Protein AF-A0A1F5Y1A9-F1 (afdb_monomer_lite)

Structure (mmCIF, N/CA/C/O backbone):
data_AF-A0A1F5Y1A9-F1
#
_entry.id   AF-A0A1F5Y1A9-F1
#
loop_
_atom_site.group_PDB
_atom_site.id
_atom_site.type_symbol
_atom_site.label_atom_id
_atom_site.label_alt_id
_atom_site.label_comp_id
_atom_site.label_asym_id
_atom_site.label_entity_id
_atom_site.label_seq_id
_atom_site.pdbx_PDB_ins_code
_atom_site.Cartn_x
_atom_site.Cartn_y
_atom_site.Cartn_z
_atom_site.occupancy
_atom_site.B_iso_or_equiv
_atom_site.auth_seq_id
_atom_site.auth_comp_id
_atom_site.auth_asym_id
_atom_site.auth_atom_id
_atom_site.pdbx_PDB_model_num
ATOM 1 N N . MET A 1 1 ? -43.930 -3.338 48.324 1.00 38.50 1 MET A N 1
ATOM 2 C CA . MET A 1 1 ? -42.582 -3.176 47.745 1.00 38.50 1 MET A CA 1
ATOM 3 C C . MET A 1 1 ? -42.749 -3.224 46.247 1.00 38.50 1 MET A C 1
ATOM 5 O O . MET A 1 1 ? -43.351 -4.171 45.765 1.00 38.50 1 MET A O 1
ATOM 9 N N . ASN A 1 2 ? -42.353 -2.163 45.550 1.00 44.47 2 ASN A N 1
ATOM 10 C CA . ASN A 1 2 ? -42.455 -2.103 44.096 1.00 44.47 2 ASN A CA 1
ATOM 11 C C . ASN A 1 2 ? -41.401 -3.070 43.530 1.00 44.47 2 ASN A C 1
ATOM 13 O O . ASN A 1 2 ? -40.226 -2.868 43.848 1.00 44.47 2 ASN A O 1
ATOM 17 N N . PRO A 1 3 ? -41.763 -4.129 42.786 1.00 56.59 3 PRO A N 1
ATOM 18 C CA . PRO A 1 3 ? -40.760 -4.963 42.137 1.00 56.59 3 PRO A CA 1
ATOM 19 C C . PRO A 1 3 ? -39.913 -4.086 41.213 1.00 56.59 3 PRO A C 1
ATOM 21 O O . PRO A 1 3 ? -40.437 -3.227 40.503 1.00 56.59 3 PRO A O 1
ATOM 24 N N . ASN A 1 4 ? -38.593 -4.258 41.287 1.00 70.50 4 ASN A N 1
ATOM 25 C CA . ASN A 1 4 ? -37.634 -3.455 40.539 1.00 70.50 4 ASN A CA 1
ATOM 26 C C . ASN A 1 4 ? -37.989 -3.495 39.038 1.00 70.50 4 ASN A C 1
ATOM 28 O O . ASN A 1 4 ? -38.071 -4.567 38.441 1.00 70.50 4 ASN A O 1
ATOM 32 N N . THR A 1 5 ? -38.234 -2.334 38.431 1.00 74.75 5 THR A N 1
ATOM 33 C CA . THR A 1 5 ? -38.684 -2.194 37.036 1.00 74.75 5 THR A CA 1
ATOM 34 C C . THR A 1 5 ? -37.746 -2.890 36.042 1.00 74.75 5 THR A C 1
ATOM 36 O O . THR A 1 5 ? -38.190 -3.377 35.000 1.00 74.75 5 THR A O 1
ATOM 39 N N . GLU A 1 6 ? -36.457 -2.997 36.373 1.00 75.00 6 GLU A N 1
ATOM 40 C CA . GLU A 1 6 ? -35.465 -3.723 35.573 1.00 75.00 6 GLU A CA 1
ATOM 41 C C . GLU A 1 6 ? -35.691 -5.241 35.594 1.00 75.00 6 GLU A C 1
ATOM 43 O O . GLU A 1 6 ? -35.603 -5.889 34.549 1.00 75.00 6 GLU A O 1
ATOM 48 N N . LEU A 1 7 ? -36.078 -5.796 36.748 1.00 83.12 7 LEU A N 1
ATOM 49 C CA . LEU A 1 7 ? -36.404 -7.215 36.912 1.00 83.12 7 LEU A CA 1
ATOM 50 C C . LEU A 1 7 ? -37.619 -7.602 36.062 1.00 83.12 7 LEU A C 1
ATOM 52 O O . LEU A 1 7 ? -37.576 -8.590 35.330 1.00 83.12 7 LEU A O 1
ATOM 56 N N . LEU A 1 8 ? -38.688 -6.799 36.108 1.00 85.62 8 LEU A N 1
ATOM 57 C CA . LEU A 1 8 ? -39.903 -7.051 35.324 1.00 85.62 8 LEU A CA 1
ATOM 58 C C . LEU A 1 8 ? -39.631 -6.989 33.818 1.00 85.62 8 LEU A C 1
ATOM 60 O O . LEU A 1 8 ? -40.065 -7.867 33.071 1.00 85.62 8 LEU A O 1
ATOM 64 N N . LYS A 1 9 ? -38.859 -5.992 33.368 1.00 81.88 9 LYS A N 1
ATOM 65 C CA . LYS A 1 9 ? -38.493 -5.847 31.954 1.00 81.88 9 LYS A CA 1
ATOM 66 C C . LYS A 1 9 ? -37.654 -7.029 31.468 1.00 81.88 9 LYS A C 1
ATOM 68 O O . LYS A 1 9 ? -37.907 -7.541 30.378 1.00 81.88 9 LYS A O 1
ATOM 73 N N . PHE A 1 10 ? -36.708 -7.495 32.284 1.00 83.75 10 PHE A N 1
ATOM 74 C CA . PHE A 1 10 ? -35.873 -8.650 31.963 1.00 83.75 10 PHE A CA 1
ATOM 75 C C . PHE A 1 10 ? -36.683 -9.949 31.871 1.00 83.75 10 PHE A C 1
ATOM 77 O O . PHE A 1 10 ? -36.525 -10.698 30.901 1.00 83.75 10 PHE A O 1
ATOM 84 N N . ILE A 1 11 ? -37.578 -10.209 32.834 1.00 86.06 11 ILE A N 1
ATOM 85 C CA . ILE A 1 11 ? -38.433 -11.403 32.810 1.00 86.06 11 ILE A CA 1
ATOM 86 C C . ILE A 1 11 ? -39.361 -11.358 31.584 1.00 86.06 11 ILE A C 1
ATOM 88 O O . ILE A 1 11 ? -39.436 -12.333 30.837 1.00 86.06 11 ILE A O 1
ATOM 92 N N . GLN A 1 12 ? -40.005 -10.218 31.307 1.00 86.38 12 GLN A N 1
ATOM 93 C CA . GLN A 1 12 ? -40.935 -10.073 30.184 1.00 86.38 12 GLN A CA 1
ATOM 94 C C . GLN A 1 12 ? -40.238 -10.203 28.819 1.00 86.38 12 GLN A C 1
ATOM 96 O O . GLN A 1 12 ? -40.754 -10.886 27.933 1.00 86.38 12 GLN A O 1
ATOM 101 N N . GLN A 1 13 ? -39.050 -9.613 28.647 1.00 81.25 13 GLN A N 1
ATOM 102 C CA . GLN A 1 13 ? -38.251 -9.769 27.424 1.00 81.25 13 GLN A CA 1
ATOM 103 C C . GLN A 1 13 ? -37.759 -11.205 27.236 1.00 81.25 13 GLN A C 1
ATOM 105 O O . GLN A 1 13 ? -37.807 -11.722 26.122 1.00 81.25 13 GLN A O 1
ATOM 110 N N . SER A 1 14 ? -37.330 -11.870 28.311 1.00 78.88 14 SER A N 1
ATOM 111 C CA . SER A 1 14 ? -36.816 -13.240 28.230 1.00 78.88 14 SER A CA 1
ATOM 112 C C . SER A 1 14 ? -37.909 -14.254 27.883 1.00 78.88 14 SER A C 1
ATOM 114 O O . SER A 1 14 ? -37.679 -15.125 27.045 1.00 78.88 14 SER A O 1
ATOM 116 N N . LEU A 1 15 ? -39.110 -14.103 28.454 1.00 84.81 15 LEU A N 1
ATOM 117 C CA . LEU A 1 15 ? -40.274 -14.920 28.093 1.00 84.81 15 LEU A CA 1
ATOM 118 C C . LEU A 1 15 ? -40.748 -14.629 26.659 1.00 84.81 15 LEU A C 1
ATOM 120 O O . LEU A 1 15 ? -41.060 -15.555 25.915 1.00 84.81 15 LEU A O 1
ATOM 124 N N . SER A 1 16 ? -40.735 -13.359 26.231 1.00 75.94 16 SER A N 1
ATOM 125 C CA . SER A 1 16 ? -41.097 -12.965 24.854 1.00 75.94 16 SER A CA 1
ATOM 126 C C . SER A 1 16 ? -40.092 -13.463 23.806 1.00 75.94 16 SER A C 1
ATOM 128 O O . SER A 1 16 ? -40.451 -13.653 22.649 1.00 75.94 16 SER A O 1
ATOM 130 N N . ALA A 1 17 ? -38.842 -13.701 24.214 1.00 71.88 17 ALA A N 1
ATOM 131 C CA . ALA A 1 17 ? -37.800 -14.329 23.405 1.00 71.88 17 ALA A CA 1
ATOM 132 C C . ALA A 1 17 ? -37.852 -15.873 23.427 1.00 71.88 17 ALA A C 1
ATOM 134 O O . ALA A 1 17 ? -36.953 -16.518 22.891 1.00 71.88 17 ALA A O 1
ATOM 135 N N . GLY A 1 18 ? -38.878 -16.472 24.047 1.00 81.38 18 GLY A N 1
ATOM 136 C CA . GLY A 1 18 ? -39.129 -17.917 24.037 1.00 81.38 18 GLY A CA 1
ATOM 137 C C . GLY A 1 18 ? -38.363 -18.733 25.083 1.00 81.38 18 GLY A C 1
ATOM 138 O O . GLY A 1 18 ? -38.394 -19.960 25.011 1.00 81.38 18 GLY A O 1
ATOM 139 N N . LYS A 1 19 ? -37.688 -18.096 26.050 1.00 81.12 19 LYS A N 1
ATOM 140 C CA . LYS A 1 19 ? -37.006 -18.811 27.145 1.00 81.12 19 LYS A CA 1
ATOM 141 C C . LYS A 1 19 ? -38.013 -19.368 28.153 1.00 81.12 19 LYS A C 1
ATOM 143 O O . LYS A 1 19 ? -39.019 -18.725 28.454 1.00 81.12 19 LYS A O 1
ATOM 148 N N . SER A 1 20 ? -37.723 -20.539 28.715 1.00 89.19 20 SER A N 1
ATOM 149 C CA . SER A 1 20 ? -38.547 -21.154 29.761 1.00 89.19 20 SER A CA 1
ATOM 150 C C . SER A 1 20 ? -38.399 -20.435 31.111 1.00 89.19 20 SER A C 1
ATOM 152 O O . SER A 1 20 ? -37.384 -19.796 31.392 1.00 89.19 20 SER A O 1
ATOM 154 N N . LYS A 1 21 ? -39.413 -20.553 31.982 1.00 87.31 21 LYS A N 1
ATOM 155 C CA . LYS A 1 21 ? -39.419 -19.939 33.325 1.00 87.31 21 LYS A CA 1
ATOM 156 C C . LYS A 1 21 ? -38.185 -20.344 34.147 1.00 87.31 21 LYS A C 1
ATOM 158 O O . LYS A 1 21 ? -37.575 -19.484 34.777 1.00 87.31 21 LYS A O 1
ATOM 163 N N . ASP A 1 22 ? -37.773 -21.607 34.067 1.00 87.88 22 ASP A N 1
ATOM 164 C CA . ASP A 1 22 ? -36.617 -22.133 34.803 1.00 87.88 22 ASP A CA 1
ATOM 165 C C . ASP A 1 22 ? -35.282 -21.551 34.305 1.00 87.88 22 ASP A C 1
ATOM 167 O O . ASP A 1 22 ? -34.409 -21.225 35.113 1.00 87.88 22 ASP A O 1
ATOM 171 N N . GLU A 1 23 ? -35.130 -21.337 32.992 1.00 82.56 23 GLU A N 1
ATOM 172 C CA . GLU A 1 23 ? -33.941 -20.688 32.413 1.00 82.56 23 GLU A CA 1
ATOM 173 C C . GLU A 1 23 ? -33.814 -19.225 32.851 1.00 82.56 23 GLU A C 1
ATOM 175 O O . GLU A 1 23 ? -32.712 -18.743 33.120 1.00 82.56 23 GLU A O 1
ATOM 180 N N . VAL A 1 24 ? -34.942 -18.520 32.957 1.00 88.38 24 VAL A N 1
ATOM 181 C CA . VAL A 1 24 ? -34.976 -17.125 33.412 1.00 88.38 24 VAL A CA 1
ATOM 182 C C . VAL A 1 24 ? -34.675 -17.025 34.909 1.00 88.38 24 VAL A C 1
ATOM 184 O O . VAL A 1 24 ? -33.899 -16.159 35.310 1.00 88.38 24 VAL A O 1
ATOM 187 N N . ILE A 1 25 ? -35.215 -17.932 35.734 1.00 89.19 25 ILE A N 1
ATOM 188 C CA . ILE A 1 25 ? -34.898 -18.001 37.171 1.00 89.19 25 ILE A CA 1
ATOM 189 C C . ILE A 1 25 ? -33.402 -18.251 37.378 1.00 89.19 25 ILE A C 1
ATOM 191 O O . ILE A 1 25 ? -32.776 -17.574 38.193 1.00 89.19 25 ILE A O 1
ATOM 195 N N . LYS A 1 26 ? -32.814 -19.184 36.620 1.00 86.50 26 LYS A N 1
ATOM 196 C CA . LYS A 1 26 ? -31.381 -19.480 36.703 1.00 86.50 26 LYS A CA 1
ATOM 197 C C . LYS A 1 26 ? -30.524 -18.256 36.358 1.00 86.50 26 LYS A C 1
ATOM 199 O O . LYS A 1 26 ? -29.656 -17.893 37.144 1.00 86.50 26 LYS A O 1
ATOM 204 N N . ALA A 1 27 ? -30.825 -17.566 35.256 1.00 82.69 27 ALA A N 1
ATOM 205 C CA . ALA A 1 27 ? -30.091 -16.365 34.845 1.00 82.69 27 ALA A CA 1
ATOM 206 C C . ALA A 1 27 ? -30.169 -15.216 35.874 1.00 82.69 27 ALA A C 1
ATOM 208 O O . ALA A 1 27 ? -29.210 -14.465 36.051 1.00 82.69 27 ALA A O 1
ATOM 209 N N . LEU A 1 28 ? -31.298 -15.080 36.574 1.00 87.56 28 LEU A N 1
ATOM 210 C CA . LEU A 1 28 ? -31.470 -14.078 37.630 1.00 87.56 28 LEU A CA 1
ATOM 211 C C . LEU A 1 28 ? -30.681 -14.427 38.900 1.00 87.56 28 LEU A C 1
ATOM 213 O O . LEU A 1 28 ? -30.066 -13.549 39.502 1.00 87.56 28 LEU A O 1
ATOM 217 N N . LYS A 1 29 ? -30.619 -15.707 39.276 1.00 86.56 29 LYS A N 1
ATOM 218 C CA . LYS A 1 29 ? -29.772 -16.156 40.394 1.00 86.56 29 LYS A CA 1
ATOM 219 C C . LYS A 1 29 ? -28.287 -15.968 40.104 1.00 86.56 29 LYS A C 1
ATOM 221 O O . LYS A 1 29 ? -27.565 -15.468 40.962 1.00 86.56 29 LYS A O 1
ATOM 226 N N . ASP A 1 30 ? -27.854 -16.292 38.886 1.00 80.00 30 ASP A N 1
ATOM 227 C CA . ASP A 1 30 ? -26.460 -16.128 38.449 1.00 80.00 30 ASP A CA 1
ATOM 228 C C . ASP A 1 30 ? -26.028 -14.648 38.433 1.00 80.00 30 ASP A C 1
ATOM 230 O O . ASP A 1 30 ? -24.844 -14.338 38.543 1.00 80.00 30 ASP A O 1
ATOM 234 N N . THR A 1 31 ? -26.989 -13.722 38.349 1.00 74.25 31 THR A N 1
ATOM 235 C CA . THR A 1 31 ? -26.770 -12.267 38.416 1.00 74.25 31 THR A CA 1
ATOM 236 C C . THR A 1 31 ? -26.997 -11.676 39.814 1.00 74.25 31 THR A C 1
ATOM 238 O O . THR A 1 31 ? -26.934 -10.460 39.986 1.00 74.25 31 THR A O 1
ATOM 241 N N . GLY A 1 32 ? -27.200 -12.523 40.831 1.00 72.94 32 GLY A N 1
ATOM 242 C CA . GLY A 1 32 ? -27.240 -12.132 42.243 1.00 72.94 32 GLY A CA 1
ATOM 243 C C . GLY A 1 32 ? -28.614 -11.724 42.784 1.00 72.94 32 GLY A C 1
ATOM 244 O O . GLY A 1 32 ? -28.691 -11.211 43.902 1.00 72.94 32 GLY A O 1
ATOM 245 N N . TRP A 1 33 ? -29.700 -11.950 42.036 1.00 81.62 33 TRP A N 1
ATOM 246 C CA . TRP A 1 33 ? -31.056 -11.669 42.515 1.00 81.62 33 TRP A CA 1
ATOM 247 C C . TRP A 1 33 ? -31.512 -12.666 43.582 1.00 81.62 33 TRP A C 1
ATOM 249 O O . TRP A 1 33 ? -31.273 -13.870 43.479 1.00 81.62 33 TRP A O 1
ATOM 259 N N . GLN A 1 34 ? -32.211 -12.160 44.599 1.00 83.69 34 GLN A N 1
ATOM 260 C CA . GLN A 1 34 ? -32.727 -12.970 45.700 1.00 83.69 34 GLN A CA 1
ATOM 261 C C . GLN A 1 34 ? -34.004 -13.717 45.295 1.00 83.69 34 GLN A C 1
ATOM 263 O O . GLN A 1 34 ? -34.843 -13.197 44.559 1.00 83.69 34 GLN A O 1
ATOM 268 N N . ASP A 1 35 ? -34.194 -14.918 45.845 1.00 82.50 35 ASP A N 1
ATOM 269 C CA . ASP A 1 35 ? -35.347 -15.783 45.549 1.00 82.50 35 ASP A CA 1
ATOM 270 C C . ASP A 1 35 ? -36.702 -15.094 45.776 1.00 82.50 35 ASP A C 1
ATOM 272 O O . ASP A 1 35 ? -37.637 -15.276 44.992 1.00 82.50 35 ASP A O 1
ATOM 276 N N . ALA A 1 36 ? -36.798 -14.261 46.816 1.00 76.50 36 ALA A N 1
ATOM 277 C CA . ALA A 1 36 ? -38.007 -13.507 47.135 1.00 76.50 36 ALA A CA 1
ATOM 278 C C . ALA A 1 36 ? -38.353 -12.461 46.059 1.00 76.50 36 ALA A C 1
ATOM 280 O O . ALA A 1 36 ? -39.526 -12.305 45.714 1.00 76.50 36 ALA A O 1
ATOM 281 N N . ASP A 1 37 ? -37.346 -11.790 45.491 1.00 81.81 37 ASP A N 1
ATOM 282 C CA . ASP A 1 37 ? -37.537 -10.769 44.456 1.00 81.81 37 ASP A CA 1
ATOM 283 C C . ASP A 1 37 ? -37.897 -11.408 43.114 1.00 81.81 37 ASP A C 1
ATOM 285 O O . ASP A 1 37 ? -38.814 -10.949 42.433 1.00 81.81 37 ASP A O 1
ATOM 289 N N . ILE A 1 38 ? -37.242 -12.522 42.767 1.00 86.94 38 ILE A N 1
ATOM 290 C CA . ILE A 1 38 ? -37.550 -13.308 41.564 1.00 86.94 38 ILE A CA 1
ATOM 291 C C . ILE A 1 38 ? -39.001 -13.809 41.624 1.00 86.94 38 ILE A C 1
ATOM 293 O O . ILE A 1 38 ? -39.761 -13.625 40.670 1.00 86.94 38 ILE A O 1
ATOM 297 N N . ALA A 1 39 ? -39.416 -14.391 42.756 1.00 85.50 39 ALA A N 1
ATOM 298 C CA . ALA A 1 39 ? -40.784 -14.866 42.952 1.00 85.50 39 ALA A CA 1
ATOM 299 C C . ALA A 1 39 ? -41.816 -13.726 42.863 1.00 85.50 39 ALA A C 1
ATOM 301 O O . ALA A 1 39 ? -42.857 -13.887 42.221 1.00 85.50 39 ALA A O 1
ATOM 302 N N . ALA A 1 40 ? -41.514 -12.560 43.444 1.00 82.12 40 ALA A N 1
ATOM 303 C CA . ALA A 1 40 ? -42.363 -11.375 43.342 1.00 82.12 40 ALA A CA 1
ATOM 304 C C . ALA A 1 40 ? -42.468 -10.856 41.896 1.00 82.12 40 ALA A C 1
ATOM 306 O O . ALA A 1 40 ? -43.565 -10.519 41.454 1.00 82.12 40 ALA A O 1
ATOM 307 N N . GLY A 1 41 ? -41.366 -10.849 41.137 1.00 86.62 41 GLY A N 1
ATOM 308 C CA . GLY A 1 41 ? -41.337 -10.422 39.735 1.00 86.62 41 GLY A CA 1
ATOM 309 C C . GLY A 1 41 ? -42.189 -11.303 38.817 1.00 86.62 41 GLY A C 1
ATOM 310 O O . GLY A 1 41 ? -42.981 -10.790 38.025 1.00 86.62 41 GLY A O 1
ATOM 311 N N . PHE A 1 42 ? -42.099 -12.629 38.963 1.00 88.19 42 PHE A N 1
ATOM 312 C CA . PHE A 1 42 ? -42.968 -13.553 38.223 1.00 88.19 42 PHE A CA 1
ATOM 313 C C . PHE A 1 42 ? -44.433 -13.446 38.651 1.00 88.19 42 PHE A C 1
ATOM 315 O O . PHE A 1 42 ? -45.307 -13.477 37.789 1.00 88.19 42 PHE A O 1
ATOM 322 N N . SER A 1 43 ? -44.711 -13.267 39.948 1.00 83.81 43 SER A N 1
ATOM 323 C CA . SER A 1 43 ? -46.078 -13.048 40.437 1.00 83.81 43 SER A CA 1
ATOM 324 C C . SER A 1 43 ? -46.689 -11.765 39.869 1.00 83.81 43 SER A C 1
ATOM 326 O O . SER A 1 43 ? -47.874 -11.744 39.547 1.00 83.81 43 SER A O 1
ATOM 328 N N . GLU A 1 44 ? -45.900 -10.705 39.690 1.00 82.06 44 GLU A N 1
ATOM 329 C CA . GLU A 1 44 ? -46.385 -9.445 39.127 1.00 82.06 44 GLU A CA 1
ATOM 330 C C . GLU A 1 44 ? -46.662 -9.538 37.617 1.00 82.06 44 GLU A C 1
ATOM 332 O O . GLU A 1 44 ? -47.673 -9.011 37.149 1.00 82.06 44 GLU A O 1
ATOM 337 N N . ILE A 1 45 ? -45.830 -10.272 36.867 1.00 78.94 45 ILE A N 1
ATOM 338 C CA . ILE A 1 45 ? -46.076 -10.579 35.445 1.00 78.94 45 ILE A CA 1
ATOM 339 C C . ILE A 1 45 ? -47.285 -11.499 35.278 1.00 78.94 45 ILE A C 1
ATOM 341 O O . ILE A 1 45 ? -48.101 -11.288 34.382 1.00 78.94 45 ILE A O 1
ATOM 345 N N . GLU A 1 46 ? -47.454 -12.486 36.158 1.00 78.44 46 GLU A N 1
ATOM 346 C CA . GLU A 1 46 ? -48.648 -13.331 36.170 1.00 78.44 46 GLU A CA 1
ATOM 347 C C . GLU A 1 46 ? -49.896 -12.495 36.487 1.00 78.44 46 GLU A C 1
ATOM 349 O O . GLU A 1 46 ? -50.873 -12.615 35.760 1.00 78.44 46 GLU A O 1
ATOM 354 N N . LYS A 1 47 ? -49.853 -11.548 37.439 1.00 70.19 47 LYS A N 1
ATOM 355 C CA . LYS A 1 47 ? -50.965 -10.608 37.695 1.00 70.19 47 LYS A CA 1
ATOM 356 C C . LYS A 1 47 ? -51.290 -9.707 36.501 1.00 70.19 47 LYS A C 1
ATOM 358 O O . LYS A 1 47 ? -52.465 -9.422 36.275 1.00 70.19 47 LYS A O 1
ATOM 363 N N . THR A 1 48 ? -50.287 -9.265 35.734 1.00 58.53 48 THR A N 1
ATOM 364 C CA . THR A 1 48 ? -50.518 -8.491 34.497 1.00 58.53 48 THR A CA 1
ATOM 365 C C . THR A 1 48 ? -51.015 -9.371 33.348 1.00 58.53 48 THR A C 1
ATOM 367 O O . THR A 1 48 ? -51.756 -8.889 32.495 1.00 58.53 48 THR A O 1
ATOM 370 N N . SER A 1 49 ? -50.678 -10.665 33.351 1.00 53.09 49 SER A N 1
ATOM 371 C CA . SER A 1 49 ? -51.157 -11.653 32.380 1.00 53.09 49 SER A CA 1
ATOM 372 C C . SER A 1 49 ? -52.534 -12.236 32.722 1.00 53.09 49 SER A C 1
ATOM 374 O O . SER A 1 49 ? -53.221 -12.711 31.820 1.00 53.09 49 SER A O 1
ATOM 376 N N . THR A 1 50 ? -52.949 -12.225 33.992 1.00 38.41 50 THR A N 1
ATOM 377 C CA . THR A 1 50 ? -54.229 -12.779 34.459 1.00 38.41 50 THR A CA 1
ATOM 378 C C . THR A 1 50 ? -55.247 -11.715 34.832 1.00 38.41 50 THR A C 1
ATOM 380 O O . THR A 1 50 ? -56.204 -12.053 35.519 1.00 38.41 50 THR A O 1
ATOM 383 N N . ALA A 1 51 ? -55.093 -10.457 34.404 1.00 32.66 51 ALA A N 1
ATOM 384 C CA . ALA A 1 51 ? -56.173 -9.481 34.516 1.00 32.66 51 ALA A CA 1
ATOM 385 C C . ALA A 1 51 ? -57.388 -9.990 33.713 1.00 32.66 51 ALA A C 1
ATOM 387 O O . ALA A 1 51 ? -57.356 -9.982 32.478 1.00 32.66 51 ALA A O 1
ATOM 388 N N . PRO A 1 52 ? -58.471 -10.447 34.368 1.00 35.38 52 PRO A N 1
ATOM 389 C CA . PRO A 1 52 ? -59.707 -10.737 33.677 1.00 35.38 52 PRO A CA 1
ATOM 390 C C . PRO A 1 52 ? -60.346 -9.384 33.372 1.00 35.38 52 PRO A C 1
ATOM 392 O O . PRO A 1 52 ? -60.428 -8.512 34.239 1.00 35.38 52 PRO A O 1
ATOM 395 N N . VAL A 1 53 ? -60.874 -9.221 32.164 1.00 33.69 53 VAL A N 1
ATOM 396 C CA . VAL A 1 53 ? -61.976 -8.282 31.952 1.00 33.69 53 VAL A CA 1
ATOM 397 C C . VAL A 1 53 ? -63.075 -8.701 32.934 1.00 33.69 53 VAL A C 1
ATOM 399 O O . VAL A 1 53 ? -63.719 -9.725 32.725 1.00 33.69 53 VAL A O 1
ATOM 402 N N . GLN A 1 54 ? -63.241 -7.982 34.046 1.00 26.91 54 GLN A N 1
ATOM 403 C CA . GLN A 1 54 ? -64.352 -8.209 34.967 1.00 26.91 54 GLN A CA 1
ATOM 404 C C . GLN A 1 54 ? -65.633 -7.602 34.377 1.00 26.91 54 GLN A C 1
ATOM 406 O O . GLN A 1 54 ? -65.669 -6.401 34.107 1.00 26.91 54 GLN A O 1
ATOM 411 N N . PRO A 1 55 ? -66.713 -8.387 34.246 1.00 39.91 55 PRO A N 1
ATOM 412 C CA . PRO A 1 55 ? -68.076 -7.888 34.303 1.00 39.91 55 PRO A CA 1
ATOM 413 C C . PRO A 1 55 ? -68.517 -7.764 35.774 1.00 39.91 55 PRO A C 1
ATOM 415 O O . PRO A 1 55 ? -68.226 -8.631 36.599 1.00 39.91 55 PRO A O 1
ATOM 418 N N . GLN A 1 56 ? -69.278 -6.720 36.097 1.00 26.80 56 GLN A N 1
ATOM 419 C CA . GLN A 1 56 ? -69.985 -6.546 37.374 1.00 26.80 56 GLN A CA 1
ATOM 420 C C . GLN A 1 56 ? -71.400 -5.986 37.096 1.00 26.80 56 GLN A C 1
ATOM 422 O O . GLN A 1 56 ? -71.575 -5.274 36.110 1.00 26.80 56 GLN A O 1
ATOM 427 N N . PRO A 1 57 ? -72.426 -6.305 37.910 1.00 36.06 57 PRO A N 1
ATOM 428 C CA . PRO A 1 57 ? -73.135 -7.587 37.843 1.00 36.06 57 PRO A CA 1
ATOM 429 C C . PRO A 1 57 ? -74.668 -7.423 37.738 1.00 36.06 57 PRO A C 1
ATOM 431 O O . PRO A 1 57 ? -75.231 -6.405 38.129 1.00 36.06 57 PRO A O 1
ATOM 434 N N . ALA A 1 58 ? -75.366 -8.479 37.316 1.00 23.73 58 ALA A N 1
ATOM 435 C CA . ALA A 1 58 ? -76.794 -8.635 37.593 1.00 23.73 58 ALA A CA 1
ATOM 436 C C . ALA A 1 58 ? -77.078 -10.090 37.983 1.00 23.73 58 ALA A C 1
ATOM 438 O O . ALA A 1 58 ? -76.920 -10.998 37.167 1.00 23.73 58 ALA A O 1
ATOM 439 N N . GLN A 1 59 ? -77.481 -10.311 39.238 1.00 27.98 59 GLN A N 1
ATOM 440 C CA . GLN A 1 59 ? -78.120 -11.556 39.654 1.00 27.98 59 GLN A CA 1
ATOM 441 C C . GLN A 1 59 ? -79.639 -11.370 39.719 1.00 27.98 59 GLN A C 1
ATOM 443 O O . GLN A 1 59 ? -80.160 -10.365 40.192 1.00 27.98 59 GLN A O 1
ATOM 448 N N . PHE A 1 60 ? -80.284 -12.385 39.158 1.00 32.66 60 PHE A N 1
ATOM 449 C CA . PHE A 1 60 ? -81.678 -12.569 38.783 1.00 32.66 60 PHE A CA 1
ATOM 450 C C . PHE A 1 60 ? -82.732 -12.340 39.868 1.00 32.66 60 PHE A C 1
ATOM 452 O O . PHE A 1 60 ? -82.593 -12.863 40.968 1.00 32.66 60 PHE A O 1
ATOM 459 N N . GLN A 1 61 ? -83.886 -11.815 39.433 1.00 24.67 61 GLN A N 1
ATOM 460 C CA . GLN A 1 61 ? -85.202 -12.415 39.699 1.00 24.67 61 GLN A CA 1
ATOM 461 C C . GLN A 1 61 ? -86.084 -12.339 38.428 1.00 24.67 61 GLN A C 1
ATOM 463 O O . GLN A 1 61 ? -86.257 -11.276 37.840 1.00 24.67 61 GLN A O 1
ATOM 468 N N . GLN A 1 62 ? -86.598 -13.491 37.982 1.00 36.28 62 GLN A N 1
ATOM 469 C CA . GLN A 1 62 ? -87.736 -13.642 37.046 1.00 36.28 62 GLN A CA 1
ATOM 470 C C . GLN A 1 62 ? -89.070 -13.499 37.828 1.00 36.28 62 GLN A C 1
ATOM 472 O O . GLN A 1 62 ? -88.990 -13.598 39.054 1.00 36.28 62 GLN A O 1
ATOM 477 N N . PRO A 1 63 ? -90.283 -13.360 37.220 1.00 44.81 63 PRO A N 1
ATOM 478 C CA . PRO A 1 63 ? -90.686 -13.763 35.856 1.00 44.81 63 PRO A CA 1
ATOM 479 C C . PRO A 1 63 ? -91.652 -12.808 35.101 1.00 44.81 63 PRO A C 1
ATOM 481 O O . PRO A 1 63 ? -92.255 -11.905 35.669 1.00 44.81 63 PRO A O 1
ATOM 484 N N . GLY A 1 64 ? -91.877 -13.078 33.808 1.00 26.66 64 GLY A N 1
ATOM 485 C CA . GLY A 1 64 ? -93.004 -12.515 33.051 1.00 26.66 64 GLY A CA 1
ATOM 486 C C . GLY A 1 64 ? -92.861 -12.694 31.541 1.00 26.66 64 GLY A C 1
ATOM 487 O O . GLY A 1 64 ? -92.161 -11.930 30.891 1.00 26.66 64 GLY A O 1
ATOM 488 N N . GLN A 1 65 ? -93.491 -13.741 31.004 1.00 42.50 65 GLN A N 1
ATOM 489 C CA . GLN A 1 65 ? -93.523 -14.117 29.586 1.00 42.50 65 GLN A CA 1
ATOM 490 C C . GLN A 1 65 ? -93.892 -12.951 28.661 1.00 42.50 65 GLN A C 1
ATOM 492 O O . GLN A 1 65 ? -94.881 -12.304 28.948 1.00 42.50 65 GLN A O 1
ATOM 497 N N . PHE A 1 66 ? -93.228 -12.805 27.505 1.00 29.89 66 PHE A N 1
ATOM 498 C CA . PHE A 1 66 ? -93.895 -12.506 26.226 1.00 29.89 66 PHE A CA 1
ATOM 499 C C . PHE A 1 66 ? -93.045 -13.007 25.046 1.00 29.89 66 PHE A C 1
ATOM 501 O O . PHE A 1 66 ? -91.866 -12.688 24.903 1.00 29.89 66 PHE A O 1
ATOM 508 N N . GLN A 1 67 ? -93.661 -13.848 24.216 1.00 40.44 67 GLN A N 1
ATOM 509 C CA . GLN A 1 67 ? -93.148 -14.308 22.925 1.00 40.44 67 GLN A CA 1
ATOM 510 C C . GLN A 1 67 ? -93.135 -13.151 21.908 1.00 40.44 67 GLN A C 1
ATOM 512 O O . GLN A 1 67 ? -94.093 -12.386 21.879 1.00 40.44 67 GLN A O 1
ATOM 517 N N . GLN A 1 68 ? -92.130 -13.096 21.018 1.00 31.78 68 GLN A N 1
ATOM 518 C CA . GLN A 1 68 ? -92.274 -13.212 19.545 1.00 31.78 68 GLN A CA 1
ATOM 519 C C . GLN A 1 68 ? -91.044 -12.682 18.757 1.00 31.78 68 GLN A C 1
ATOM 521 O O . GLN A 1 68 ? -90.719 -11.505 18.804 1.00 31.78 68 GLN A O 1
ATOM 526 N N . GLN A 1 69 ? -90.418 -13.614 18.019 1.00 34.84 69 GLN A N 1
ATOM 527 C CA . GLN A 1 69 ? -89.759 -13.589 16.688 1.00 34.84 69 GLN A CA 1
ATOM 528 C C . GLN A 1 69 ? -88.780 -12.476 16.189 1.00 34.84 69 GLN A C 1
ATOM 530 O O . GLN A 1 69 ? -88.827 -11.328 16.609 1.00 34.84 69 GLN A O 1
ATOM 535 N N . PRO A 1 70 ? -87.850 -12.823 15.257 1.00 43.31 70 PRO A N 1
ATOM 536 C CA . PRO A 1 70 ? -86.561 -12.144 15.077 1.00 43.31 70 PRO A CA 1
ATOM 537 C C . PRO A 1 70 ? -86.500 -11.170 13.881 1.00 43.31 70 PRO A C 1
ATOM 539 O O . PRO A 1 70 ? -87.160 -11.368 12.862 1.00 43.31 70 PRO A O 1
ATOM 542 N N . ARG A 1 71 ? -85.585 -10.188 13.930 1.00 37.12 71 ARG A N 1
ATOM 543 C CA . ARG A 1 71 ? -85.046 -9.504 12.734 1.00 37.12 71 ARG A CA 1
ATOM 544 C C . ARG A 1 71 ? -83.511 -9.490 12.742 1.00 37.12 71 ARG A C 1
ATOM 546 O O . ARG A 1 71 ? -82.868 -9.392 13.779 1.00 37.12 71 ARG A O 1
ATOM 553 N N . SER A 1 72 ? -82.942 -9.688 11.554 1.00 44.78 72 SER A N 1
ATOM 554 C CA . SER A 1 72 ? -81.556 -10.085 11.265 1.00 44.78 72 SER A CA 1
ATOM 555 C C . SER A 1 72 ? -80.540 -8.926 11.320 1.00 44.78 72 SER A C 1
ATOM 557 O O . SER A 1 72 ? -80.481 -8.134 10.384 1.00 44.78 72 SER A O 1
ATOM 559 N N . TYR A 1 73 ? -79.653 -8.913 12.327 1.00 50.91 73 TYR A N 1
ATOM 560 C CA . TYR A 1 73 ? -78.505 -7.981 12.440 1.00 50.91 73 TYR A CA 1
ATOM 561 C C . TYR A 1 73 ? -77.129 -8.628 12.157 1.00 50.91 73 TYR A C 1
ATOM 563 O O . TYR A 1 73 ? -76.124 -7.931 12.031 1.00 50.91 73 TYR A O 1
ATOM 571 N N . LYS A 1 74 ? -77.059 -9.961 11.997 1.00 43.09 74 LYS A N 1
ATOM 572 C CA . LYS A 1 74 ? -75.786 -10.695 11.823 1.00 43.09 74 LYS A CA 1
ATOM 573 C C . LYS A 1 74 ? -75.039 -10.363 10.524 1.00 43.09 74 LYS A C 1
ATOM 575 O O . LYS A 1 74 ? -73.816 -10.440 10.506 1.00 43.09 74 LYS A O 1
ATOM 580 N N . LYS A 1 75 ? -75.739 -9.966 9.453 1.00 44.59 75 LYS A N 1
ATOM 581 C CA . LYS A 1 75 ? -75.085 -9.611 8.180 1.00 44.59 75 LYS A CA 1
ATOM 582 C C . LYS A 1 75 ? -74.346 -8.269 8.237 1.00 44.59 75 LYS A C 1
ATOM 584 O O . LYS A 1 75 ? -73.309 -8.161 7.602 1.00 44.59 75 LYS A O 1
ATOM 589 N N . LEU A 1 76 ? -74.821 -7.303 9.034 1.00 46.09 76 LEU A N 1
ATOM 590 C CA . LEU A 1 76 ? -74.228 -5.961 9.125 1.00 46.09 76 LEU A CA 1
ATOM 591 C C . LEU A 1 76 ? -72.893 -5.966 9.893 1.00 46.09 76 LEU A C 1
ATOM 593 O O . LEU A 1 76 ? -71.936 -5.313 9.486 1.00 46.09 76 LEU A O 1
ATOM 597 N N . ILE A 1 77 ? -72.809 -6.749 10.974 1.00 54.41 77 ILE A N 1
ATOM 598 C CA . ILE A 1 77 ? -71.601 -6.838 11.809 1.00 54.41 77 ILE A CA 1
ATOM 599 C C . ILE A 1 77 ? -70.465 -7.533 11.047 1.00 54.41 77 ILE A C 1
ATOM 601 O O . ILE A 1 77 ? -69.359 -7.008 11.010 1.00 54.41 77 ILE A O 1
ATOM 605 N N . ILE A 1 78 ? -70.743 -8.643 10.350 1.00 54.66 78 ILE A N 1
ATOM 606 C CA . ILE A 1 78 ? -69.729 -9.357 9.553 1.00 54.66 78 ILE A CA 1
ATOM 607 C C . ILE A 1 78 ? -69.205 -8.479 8.405 1.00 54.66 78 ILE A C 1
ATOM 609 O O . ILE A 1 78 ? -68.003 -8.471 8.152 1.00 54.66 78 ILE A O 1
ATOM 613 N N . SER A 1 79 ? -70.065 -7.687 7.750 1.00 46.00 79 SER A N 1
ATOM 614 C CA . SER A 1 79 ? -69.628 -6.759 6.696 1.00 46.00 79 SER A CA 1
ATOM 615 C C . SER A 1 79 ? -68.775 -5.599 7.218 1.00 46.00 79 SER A C 1
ATOM 617 O O . SER A 1 79 ? -67.841 -5.192 6.535 1.00 46.00 79 SER A O 1
ATOM 619 N N . ILE A 1 80 ? -69.042 -5.091 8.426 1.00 52.50 80 ILE A N 1
ATOM 620 C CA . ILE A 1 80 ? -68.241 -4.014 9.032 1.00 52.50 80 ILE A CA 1
ATOM 621 C C . ILE A 1 80 ? -66.886 -4.557 9.503 1.00 52.50 80 ILE A C 1
ATOM 623 O O . ILE A 1 80 ? -65.862 -3.938 9.233 1.00 52.50 80 ILE A O 1
ATOM 627 N N . SER A 1 81 ? -66.844 -5.739 10.126 1.00 49.22 81 SER A N 1
ATOM 628 C CA . SER A 1 81 ? -65.586 -6.389 10.523 1.00 49.22 81 SER A CA 1
ATOM 629 C C . SER A 1 81 ? -64.717 -6.747 9.313 1.00 49.22 81 SER A C 1
ATOM 631 O O . SER A 1 81 ? -63.519 -6.475 9.321 1.00 49.22 81 SER A O 1
ATOM 633 N N . ALA A 1 82 ? -65.315 -7.290 8.246 1.00 49.88 82 ALA A N 1
ATOM 634 C CA . ALA A 1 82 ? -64.611 -7.561 6.994 1.00 49.88 82 ALA A CA 1
ATOM 635 C C . ALA A 1 82 ? -64.138 -6.264 6.318 1.00 49.88 82 ALA A C 1
ATOM 637 O O . ALA A 1 82 ? -63.010 -6.205 5.839 1.00 49.88 82 ALA A O 1
ATOM 638 N N . GLY A 1 83 ? -64.953 -5.204 6.344 1.00 48.25 83 GLY A N 1
ATOM 639 C CA . GLY A 1 83 ? -64.580 -3.881 5.843 1.00 48.25 83 GLY A CA 1
ATOM 640 C C . GLY A 1 83 ? -63.401 -3.266 6.600 1.00 48.25 83 GLY A C 1
ATOM 641 O O . GLY A 1 83 ? -62.486 -2.754 5.969 1.00 48.25 83 GLY A O 1
ATOM 642 N N . ILE A 1 84 ? -63.362 -3.373 7.932 1.00 56.16 84 ILE A N 1
ATOM 643 C CA . ILE A 1 84 ? -62.253 -2.867 8.760 1.00 56.16 84 ILE A CA 1
ATOM 644 C C . ILE A 1 84 ? -60.970 -3.664 8.517 1.00 56.16 84 ILE A C 1
ATOM 646 O O . ILE A 1 84 ? -59.906 -3.066 8.406 1.00 56.16 84 ILE A O 1
ATOM 650 N N . VAL A 1 85 ? -61.049 -4.991 8.374 1.00 58.88 85 VAL A N 1
ATOM 651 C CA . VAL A 1 85 ? -59.881 -5.821 8.036 1.00 58.88 85 VAL A CA 1
ATOM 652 C C . VAL A 1 85 ? -59.375 -5.503 6.629 1.00 58.88 85 VAL A C 1
ATOM 654 O O . VAL A 1 85 ? -58.173 -5.368 6.437 1.00 58.88 85 VAL A O 1
ATOM 657 N N . VAL A 1 86 ? -60.265 -5.300 5.656 1.00 55.84 86 VAL A N 1
ATOM 658 C CA . VAL A 1 86 ? -59.882 -4.893 4.296 1.00 55.84 86 VAL A CA 1
ATOM 659 C C . VAL A 1 86 ? -59.292 -3.483 4.287 1.00 55.84 86 VAL A C 1
ATOM 661 O O . VAL A 1 86 ? -58.275 -3.277 3.645 1.00 55.84 86 VAL A O 1
ATOM 664 N N . VAL A 1 87 ? -59.833 -2.524 5.041 1.00 55.62 87 VAL A N 1
ATOM 665 C CA . VAL A 1 87 ? -59.260 -1.171 5.164 1.00 55.62 87 VAL A CA 1
ATOM 666 C C . VAL A 1 87 ? -57.936 -1.182 5.936 1.00 55.62 87 VAL A C 1
ATOM 668 O O . VAL A 1 87 ? -57.038 -0.429 5.584 1.00 55.62 87 VAL A O 1
ATOM 671 N N . ALA A 1 88 ? -57.755 -2.059 6.925 1.00 55.75 88 ALA A N 1
ATOM 672 C CA . ALA A 1 88 ? -56.482 -2.241 7.622 1.00 55.75 88 ALA A CA 1
ATOM 673 C C . ALA A 1 88 ? -55.432 -2.952 6.750 1.00 55.75 88 ALA A C 1
ATOM 675 O O . ALA A 1 88 ? -54.257 -2.614 6.824 1.00 55.75 88 ALA A O 1
ATOM 676 N N . LEU A 1 89 ? -55.838 -3.885 5.883 1.00 59.28 89 LEU A N 1
ATOM 677 C CA . LEU A 1 89 ? -54.958 -4.537 4.906 1.00 59.28 89 LEU A CA 1
ATOM 678 C C . LEU A 1 89 ? -54.643 -3.629 3.713 1.00 59.28 89 LEU A C 1
ATOM 680 O O . LEU A 1 89 ? -53.521 -3.648 3.224 1.00 59.28 89 LEU A O 1
ATOM 684 N N . LEU A 1 90 ? -55.589 -2.802 3.264 1.00 55.38 90 LEU A N 1
ATOM 685 C CA . LEU A 1 90 ? -55.373 -1.798 2.220 1.00 55.38 90 LEU A CA 1
ATOM 686 C C . LEU A 1 90 ? -54.580 -0.605 2.754 1.00 55.38 90 LEU A C 1
ATOM 688 O O . LEU A 1 90 ? -53.701 -0.114 2.063 1.00 55.38 90 LEU A O 1
ATOM 692 N N . GLY A 1 91 ? -54.841 -0.164 3.984 1.00 58.12 91 GLY A N 1
ATOM 693 C CA . GLY A 1 91 ? -54.100 0.899 4.663 1.00 58.12 91 GLY A CA 1
ATOM 694 C C . GLY A 1 91 ? -52.709 0.445 5.095 1.00 58.12 91 GLY A C 1
ATOM 695 O O . GLY A 1 91 ? -51.738 1.153 4.862 1.00 58.12 91 GLY A O 1
ATOM 696 N N . GLY A 1 92 ? -52.587 -0.767 5.639 1.00 59.47 92 GLY A N 1
ATOM 697 C CA . GLY A 1 92 ? -51.309 -1.407 5.950 1.00 59.47 92 GLY A CA 1
ATOM 698 C C . GLY A 1 92 ? -50.523 -1.781 4.694 1.00 59.47 92 GLY A C 1
ATOM 699 O O . GLY A 1 92 ? -49.312 -1.607 4.667 1.00 59.47 92 GLY A O 1
ATOM 700 N N . GLY A 1 93 ? -51.202 -2.209 3.627 1.00 61.91 93 GLY A N 1
ATOM 701 C CA . GLY A 1 93 ? -50.613 -2.454 2.311 1.00 61.91 93 GLY A CA 1
ATOM 702 C C . GLY A 1 93 ? -50.159 -1.169 1.624 1.00 61.91 93 GLY A C 1
ATOM 703 O O . GLY A 1 93 ? -49.053 -1.128 1.105 1.00 61.91 93 GLY A O 1
ATOM 704 N N . ALA A 1 94 ? -50.949 -0.093 1.684 1.00 61.94 94 ALA A N 1
ATOM 705 C CA . ALA A 1 94 ? -50.564 1.225 1.184 1.00 61.94 94 ALA A CA 1
ATOM 706 C C . ALA A 1 94 ? -49.412 1.822 2.000 1.00 61.94 94 ALA A C 1
ATOM 708 O O . ALA A 1 94 ? -48.481 2.366 1.419 1.00 61.94 94 ALA A O 1
ATOM 709 N N . TYR A 1 95 ? -49.427 1.670 3.326 1.00 63.41 95 TYR A N 1
ATOM 710 C CA . TYR A 1 95 ? -48.320 2.066 4.193 1.00 63.41 95 TYR A CA 1
ATOM 711 C C . TYR A 1 95 ? -47.055 1.256 3.889 1.00 63.41 95 TYR A C 1
ATOM 713 O O . TYR A 1 95 ? -45.995 1.841 3.701 1.00 63.41 95 TYR A O 1
ATOM 721 N N . ALA A 1 96 ? -47.155 -0.069 3.750 1.00 59.97 96 ALA A N 1
ATOM 722 C CA . ALA A 1 96 ? -46.034 -0.924 3.363 1.00 59.97 96 ALA A CA 1
ATOM 723 C C . ALA A 1 96 ? -45.524 -0.612 1.947 1.00 59.97 96 ALA A C 1
ATOM 725 O O . ALA A 1 96 ? -44.321 -0.642 1.719 1.00 59.97 96 ALA A O 1
ATOM 726 N N . TYR A 1 97 ? -46.402 -0.254 1.011 1.00 61.53 97 TYR A N 1
ATOM 727 C CA . TYR A 1 97 ? -46.037 0.186 -0.334 1.00 61.53 97 TYR A CA 1
ATOM 728 C C . TYR A 1 97 ? -45.314 1.545 -0.321 1.00 61.53 97 TYR A C 1
ATOM 730 O O . TYR A 1 97 ? -44.241 1.671 -0.904 1.00 61.53 97 TYR A O 1
ATOM 738 N N . PHE A 1 98 ? -45.840 2.544 0.400 1.00 57.56 98 PHE A N 1
ATOM 739 C CA . PHE A 1 98 ? -45.222 3.873 0.526 1.00 57.56 98 PHE A CA 1
ATOM 740 C C . PHE A 1 98 ? -43.900 3.844 1.299 1.00 57.56 98 PHE A C 1
ATOM 742 O O . PHE A 1 98 ? -42.955 4.533 0.926 1.00 57.56 98 PHE A O 1
ATOM 749 N N . MET A 1 99 ? -43.820 3.024 2.348 1.00 58.88 99 MET A N 1
ATOM 750 C CA . MET A 1 99 ? -42.618 2.845 3.166 1.00 58.88 99 MET A CA 1
ATOM 751 C C . MET A 1 99 ? -41.658 1.786 2.600 1.00 58.88 99 MET A C 1
ATOM 753 O O . MET A 1 99 ? -40.634 1.515 3.221 1.00 58.88 99 MET A O 1
ATOM 757 N N . LYS A 1 100 ? -41.975 1.181 1.441 1.00 63.03 100 LYS A N 1
ATOM 758 C CA . LYS A 1 100 ? -41.185 0.126 0.775 1.00 63.03 100 LYS A CA 1
ATOM 759 C C . LYS A 1 100 ? -40.815 -1.042 1.706 1.00 63.03 100 LYS A C 1
ATOM 761 O O . LYS A 1 100 ? -39.670 -1.483 1.751 1.00 63.03 100 LYS A O 1
ATOM 766 N N . LEU A 1 101 ? -41.786 -1.538 2.468 1.00 55.75 101 LEU A N 1
ATOM 767 C CA . LEU A 1 101 ? -41.636 -2.645 3.413 1.00 55.75 101 LEU A CA 1
ATOM 768 C C . LEU A 1 101 ? -42.085 -3.979 2.788 1.00 55.75 101 LEU A C 1
ATOM 770 O O . LEU A 1 101 ? -43.031 -4.035 2.000 1.00 55.75 101 LEU A O 1
ATOM 774 N N . GLY A 1 102 ? -41.441 -5.079 3.186 1.00 63.50 102 GLY A N 1
ATOM 775 C CA . GLY A 1 102 ? -41.838 -6.440 2.801 1.00 63.50 102 GLY A CA 1
ATOM 776 C C . GLY A 1 102 ? -41.747 -6.697 1.284 1.00 63.50 102 GLY A C 1
ATOM 777 O O . GLY A 1 102 ? -40.712 -6.402 0.697 1.00 63.50 102 GLY A O 1
ATOM 778 N N . PRO A 1 103 ? -42.790 -7.233 0.618 1.00 58.38 103 PRO A N 1
ATOM 779 C CA . PRO A 1 103 ? -42.752 -7.559 -0.816 1.00 58.38 103 PRO A CA 1
ATOM 780 C C . PRO A 1 103 ? -42.686 -6.328 -1.741 1.00 58.38 103 PRO A C 1
ATOM 782 O O . PRO A 1 103 ? -42.525 -6.485 -2.947 1.00 58.38 103 PRO A O 1
ATOM 785 N N . PHE A 1 104 ? -42.816 -5.114 -1.195 1.00 63.03 104 PHE A N 1
ATOM 786 C CA . PHE A 1 104 ? -42.680 -3.846 -1.924 1.00 63.03 104 PHE A CA 1
ATOM 787 C C . PHE A 1 104 ? -41.293 -3.206 -1.754 1.00 63.03 104 PHE A C 1
ATOM 789 O O . PHE A 1 104 ? -41.033 -2.128 -2.295 1.00 63.03 104 PHE A O 1
ATOM 796 N N . ALA A 1 105 ? -40.409 -3.848 -0.989 1.00 67.62 105 ALA A N 1
ATOM 797 C CA . ALA A 1 105 ? -39.025 -3.448 -0.815 1.00 67.62 105 ALA A CA 1
ATOM 798 C C . ALA A 1 105 ? -38.248 -3.752 -2.106 1.00 67.62 105 ALA A C 1
ATOM 800 O O . ALA A 1 105 ? -38.106 -4.908 -2.499 1.00 67.62 105 ALA A O 1
ATOM 801 N N . HIS A 1 106 ? -37.774 -2.708 -2.782 1.00 78.50 106 HIS A N 1
ATOM 802 C CA . HIS A 1 106 ? -36.967 -2.829 -3.993 1.00 78.50 106 HIS A CA 1
ATOM 803 C C . HIS A 1 106 ? -35.585 -2.253 -3.723 1.00 78.50 106 HIS A C 1
ATOM 805 O O . HIS A 1 106 ? -35.450 -1.262 -2.999 1.00 78.50 106 HIS A O 1
ATOM 811 N N . ALA A 1 107 ? -34.572 -2.867 -4.328 1.00 88.50 107 ALA A N 1
ATOM 812 C CA . ALA A 1 107 ? -33.223 -2.334 -4.301 1.00 88.50 107 ALA A CA 1
ATOM 813 C C . ALA A 1 107 ? -33.225 -0.883 -4.830 1.00 88.50 107 ALA A C 1
ATOM 815 O O . ALA A 1 107 ? -33.890 -0.611 -5.833 1.00 88.50 107 ALA A O 1
ATOM 816 N N . PRO A 1 108 ? -32.538 0.064 -4.160 1.00 91.00 108 PRO A N 1
ATOM 817 C CA . PRO A 1 108 ? -32.537 1.470 -4.567 1.00 91.00 108 PRO A CA 1
ATOM 818 C C . PRO A 1 108 ? -31.900 1.718 -5.940 1.00 91.00 108 PRO A C 1
ATOM 820 O O . PRO A 1 108 ? -32.181 2.755 -6.539 1.00 91.00 108 PRO A O 1
ATOM 823 N N . TYR A 1 109 ? -31.081 0.784 -6.434 1.00 94.81 109 TYR A N 1
ATOM 824 C CA . TYR A 1 109 ? -30.325 0.930 -7.672 1.00 94.81 109 TYR A CA 1
ATOM 825 C C . TYR A 1 109 ? -30.566 -0.216 -8.658 1.00 94.81 109 TYR A C 1
ATOM 827 O O . TYR A 1 109 ? -30.733 -1.376 -8.275 1.00 94.81 109 TYR A O 1
ATOM 835 N N . ALA A 1 110 ? -30.528 0.137 -9.937 1.00 92.44 110 ALA A N 1
ATOM 836 C CA . ALA A 1 110 ? -30.449 -0.738 -11.096 1.00 92.44 110 ALA A CA 1
ATOM 837 C C . ALA A 1 110 ? -29.099 -0.514 -11.812 1.00 92.44 110 ALA A C 1
ATOM 839 O O . ALA A 1 110 ? -28.346 0.389 -11.453 1.00 92.44 110 ALA A O 1
ATOM 840 N N . GLU A 1 111 ? -28.756 -1.349 -12.799 1.00 91.88 111 GLU A N 1
ATOM 841 C CA . GLU A 1 111 ? -27.459 -1.249 -13.501 1.00 91.88 111 GLU A CA 1
ATOM 842 C C . GLU A 1 111 ? -27.246 0.108 -14.198 1.00 91.88 111 GLU A C 1
ATOM 844 O O . GLU A 1 111 ? -26.113 0.550 -14.341 1.00 91.88 111 GLU A O 1
ATOM 849 N N . ASP A 1 112 ? -28.322 0.773 -14.622 1.00 92.25 112 ASP A N 1
ATOM 850 C CA . ASP A 1 112 ? -28.316 2.040 -15.362 1.00 92.25 112 ASP A CA 1
ATOM 851 C C . ASP A 1 112 ? -28.235 3.290 -14.473 1.00 92.25 112 ASP A C 1
ATOM 853 O O . ASP A 1 112 ? -28.135 4.402 -14.990 1.00 92.25 112 ASP A O 1
ATOM 857 N N . ASN A 1 113 ? -28.296 3.135 -13.148 1.00 94.06 113 ASN A N 1
ATOM 858 C CA . ASN A 1 113 ? -28.211 4.252 -12.206 1.00 94.06 113 ASN A CA 1
ATOM 859 C C . ASN A 1 113 ? -27.402 3.933 -10.938 1.00 94.06 113 ASN A C 1
ATOM 861 O O . ASN A 1 113 ? -27.528 4.639 -9.933 1.00 94.06 113 ASN A O 1
ATOM 865 N N . LEU A 1 114 ? -26.600 2.866 -10.966 1.00 94.81 114 LEU A N 1
ATOM 866 C CA . LEU A 1 114 ? -25.853 2.387 -9.811 1.00 94.81 114 LEU A CA 1
ATOM 867 C C . LEU A 1 114 ? -24.835 3.428 -9.346 1.00 94.81 114 LEU A C 1
ATOM 869 O O . LEU A 1 114 ? -24.930 3.932 -8.228 1.00 94.81 114 LEU A O 1
ATOM 873 N N . MET A 1 115 ? -23.850 3.751 -10.181 1.00 94.31 115 MET A N 1
ATOM 874 C CA . MET A 1 115 ? -22.712 4.570 -9.769 1.00 94.31 115 MET A CA 1
ATOM 875 C C . MET A 1 115 ? -23.125 6.019 -9.543 1.00 94.31 115 MET A C 1
ATOM 877 O O . MET A 1 115 ? -22.755 6.618 -8.529 1.00 94.31 115 MET A O 1
ATOM 881 N N . SER A 1 116 ? -23.907 6.585 -10.463 1.00 93.00 116 SER A N 1
ATOM 882 C CA . SER A 1 116 ? -24.423 7.949 -10.341 1.00 93.00 116 SER A CA 1
ATOM 883 C C . SER A 1 116 ? -25.361 8.093 -9.141 1.00 93.00 116 SER A C 1
ATOM 885 O O . SER A 1 116 ? -25.256 9.072 -8.398 1.00 93.00 116 SER A O 1
ATOM 887 N N . GLY A 1 117 ? -26.222 7.100 -8.899 1.00 93.25 117 GLY A N 1
ATOM 888 C CA . GLY A 1 117 ? -27.145 7.065 -7.772 1.00 93.25 117 GLY A CA 1
ATOM 889 C C . GLY A 1 117 ? -26.430 6.989 -6.425 1.00 93.25 117 GLY A C 1
ATOM 890 O O . GLY A 1 117 ? -26.692 7.818 -5.552 1.00 93.25 117 GLY A O 1
ATOM 891 N N . ILE A 1 118 ? -25.474 6.066 -6.275 1.00 93.06 118 ILE A N 1
ATOM 892 C CA . ILE A 1 118 ? -24.663 5.935 -5.054 1.00 93.06 118 ILE A CA 1
ATOM 893 C C . ILE A 1 118 ? -23.907 7.220 -4.766 1.00 93.06 118 ILE A C 1
ATOM 895 O O . ILE A 1 118 ? -23.892 7.675 -3.626 1.00 93.06 118 ILE A O 1
ATOM 899 N N . LEU A 1 119 ? -23.273 7.808 -5.780 1.00 91.25 119 LEU A N 1
ATOM 900 C CA . LEU A 1 119 ? -22.502 9.029 -5.597 1.00 91.25 119 LEU A CA 1
ATOM 901 C C . LEU A 1 119 ? -23.399 10.203 -5.182 1.00 91.25 119 LEU A C 1
ATOM 903 O O . LEU A 1 119 ? -23.024 10.979 -4.304 1.00 91.25 119 LEU A O 1
ATOM 907 N N . LEU A 1 120 ? -24.595 10.311 -5.767 1.00 89.38 120 LEU A N 1
ATOM 908 C CA . LEU A 1 120 ? -25.592 11.309 -5.383 1.00 89.38 120 LEU A CA 1
ATOM 909 C C . LEU A 1 120 ? -26.125 11.085 -3.960 1.00 89.38 120 LEU A C 1
ATOM 911 O O . LEU A 1 120 ? -26.418 12.048 -3.252 1.00 89.38 120 LEU A O 1
ATOM 915 N N . ALA A 1 121 ? -26.287 9.834 -3.528 1.00 90.62 121 ALA A N 1
ATOM 916 C CA . ALA A 1 121 ? -26.641 9.532 -2.145 1.00 90.62 121 ALA A CA 1
ATOM 917 C C . ALA A 1 121 ? -25.481 9.879 -1.201 1.00 90.62 121 ALA A C 1
ATOM 919 O O . ALA A 1 121 ? -25.687 10.570 -0.207 1.00 90.62 121 ALA A O 1
ATOM 920 N N . ALA A 1 122 ? -24.253 9.491 -1.547 1.00 87.88 122 ALA A N 1
ATOM 921 C CA . ALA A 1 122 ? -23.049 9.787 -0.776 1.00 87.88 122 ALA A CA 1
ATOM 922 C C . ALA A 1 122 ? -22.808 11.295 -0.613 1.00 87.88 122 ALA A C 1
ATOM 924 O O . ALA A 1 122 ? -22.365 11.730 0.444 1.00 87.88 122 ALA A O 1
ATOM 925 N N . SER A 1 123 ? -23.154 12.117 -1.612 1.00 83.62 123 SER A N 1
ATOM 926 C CA . SER A 1 123 ? -23.030 13.577 -1.508 1.00 83.62 123 SER A CA 1
ATOM 927 C C . SER A 1 123 ? -24.006 14.224 -0.519 1.00 83.62 123 SER A C 1
ATOM 929 O O . SER A 1 123 ? -23.887 15.416 -0.266 1.00 83.62 123 SER A O 1
ATOM 931 N N . LYS A 1 124 ? -24.991 13.474 -0.004 1.00 86.19 124 LYS A N 1
ATOM 932 C CA . LYS A 1 124 ? -25.965 13.911 1.015 1.00 86.19 124 LYS A CA 1
ATOM 933 C C . LYS A 1 124 ? -25.618 13.381 2.415 1.00 86.19 124 LYS A C 1
ATOM 935 O O . LYS A 1 124 ? -26.506 13.263 3.262 1.00 86.19 124 LYS A O 1
ATOM 940 N N . ILE A 1 125 ? -24.377 12.935 2.609 1.00 83.88 125 ILE A N 1
ATOM 941 C CA . ILE A 1 125 ? -23.855 12.503 3.904 1.00 83.88 125 ILE A CA 1
ATOM 942 C C . ILE A 1 125 ? -23.140 13.698 4.534 1.00 83.88 125 ILE A C 1
ATOM 944 O O . ILE A 1 125 ? -22.076 14.097 4.061 1.00 83.88 125 ILE A O 1
ATOM 948 N N . ASP A 1 126 ? -23.722 14.233 5.602 1.00 79.19 126 ASP A N 1
ATOM 949 C CA . ASP A 1 126 ? -23.175 15.355 6.368 1.00 79.19 126 ASP A CA 1
ATOM 950 C C . ASP A 1 126 ? -22.233 14.843 7.468 1.00 79.19 126 ASP A C 1
ATOM 952 O O . ASP A 1 126 ? -21.118 15.337 7.642 1.00 79.19 126 ASP A O 1
ATOM 956 N N . THR A 1 127 ? -22.631 13.767 8.154 1.00 81.75 127 THR A N 1
ATOM 957 C CA . THR A 1 127 ? -21.833 13.103 9.194 1.00 81.75 127 THR A CA 1
ATOM 958 C C . THR A 1 127 ? -21.791 11.593 8.979 1.00 81.75 127 THR A C 1
ATOM 960 O O . THR A 1 127 ? -22.733 10.999 8.454 1.00 81.75 127 THR A O 1
ATOM 963 N N . SER A 1 128 ? -20.685 10.942 9.342 1.00 84.50 128 SER A N 1
ATOM 964 C CA . SER A 1 128 ? -20.576 9.473 9.337 1.00 84.50 128 SER A CA 1
ATOM 965 C C . SER A 1 128 ? -19.306 8.988 10.034 1.00 84.50 128 SER A C 1
ATOM 967 O O . SER A 1 128 ? -18.354 9.740 10.257 1.00 84.50 128 SER A O 1
ATOM 969 N N . SER A 1 129 ? -19.308 7.699 10.372 1.00 88.44 129 SER A N 1
ATOM 970 C CA . SER A 1 129 ? -18.110 6.950 10.739 1.00 88.44 129 SER A CA 1
ATOM 971 C C . SER A 1 129 ? -17.638 6.134 9.538 1.00 88.44 129 SER A C 1
ATOM 973 O O . SER A 1 129 ? -18.415 5.388 8.937 1.00 88.44 129 SER A O 1
ATOM 975 N N . TYR A 1 130 ? -16.357 6.248 9.211 1.00 89.25 130 TYR A N 1
ATOM 976 C CA . TYR A 1 130 ? -15.705 5.510 8.137 1.00 89.25 130 TYR A CA 1
ATOM 977 C C . TYR A 1 130 ? -14.751 4.480 8.728 1.00 89.25 130 TYR A C 1
ATOM 979 O O . TYR A 1 130 ? -14.015 4.779 9.665 1.00 89.25 130 TYR A O 1
ATOM 987 N N . SER A 1 131 ? -14.712 3.283 8.155 1.00 92.69 131 SER A N 1
ATOM 988 C CA . SER A 1 131 ? -13.664 2.297 8.409 1.00 92.69 131 SER A CA 1
ATOM 989 C C . SER A 1 131 ? -13.178 1.724 7.087 1.00 92.69 131 SER A C 1
ATOM 991 O O . SER A 1 131 ? -13.976 1.297 6.258 1.00 92.69 131 SER A O 1
ATOM 993 N N . ILE A 1 132 ? -11.870 1.731 6.875 1.00 94.31 132 ILE A N 1
ATOM 994 C CA . ILE A 1 132 ? -11.195 1.144 5.723 1.00 94.31 132 ILE A CA 1
ATOM 995 C C . ILE A 1 132 ? -10.255 0.085 6.271 1.00 94.31 132 ILE A C 1
ATOM 997 O O . ILE A 1 132 ? -9.443 0.367 7.143 1.00 94.31 132 ILE A O 1
ATOM 1001 N N . SER A 1 133 ? -10.342 -1.131 5.755 1.00 96.25 133 SER A N 1
ATOM 1002 C CA . SER A 1 133 ? -9.457 -2.227 6.128 1.00 96.25 133 SER A CA 1
ATOM 1003 C C . SER A 1 133 ? -8.924 -2.939 4.896 1.00 96.25 133 SER A C 1
ATOM 1005 O O . SER A 1 133 ? -9.615 -3.050 3.881 1.00 96.25 133 SER A O 1
ATOM 1007 N N . ALA A 1 134 ? -7.693 -3.418 5.000 1.00 97.06 134 ALA A N 1
ATOM 1008 C CA . ALA A 1 134 ? -7.047 -4.282 4.033 1.00 97.06 134 ALA A CA 1
ATOM 1009 C C . ALA A 1 134 ? -6.460 -5.484 4.777 1.00 97.06 134 ALA A C 1
ATOM 1011 O O . ALA A 1 134 ? -5.905 -5.332 5.862 1.00 97.06 134 ALA A O 1
ATOM 1012 N N . SER A 1 135 ? -6.560 -6.677 4.208 1.00 97.31 135 SER A N 1
ATOM 1013 C CA . SER A 1 135 ? -5.907 -7.870 4.742 1.00 97.31 135 SER A CA 1
ATOM 1014 C C . SER A 1 135 ? -5.327 -8.720 3.626 1.00 97.31 135 SER A C 1
ATOM 1016 O O . SER A 1 135 ? -5.858 -8.748 2.516 1.00 97.31 135 SER A O 1
ATOM 1018 N N . VAL A 1 136 ? -4.223 -9.390 3.932 1.00 96.94 136 VAL A N 1
ATOM 1019 C CA . VAL A 1 136 ? -3.515 -10.323 3.064 1.00 96.94 136 VAL A CA 1
ATOM 1020 C C . VAL A 1 136 ? -3.243 -11.574 3.884 1.00 96.94 136 VAL A C 1
ATOM 1022 O O . VAL A 1 136 ? -2.608 -11.501 4.931 1.00 96.94 136 VAL A O 1
ATOM 1025 N N . SER A 1 137 ? -3.724 -12.723 3.426 1.00 96.94 137 SER A N 1
ATOM 1026 C CA . SER A 1 137 ? -3.584 -13.982 4.160 1.00 96.94 137 SER A CA 1
ATOM 1027 C C . SER A 1 137 ? -3.264 -15.144 3.235 1.00 96.94 137 SER A C 1
ATOM 1029 O O . SER A 1 137 ? -3.789 -15.225 2.125 1.00 96.94 137 SER A O 1
ATOM 1031 N N . VAL A 1 138 ? -2.421 -16.064 3.693 1.00 96.94 138 VAL A N 1
ATOM 1032 C CA . VAL A 1 138 ? -2.121 -17.312 2.994 1.00 96.94 138 VAL A CA 1
ATOM 1033 C C . VAL A 1 138 ? -3.050 -18.403 3.513 1.00 96.94 138 VAL A C 1
ATOM 1035 O O . VAL A 1 138 ? -2.981 -18.825 4.664 1.00 96.94 138 VAL A O 1
ATOM 1038 N N . GLY A 1 139 ? -3.955 -18.851 2.648 1.00 94.75 139 GLY A N 1
ATOM 1039 C CA . GLY A 1 139 ? -4.958 -19.868 2.940 1.00 94.75 139 GLY A CA 1
ATOM 1040 C C . GLY A 1 139 ? -4.758 -21.143 2.128 1.00 94.75 139 GLY A C 1
ATOM 1041 O O . GLY A 1 139 ? -3.840 -21.258 1.315 1.00 94.75 139 GLY A O 1
ATOM 1042 N N . LYS A 1 140 ? -5.653 -22.110 2.338 1.00 95.31 140 LYS A N 1
ATOM 1043 C CA . LYS A 1 140 ? -5.739 -23.320 1.513 1.00 95.31 140 LYS A CA 1
ATOM 1044 C C . LYS A 1 140 ? -6.113 -22.947 0.074 1.00 95.31 140 LYS A C 1
ATOM 1046 O O . LYS A 1 140 ? -6.968 -22.088 -0.118 1.00 95.31 140 LYS A O 1
ATOM 1051 N N . ARG A 1 141 ? -5.491 -23.601 -0.911 1.00 94.75 141 ARG A N 1
ATOM 1052 C CA . ARG A 1 141 ? -5.844 -23.458 -2.330 1.00 94.75 141 ARG A CA 1
ATOM 1053 C C . ARG A 1 141 ? -7.250 -24.014 -2.594 1.00 94.75 141 ARG A C 1
ATOM 1055 O O . ARG A 1 141 ? -7.539 -25.159 -2.234 1.00 94.75 141 ARG A O 1
ATOM 1062 N N . ASP A 1 142 ? -8.105 -23.212 -3.222 1.00 94.56 142 ASP A N 1
ATOM 1063 C CA . ASP A 1 142 ? -9.426 -23.632 -3.690 1.00 94.56 142 ASP A CA 1
ATOM 1064 C C . ASP A 1 142 ? -9.293 -24.615 -4.864 1.00 94.56 142 ASP A C 1
ATOM 1066 O O . ASP A 1 142 ? -8.317 -24.593 -5.611 1.00 94.56 142 ASP A O 1
ATOM 1070 N N . ALA A 1 143 ? -10.287 -25.483 -5.062 1.00 92.12 143 ALA A N 1
ATOM 1071 C CA . ALA A 1 143 ? -10.217 -26.528 -6.089 1.00 92.12 143 ALA A CA 1
ATOM 1072 C C . ALA A 1 143 ? -10.174 -25.985 -7.532 1.00 92.12 143 ALA A C 1
ATOM 1074 O O . ALA A 1 143 ? -9.663 -26.657 -8.422 1.00 92.12 143 ALA A O 1
ATOM 1075 N N . ASP A 1 144 ? -10.719 -24.789 -7.763 1.00 93.00 144 ASP A N 1
ATOM 1076 C CA . ASP A 1 144 ? -10.784 -24.117 -9.065 1.00 93.00 144 ASP A CA 1
ATOM 1077 C C . ASP A 1 144 ? -9.682 -23.056 -9.266 1.00 93.00 144 ASP A C 1
ATOM 1079 O O . ASP A 1 144 ? -9.652 -22.375 -10.299 1.00 93.00 144 ASP A O 1
ATOM 1083 N N . ALA A 1 145 ? -8.804 -22.893 -8.270 1.00 91.06 145 ALA A N 1
ATOM 1084 C CA . ALA A 1 145 ? -7.767 -21.874 -8.236 1.00 91.06 145 ALA A CA 1
ATOM 1085 C C . ALA A 1 145 ? -6.536 -22.300 -9.053 1.00 91.06 145 ALA A C 1
ATOM 1087 O O . ALA A 1 145 ? -5.899 -23.316 -8.778 1.00 91.06 145 ALA A O 1
ATOM 1088 N N . GLU A 1 146 ? -6.175 -21.479 -10.039 1.00 90.12 146 GLU A N 1
ATOM 1089 C CA . GLU A 1 146 ? -5.060 -21.718 -10.959 1.00 90.12 146 GLU A CA 1
ATOM 1090 C C . GLU A 1 146 ? -4.067 -20.545 -10.908 1.00 90.12 146 GLU A C 1
ATOM 1092 O O . GLU A 1 146 ? -4.510 -19.395 -10.816 1.00 90.12 146 GLU A O 1
ATOM 1097 N N . PRO A 1 147 ? -2.744 -20.796 -10.979 1.00 89.50 147 PRO A N 1
ATOM 1098 C CA . PRO A 1 147 ? -1.737 -19.740 -11.079 1.00 89.50 147 PRO A CA 1
ATOM 1099 C C . PRO A 1 147 ? -1.946 -18.858 -12.307 1.00 89.50 147 PRO A C 1
ATOM 1101 O O . PRO A 1 147 ? -2.355 -19.338 -13.368 1.00 89.50 147 PRO A O 1
ATOM 1104 N N . PHE A 1 148 ? -1.590 -17.576 -12.203 1.00 86.81 148 PHE A N 1
ATOM 1105 C CA . PHE A 1 148 ? -1.530 -16.740 -13.393 1.00 86.81 148 PHE A CA 1
ATOM 1106 C C . PHE A 1 148 ? -0.377 -17.208 -14.287 1.00 86.81 148 PHE A C 1
ATOM 1108 O O . PHE A 1 148 ? 0.779 -17.278 -13.865 1.00 86.81 148 PHE A O 1
ATOM 1115 N N . SER A 1 149 ? -0.691 -17.498 -15.546 1.00 75.00 149 SER A N 1
ATOM 1116 C CA . SER A 1 149 ? 0.286 -17.801 -16.586 1.00 75.00 149 SER A CA 1
ATOM 1117 C C . SER A 1 149 ? 0.021 -16.876 -17.764 1.00 75.00 149 SER A C 1
ATOM 1119 O O . SER A 1 149 ? -0.985 -17.023 -18.458 1.00 75.00 149 SER A O 1
ATOM 1121 N N . SER A 1 150 ? 0.904 -15.898 -17.974 1.00 71.38 150 SER A N 1
ATOM 1122 C CA . SER A 1 150 ? 0.825 -15.079 -19.182 1.00 71.38 150 SER A CA 1
ATOM 1123 C C . SER A 1 150 ? 1.322 -15.890 -20.372 1.00 71.38 150 SER A C 1
ATOM 1125 O O . SER A 1 150 ? 2.412 -16.469 -20.323 1.00 71.38 150 SER A O 1
ATOM 1127 N N . LYS A 1 151 ? 0.542 -15.916 -21.456 1.00 65.38 151 LYS A N 1
ATOM 1128 C CA . LYS A 1 151 ? 0.963 -16.545 -22.719 1.00 65.38 151 LYS A CA 1
ATOM 1129 C C . LYS A 1 151 ? 1.718 -15.549 -23.599 1.00 65.38 151 LYS A C 1
ATOM 1131 O O . LYS A 1 151 ? 2.391 -15.947 -24.551 1.00 65.38 151 LYS A O 1
ATOM 1136 N N . LEU A 1 152 ? 1.679 -14.266 -23.242 1.00 62.00 152 LEU A N 1
ATOM 1137 C CA . LEU A 1 152 ? 2.387 -13.173 -23.896 1.00 62.00 152 LEU A CA 1
ATOM 1138 C C . LEU A 1 152 ? 3.847 -13.128 -23.436 1.00 62.00 152 LEU A C 1
ATOM 1140 O O . LEU A 1 152 ? 4.300 -12.236 -22.721 1.00 62.00 152 LEU A O 1
ATOM 1144 N N . THR A 1 153 ? 4.623 -14.114 -23.881 1.00 57.50 153 THR A N 1
ATOM 1145 C CA . THR A 1 153 ? 6.082 -13.999 -23.862 1.00 57.50 153 THR A CA 1
ATOM 1146 C C . THR A 1 153 ? 6.512 -13.202 -25.087 1.00 57.50 153 THR A C 1
ATOM 1148 O O . THR A 1 153 ? 6.399 -13.655 -26.225 1.00 57.50 153 THR A O 1
ATOM 1151 N N . LEU A 1 154 ? 7.001 -11.979 -24.871 1.00 62.53 154 LEU A N 1
ATOM 1152 C CA . LEU A 1 154 ? 7.598 -11.202 -25.955 1.00 62.53 154 LEU A CA 1
ATOM 1153 C C . LEU A 1 154 ? 8.799 -11.974 -26.505 1.00 62.53 154 LEU A C 1
ATOM 1155 O O . LEU A 1 154 ? 9.788 -12.185 -25.794 1.00 62.53 154 LEU A O 1
ATOM 1159 N N . GLY A 1 155 ? 8.693 -12.401 -27.764 1.00 65.81 155 GLY A N 1
ATOM 1160 C CA . GLY A 1 155 ? 9.780 -13.059 -28.481 1.00 65.81 155 GLY A CA 1
ATOM 1161 C C . GLY A 1 155 ? 11.003 -12.148 -28.618 1.00 65.81 155 GLY A C 1
ATOM 1162 O O . GLY A 1 155 ? 10.912 -10.929 -28.455 1.00 65.81 155 GLY A O 1
ATOM 1163 N N . ASN A 1 156 ? 12.156 -12.730 -28.955 1.00 75.44 156 ASN A N 1
ATOM 1164 C CA . ASN A 1 156 ? 13.429 -11.999 -29.042 1.00 75.44 156 ASN A CA 1
ATOM 1165 C C . ASN A 1 156 ? 13.340 -10.749 -29.934 1.00 75.44 156 ASN A C 1
ATOM 1167 O O . ASN A 1 156 ? 13.817 -9.692 -29.539 1.00 75.44 156 ASN A O 1
ATOM 1171 N N . ALA A 1 157 ? 12.649 -10.832 -31.077 1.00 79.56 157 ALA A N 1
ATOM 1172 C CA . ALA A 1 157 ? 12.453 -9.695 -31.979 1.00 79.56 157 ALA A CA 1
ATOM 1173 C C . ALA A 1 157 ? 11.720 -8.516 -31.317 1.00 79.56 157 ALA A C 1
ATOM 1175 O O . ALA A 1 157 ? 12.112 -7.369 -31.503 1.00 79.56 157 ALA A O 1
ATOM 1176 N N . ALA A 1 158 ? 10.693 -8.788 -30.507 1.00 79.19 158 ALA A N 1
ATOM 1177 C CA . ALA A 1 158 ? 9.964 -7.737 -29.811 1.00 79.19 158 ALA A CA 1
ATOM 1178 C C . ALA A 1 158 ? 10.820 -7.107 -28.703 1.00 79.19 158 ALA A C 1
ATOM 1180 O O . ALA A 1 158 ? 10.815 -5.893 -28.555 1.00 79.19 158 ALA A O 1
ATOM 1181 N N . ARG A 1 159 ? 11.626 -7.895 -27.978 1.00 83.12 159 ARG A N 1
ATOM 1182 C CA . ARG A 1 159 ? 12.573 -7.368 -26.975 1.00 83.12 159 ARG A CA 1
ATOM 1183 C C . ARG A 1 159 ? 13.632 -6.453 -27.593 1.00 83.12 159 ARG A C 1
ATOM 1185 O O . ARG A 1 159 ? 13.977 -5.441 -26.993 1.00 83.12 159 ARG A O 1
ATOM 1192 N N . GLU A 1 160 ? 14.105 -6.766 -28.797 1.00 89.94 160 GLU A N 1
ATOM 1193 C CA . GLU A 1 160 ? 15.017 -5.878 -29.525 1.00 89.94 160 GLU A CA 1
ATOM 1194 C C . GLU A 1 160 ? 14.349 -4.546 -29.905 1.00 89.94 160 GLU A C 1
ATOM 1196 O O . GLU A 1 160 ? 14.994 -3.507 -29.805 1.00 89.94 160 GLU A O 1
ATOM 1201 N N . MET A 1 161 ? 13.046 -4.522 -30.224 1.00 90.38 161 MET A N 1
ATOM 1202 C CA . MET A 1 161 ? 12.318 -3.260 -30.453 1.00 90.38 161 MET A CA 1
ATOM 1203 C C . MET A 1 161 ? 12.363 -2.334 -29.222 1.00 90.38 161 MET A C 1
ATOM 1205 O O . MET A 1 161 ? 12.558 -1.131 -29.380 1.00 90.38 161 MET A O 1
ATOM 1209 N N . TYR A 1 162 ? 12.245 -2.877 -28.001 1.00 89.75 162 TYR A N 1
ATOM 1210 C CA . TYR A 1 162 ? 12.362 -2.090 -26.759 1.00 89.75 162 TYR A CA 1
ATOM 1211 C C . TYR A 1 162 ? 13.779 -1.553 -26.540 1.00 89.75 162 TYR A C 1
ATOM 1213 O O . TYR A 1 162 ? 13.947 -0.394 -26.162 1.00 89.75 162 TYR A O 1
ATOM 1221 N N . LYS A 1 163 ? 14.812 -2.357 -26.820 1.00 94.06 163 LYS A N 1
ATOM 1222 C CA . LYS A 1 163 ? 16.207 -1.891 -26.764 1.00 94.06 163 LYS A CA 1
ATOM 1223 C C . LYS A 1 163 ? 16.462 -0.769 -27.768 1.00 94.06 163 LYS A C 1
ATOM 1225 O O . LYS A 1 163 ? 17.060 0.243 -27.403 1.00 94.06 163 LYS A O 1
ATOM 1230 N N . ASN A 1 164 ? 15.958 -0.916 -28.994 1.00 95.56 164 ASN A N 1
ATOM 1231 C CA . ASN A 1 164 ? 16.074 0.103 -30.032 1.00 95.56 164 ASN A CA 1
ATOM 1232 C C . ASN A 1 164 ? 15.362 1.394 -29.622 1.00 95.56 164 ASN A C 1
ATOM 1234 O O . ASN A 1 164 ? 15.945 2.467 -29.727 1.00 95.56 164 ASN A O 1
ATOM 1238 N N . ASP A 1 165 ? 14.134 1.310 -29.106 1.00 96.19 165 ASP A N 1
ATOM 1239 C CA . ASP A 1 165 ? 13.381 2.480 -28.645 1.00 96.19 165 ASP A CA 1
ATOM 1240 C C . ASP A 1 165 ? 14.025 3.166 -27.436 1.00 96.19 165 ASP A C 1
ATOM 1242 O O . ASP A 1 165 ? 14.044 4.397 -27.366 1.00 96.19 165 ASP A O 1
ATOM 1246 N N . SER A 1 166 ? 14.612 2.397 -26.517 1.00 95.75 166 SER A N 1
ATOM 1247 C CA . SER A 1 166 ? 15.399 2.939 -25.407 1.00 95.75 166 SER A CA 1
ATOM 1248 C C . SER A 1 166 ? 16.618 3.714 -25.916 1.00 95.75 166 SER A C 1
ATOM 1250 O O . SER A 1 166 ? 16.832 4.860 -25.518 1.00 95.75 166 SER A O 1
ATOM 1252 N N . ALA A 1 167 ? 17.367 3.150 -26.869 1.00 95.38 167 ALA A N 1
ATOM 1253 C CA . ALA A 1 167 ? 18.494 3.830 -27.505 1.00 95.38 167 ALA A CA 1
ATOM 1254 C C . ALA A 1 167 ? 18.054 5.070 -28.309 1.00 95.38 167 ALA A C 1
ATOM 1256 O O . ALA A 1 167 ? 18.688 6.120 -28.216 1.00 95.38 167 ALA A O 1
ATOM 1257 N N . ARG A 1 168 ? 16.927 5.008 -29.034 1.00 96.88 168 ARG A N 1
ATOM 1258 C CA . ARG A 1 168 ? 16.330 6.169 -29.720 1.00 96.88 168 ARG A CA 1
ATOM 1259 C C . ARG A 1 168 ? 15.988 7.290 -28.750 1.00 96.88 168 ARG A C 1
ATOM 1261 O O . ARG A 1 168 ? 16.326 8.438 -29.021 1.00 96.88 168 ARG A O 1
ATOM 1268 N N . ALA A 1 169 ? 15.359 6.973 -27.617 1.00 94.81 169 ALA A N 1
ATOM 1269 C CA . ALA A 1 169 ? 15.026 7.957 -26.589 1.00 94.81 169 ALA A CA 1
ATOM 1270 C C . ALA A 1 169 ? 16.279 8.588 -25.969 1.00 94.81 169 ALA A C 1
ATOM 1272 O O . ALA A 1 169 ? 16.317 9.803 -25.784 1.00 94.81 169 ALA A O 1
ATOM 1273 N N . GLN A 1 170 ? 17.323 7.794 -25.713 1.00 93.38 170 GLN A N 1
ATOM 1274 C CA . GLN A 1 170 ? 18.611 8.299 -25.231 1.00 93.38 170 GLN A CA 1
ATOM 1275 C C . GLN A 1 170 ? 19.273 9.236 -26.250 1.00 93.38 170 GLN A C 1
ATOM 1277 O O . GLN A 1 170 ? 19.680 10.341 -25.884 1.00 93.38 170 GLN A O 1
ATOM 1282 N N . ASN A 1 171 ? 19.327 8.843 -27.529 1.00 93.25 171 ASN A N 1
ATOM 1283 C CA . ASN A 1 171 ? 19.888 9.672 -28.599 1.00 93.25 171 ASN A CA 1
ATOM 1284 C C . ASN A 1 171 ? 19.097 10.979 -28.746 1.00 93.25 171 ASN A C 1
ATOM 1286 O O . ASN A 1 171 ? 19.680 12.062 -28.784 1.00 93.25 171 ASN A O 1
ATOM 1290 N N . ALA A 1 172 ? 17.766 10.888 -28.766 1.00 94.00 172 ALA A N 1
ATOM 1291 C CA . ALA A 1 172 ? 16.867 12.032 -28.828 1.00 94.00 172 ALA A CA 1
ATOM 1292 C C . ALA A 1 172 ? 17.077 12.987 -27.646 1.00 94.00 172 ALA A C 1
ATOM 1294 O O . ALA A 1 172 ? 17.248 14.186 -27.853 1.00 94.00 172 ALA A O 1
ATOM 1295 N N . GLY A 1 173 ? 17.129 12.461 -26.419 1.00 92.19 173 GLY A N 1
ATOM 1296 C CA . GLY A 1 173 ? 17.353 13.248 -25.209 1.00 92.19 173 GLY A CA 1
ATOM 1297 C C . GLY A 1 173 ? 18.695 13.978 -25.244 1.00 92.19 173 GLY A C 1
ATOM 1298 O O . GLY A 1 173 ? 18.745 15.179 -24.985 1.00 92.19 173 GLY A O 1
ATOM 1299 N N . ALA A 1 174 ? 19.764 13.295 -25.666 1.00 90.06 174 ALA A N 1
ATOM 1300 C CA . ALA A 1 174 ? 21.088 13.895 -25.823 1.00 90.06 174 ALA A CA 1
ATOM 1301 C C . ALA A 1 174 ? 21.110 15.010 -26.888 1.00 90.06 174 ALA A C 1
ATOM 1303 O O . ALA A 1 174 ? 21.659 16.087 -26.640 1.00 90.06 174 ALA A O 1
ATOM 1304 N N . ILE A 1 175 ? 20.479 14.787 -28.050 1.00 91.00 175 ILE A N 1
ATOM 1305 C CA . ILE A 1 175 ? 20.358 15.800 -29.112 1.00 91.00 175 ILE A CA 1
ATOM 1306 C C . ILE A 1 175 ? 19.573 17.016 -28.605 1.00 91.00 175 ILE A C 1
ATOM 1308 O O . ILE A 1 175 ? 20.019 18.151 -28.778 1.00 91.00 175 ILE A O 1
ATOM 1312 N N . LEU A 1 176 ? 18.419 16.797 -27.968 1.00 91.25 176 LEU A N 1
ATOM 1313 C CA . LEU A 1 176 ? 17.563 17.869 -27.458 1.00 91.25 176 LEU A CA 1
ATOM 1314 C C . LEU A 1 176 ? 18.257 18.667 -26.360 1.00 91.25 176 LEU A C 1
ATOM 1316 O O . LEU A 1 176 ? 18.222 19.894 -26.395 1.00 91.25 176 LEU A O 1
ATOM 1320 N N . GLN A 1 177 ? 18.936 17.996 -25.431 1.00 88.50 177 GLN A N 1
ATOM 1321 C CA . GLN A 1 177 ? 19.696 18.659 -24.378 1.00 88.50 177 GLN A CA 1
ATOM 1322 C C . GLN A 1 177 ? 20.795 19.546 -24.978 1.00 88.50 177 GLN A C 1
ATOM 1324 O O . GLN A 1 177 ? 20.917 20.712 -24.603 1.00 88.50 177 GLN A O 1
ATOM 1329 N N . TYR A 1 178 ? 21.548 19.046 -25.964 1.00 86.94 178 TYR A N 1
ATOM 1330 C CA . TYR A 1 178 ? 22.551 19.845 -26.669 1.00 86.94 178 TYR A CA 1
ATOM 1331 C C . TYR A 1 178 ? 21.928 21.053 -27.388 1.00 86.94 178 TYR A C 1
ATOM 1333 O O . TYR A 1 178 ? 22.355 22.191 -27.185 1.00 86.94 178 TYR A O 1
ATOM 1341 N N . LEU A 1 179 ? 20.865 20.845 -28.166 1.00 87.12 179 LEU A N 1
ATOM 1342 C CA . LEU A 1 179 ? 20.159 21.920 -28.866 1.00 87.12 179 LEU A CA 1
ATOM 1343 C C . LEU A 1 179 ? 19.596 22.973 -27.897 1.00 87.12 179 LEU A C 1
ATOM 1345 O O . LEU A 1 179 ? 19.669 24.167 -28.177 1.00 87.12 179 LEU A O 1
ATOM 1349 N N . GLN A 1 180 ? 19.095 22.577 -26.730 1.00 84.44 180 GLN A N 1
ATOM 1350 C CA . GLN A 1 180 ? 18.616 23.510 -25.707 1.00 84.44 180 GLN A CA 1
ATOM 1351 C C . GLN A 1 180 ? 19.745 24.364 -25.116 1.00 84.44 180 GLN A C 1
ATOM 1353 O O . GLN A 1 180 ? 19.542 25.560 -24.898 1.00 84.44 180 GLN A O 1
ATOM 1358 N N . THR A 1 181 ? 20.953 23.812 -24.932 1.00 78.31 181 THR A N 1
ATOM 1359 C CA . THR A 1 181 ? 22.118 24.618 -24.511 1.00 78.31 181 THR A CA 1
ATOM 1360 C C . THR A 1 181 ? 22.494 25.671 -25.553 1.00 78.31 181 THR A C 1
ATOM 1362 O O . THR A 1 181 ? 22.780 26.815 -25.196 1.00 78.31 181 THR A O 1
ATOM 1365 N N . LEU A 1 182 ? 22.403 25.334 -26.846 1.00 76.25 182 LEU A N 1
ATOM 1366 C CA . LEU A 1 182 ? 22.570 26.313 -27.921 1.00 76.25 182 LEU A CA 1
ATOM 1367 C C . LEU A 1 182 ? 21.464 27.369 -27.863 1.00 76.25 182 LEU A C 1
ATOM 1369 O O . LEU A 1 182 ? 21.772 28.552 -27.964 1.00 76.25 182 LEU A O 1
ATOM 1373 N N . GLY A 1 183 ? 20.216 26.942 -27.626 1.00 63.97 183 GLY A N 1
ATOM 1374 C CA . GLY A 1 183 ? 19.029 27.767 -27.364 1.00 63.97 183 GLY A CA 1
ATOM 1375 C C . GLY A 1 183 ? 19.255 28.844 -26.299 1.00 63.97 183 GLY A C 1
ATOM 1376 O O . GLY A 1 183 ? 18.947 30.013 -26.517 1.00 63.97 183 GLY A O 1
ATOM 1377 N N . TYR A 1 184 ? 19.869 28.472 -25.174 1.00 56.75 184 TYR A N 1
ATOM 1378 C CA . TYR A 1 184 ? 20.232 29.397 -24.095 1.00 56.75 184 TYR A CA 1
ATOM 1379 C C . TYR A 1 184 ? 21.306 30.416 -24.524 1.00 56.75 184 TYR A C 1
ATOM 1381 O O . TYR A 1 184 ? 21.284 31.573 -24.105 1.00 56.75 184 TYR A O 1
ATOM 1389 N N . SER A 1 185 ? 22.211 30.020 -25.426 1.00 54.09 185 SER A N 1
ATOM 1390 C CA . SER A 1 185 ? 23.205 30.906 -26.047 1.00 54.09 185 SER A CA 1
ATOM 1391 C C . SER A 1 185 ? 22.628 31.792 -27.174 1.00 54.09 185 SER A C 1
ATOM 1393 O O . SER A 1 185 ? 23.342 32.665 -27.677 1.00 54.09 185 SER A O 1
ATOM 1395 N N . GLN A 1 186 ? 21.359 31.623 -27.583 1.00 54.16 186 GLN A N 1
ATOM 1396 C CA . GLN A 1 186 ? 20.737 32.313 -28.731 1.00 54.16 186 GLN A CA 1
ATOM 1397 C C . GLN A 1 186 ? 20.264 33.749 -28.468 1.00 54.16 186 GLN A C 1
ATOM 1399 O O . GLN A 1 186 ? 19.273 34.202 -29.042 1.00 54.16 186 GLN A O 1
ATOM 1404 N N . LYS A 1 187 ? 21.018 34.550 -27.714 1.00 52.84 187 LYS A N 1
ATOM 1405 C CA . LYS A 1 187 ? 20.941 35.992 -27.988 1.00 52.84 187 LYS A CA 1
ATOM 1406 C C . LYS A 1 187 ? 21.599 36.357 -29.334 1.00 52.84 187 LYS A C 1
ATOM 1408 O O . LYS A 1 187 ? 21.368 37.471 -29.790 1.00 52.84 187 LYS A O 1
ATOM 1413 N N . THR A 1 188 ? 22.337 35.450 -30.007 1.00 53.19 188 THR A N 1
ATOM 1414 C CA . THR A 1 188 ? 23.064 35.795 -31.255 1.00 53.19 188 THR A CA 1
ATOM 1415 C C . THR A 1 188 ? 23.205 34.753 -32.395 1.00 53.19 188 THR A C 1
ATOM 1417 O O . THR A 1 188 ? 23.507 35.207 -33.493 1.00 53.19 188 THR A O 1
ATOM 1420 N N . ASN A 1 189 ? 22.963 33.430 -32.257 1.00 68.06 189 ASN A N 1
ATOM 1421 C CA . ASN A 1 189 ? 23.229 32.448 -33.349 1.00 68.06 189 ASN A CA 1
ATOM 1422 C C . ASN A 1 189 ? 22.051 31.502 -33.703 1.00 68.06 189 ASN A C 1
ATOM 1424 O O . ASN A 1 189 ? 21.375 31.030 -32.791 1.00 68.06 189 ASN A O 1
ATOM 1428 N N . PRO A 1 190 ? 21.827 31.170 -34.997 1.00 81.56 190 PRO A N 1
ATOM 1429 C CA . PRO A 1 190 ? 20.782 30.235 -35.436 1.00 81.56 190 PRO A CA 1
ATOM 1430 C C . PRO A 1 190 ? 21.123 28.771 -35.115 1.00 81.56 190 PRO A C 1
ATOM 1432 O O . PRO A 1 190 ? 22.295 28.406 -35.016 1.00 81.56 190 PRO A O 1
ATOM 1435 N N . TYR A 1 191 ? 20.103 27.906 -35.038 1.00 88.25 191 TYR A N 1
ATOM 1436 C CA . TYR A 1 191 ? 20.309 26.457 -34.921 1.00 88.25 191 TYR A CA 1
ATOM 1437 C C . TYR A 1 191 ? 21.115 25.888 -36.112 1.00 88.25 191 TYR A C 1
ATOM 1439 O O . TYR A 1 191 ? 21.095 26.461 -37.215 1.00 88.25 191 TYR A O 1
ATOM 1447 N N . PRO A 1 192 ? 21.804 24.743 -35.937 1.00 88.12 192 PRO A N 1
ATOM 1448 C CA . PRO A 1 192 ? 22.522 24.076 -37.021 1.00 88.12 192 PRO A CA 1
ATOM 1449 C C . PRO A 1 192 ? 21.597 23.715 -38.185 1.00 88.12 192 PRO A C 1
ATOM 1451 O O . PRO A 1 192 ? 20.428 23.386 -37.980 1.00 88.12 192 PRO A O 1
ATOM 1454 N N . ALA A 1 193 ? 22.108 23.807 -39.415 1.00 86.88 193 ALA A N 1
ATOM 1455 C CA . ALA A 1 193 ? 21.318 23.581 -40.627 1.00 86.88 193 ALA A CA 1
ATOM 1456 C C . ALA A 1 193 ? 21.050 22.091 -40.911 1.00 86.88 193 ALA A C 1
ATOM 1458 O O . ALA A 1 193 ? 20.052 21.768 -41.549 1.00 86.88 193 ALA A O 1
ATOM 1459 N N . THR A 1 194 ? 21.921 21.197 -40.435 1.00 89.44 194 THR A N 1
ATOM 1460 C CA . THR A 1 194 ? 21.855 19.741 -40.645 1.00 89.44 194 THR A CA 1
ATOM 1461 C C . THR A 1 194 ? 22.210 18.998 -39.357 1.00 89.44 194 THR A C 1
ATOM 1463 O O . THR A 1 194 ? 22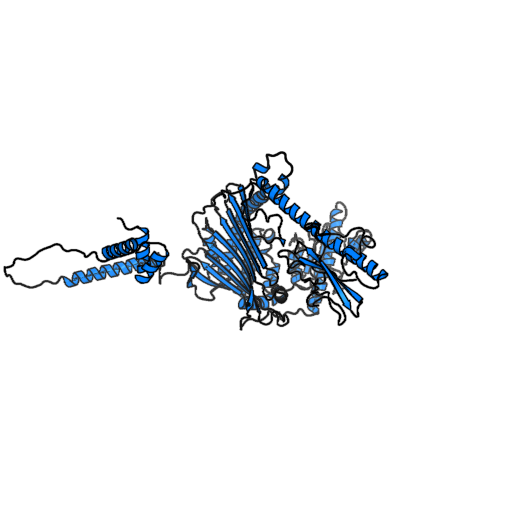.881 19.564 -38.488 1.00 89.44 194 THR A O 1
ATOM 1466 N N . ALA A 1 195 ? 21.811 17.728 -39.229 1.00 86.00 195 ALA A N 1
ATOM 1467 C CA . ALA A 1 195 ? 22.137 16.941 -38.040 1.00 86.00 195 ALA A CA 1
ATOM 1468 C C . ALA A 1 195 ? 23.638 16.603 -37.965 1.00 86.00 195 ALA A C 1
ATOM 1470 O O . ALA A 1 195 ? 24.230 16.691 -36.894 1.00 86.00 195 ALA A O 1
ATOM 1471 N N . LYS A 1 196 ? 24.317 16.363 -39.096 1.00 86.94 196 LYS A N 1
ATOM 1472 C CA . LYS A 1 196 ? 25.794 16.236 -39.132 1.00 86.94 196 LYS A CA 1
ATOM 1473 C C . LYS A 1 196 ? 26.533 17.452 -38.569 1.00 86.94 196 LYS A C 1
ATOM 1475 O O . LYS A 1 196 ? 27.564 17.293 -37.916 1.00 86.94 196 LYS A O 1
ATOM 1480 N N . GLN A 1 197 ? 26.006 18.659 -38.781 1.00 84.44 197 GLN A N 1
ATOM 1481 C CA . GLN A 1 197 ? 26.596 19.873 -38.217 1.00 84.44 197 GLN A CA 1
ATOM 1482 C C . GLN A 1 197 ? 26.537 19.872 -36.677 1.00 84.44 197 GLN A C 1
ATOM 1484 O O . GLN A 1 197 ? 27.448 20.405 -36.047 1.00 84.44 197 GLN A O 1
ATOM 1489 N N . LEU A 1 198 ? 25.546 19.201 -36.066 1.00 82.44 198 LEU A N 1
ATOM 1490 C CA . LEU A 1 198 ? 25.467 19.027 -34.608 1.00 82.44 198 LEU A CA 1
ATOM 1491 C C . LEU A 1 198 ? 26.693 18.299 -34.062 1.00 82.44 198 LEU A C 1
ATOM 1493 O O . LEU A 1 198 ? 27.258 18.741 -33.070 1.00 82.44 198 LEU A O 1
ATOM 1497 N N . LEU A 1 199 ? 27.131 17.220 -34.721 1.00 81.12 199 LEU A N 1
ATOM 1498 C CA . LEU A 1 199 ? 28.312 16.458 -34.301 1.00 81.12 199 LEU A CA 1
ATOM 1499 C C . LEU A 1 199 ? 29.593 17.287 -34.422 1.00 81.12 199 LEU A C 1
ATOM 1501 O O . LEU A 1 199 ? 30.429 17.278 -33.520 1.00 81.12 199 LEU A O 1
ATOM 1505 N N . VAL A 1 200 ? 29.733 18.031 -35.523 1.00 81.12 200 VAL A N 1
ATOM 1506 C CA . VAL A 1 200 ? 30.892 18.902 -35.765 1.00 81.12 200 VAL A CA 1
ATOM 1507 C C . VAL A 1 200 ? 30.977 20.004 -34.708 1.00 81.12 200 VAL A C 1
ATOM 1509 O O . VAL A 1 200 ? 32.062 20.283 -34.198 1.00 81.12 200 VAL A O 1
ATOM 1512 N N . ASP A 1 201 ? 29.853 20.631 -34.364 1.00 75.69 201 ASP A N 1
ATOM 1513 C CA . ASP A 1 201 ? 29.827 21.722 -33.389 1.00 75.69 201 ASP A CA 1
ATOM 1514 C C . ASP A 1 201 ? 29.920 21.221 -31.944 1.00 75.69 201 ASP A C 1
ATOM 1516 O O . ASP A 1 201 ? 30.600 21.844 -31.126 1.00 75.69 201 ASP A O 1
ATOM 1520 N N . ALA A 1 202 ? 29.341 20.057 -31.640 1.00 74.12 202 ALA A N 1
ATOM 1521 C CA . ALA A 1 202 ? 29.510 19.376 -30.362 1.00 74.12 202 ALA A CA 1
ATOM 1522 C C . ALA A 1 202 ? 30.974 18.959 -30.142 1.00 74.12 202 ALA A C 1
ATOM 1524 O O . ALA A 1 202 ? 31.513 19.178 -29.062 1.00 74.12 202 ALA A O 1
ATOM 1525 N N . GLY A 1 203 ? 31.658 18.447 -31.170 1.00 70.38 203 GLY A N 1
ATOM 1526 C CA . GLY A 1 203 ? 33.070 18.052 -31.090 1.00 70.38 203 GLY A CA 1
ATOM 1527 C C . GLY A 1 203 ? 34.038 19.211 -30.815 1.00 70.38 203 GLY A C 1
ATOM 1528 O O . GLY A 1 203 ? 35.120 18.998 -30.271 1.00 70.38 203 GLY A O 1
ATOM 1529 N N . LYS A 1 204 ? 33.649 20.453 -31.133 1.00 71.50 204 LYS A N 1
ATOM 1530 C CA . LYS A 1 204 ? 34.427 21.663 -30.804 1.00 71.50 204 LYS A CA 1
ATOM 1531 C C . LYS A 1 204 ? 34.289 22.077 -29.336 1.00 71.50 204 LYS A C 1
ATOM 1533 O O . LYS A 1 204 ? 35.119 22.841 -28.846 1.00 71.50 204 LYS A O 1
ATOM 1538 N N . GLN A 1 205 ? 33.259 21.605 -28.632 1.00 64.44 205 GLN A N 1
ATOM 1539 C CA . GLN A 1 205 ? 32.984 21.967 -27.244 1.00 64.44 205 GLN A CA 1
ATOM 1540 C C . GLN A 1 205 ? 33.284 20.790 -26.297 1.00 64.44 205 GLN A C 1
ATOM 1542 O O . GLN A 1 205 ? 32.739 19.700 -26.437 1.00 64.44 205 GLN A O 1
ATOM 1547 N N . LYS A 1 206 ? 34.129 21.001 -25.277 1.00 59.78 206 LYS A N 1
ATOM 1548 C CA . LYS A 1 206 ? 34.500 19.976 -24.272 1.00 59.78 206 LYS A CA 1
ATOM 1549 C C . LYS A 1 206 ? 33.407 19.735 -23.207 1.00 59.78 206 LYS A C 1
ATOM 1551 O O . LYS A 1 206 ? 33.714 19.644 -22.021 1.00 59.78 206 LYS A O 1
ATOM 1556 N N . TYR A 1 207 ? 32.131 19.680 -23.586 1.00 60.69 207 TYR A N 1
ATOM 1557 C CA . TYR A 1 207 ? 31.043 19.392 -22.641 1.00 60.69 207 TYR A CA 1
ATOM 1558 C C . TYR A 1 207 ? 30.862 17.883 -22.431 1.00 60.69 207 TYR A C 1
ATOM 1560 O O . TYR A 1 207 ? 30.971 17.100 -23.364 1.00 60.69 207 TYR A O 1
ATOM 1568 N N . TYR A 1 208 ? 30.514 17.473 -21.208 1.00 56.47 208 TYR A N 1
ATOM 1569 C CA . TYR A 1 208 ? 30.311 16.065 -20.822 1.00 56.47 208 TYR A CA 1
ATOM 1570 C C . TYR A 1 208 ? 29.333 15.302 -21.744 1.00 56.47 208 TYR A C 1
ATOM 1572 O O . TYR A 1 208 ? 29.538 14.128 -22.054 1.00 56.47 208 TYR A O 1
ATOM 1580 N N . TYR A 1 209 ? 28.302 15.991 -22.244 1.00 54.06 209 TYR A N 1
ATOM 1581 C CA . TYR A 1 209 ? 27.217 15.406 -23.036 1.00 54.06 209 TYR A CA 1
ATOM 1582 C C . TYR A 1 209 ? 27.558 15.164 -24.518 1.00 54.06 209 TYR A C 1
ATOM 1584 O O . TYR A 1 209 ? 26.845 14.420 -25.186 1.00 54.06 209 TYR A O 1
ATOM 1592 N N . THR A 1 210 ? 28.651 15.731 -25.044 1.00 61.12 210 THR A N 1
ATOM 1593 C CA . THR A 1 210 ? 29.010 15.600 -26.473 1.00 61.12 210 THR A CA 1
ATOM 1594 C C . THR A 1 210 ? 29.548 14.209 -26.819 1.00 61.12 210 THR A C 1
ATOM 1596 O O . THR A 1 210 ? 29.432 13.772 -27.958 1.00 61.12 210 THR A O 1
ATOM 1599 N N . SER A 1 211 ? 30.044 13.470 -25.820 1.00 61.03 211 SER A N 1
ATOM 1600 C CA . SER A 1 211 ? 30.544 12.094 -25.959 1.00 61.03 211 SER A CA 1
ATOM 1601 C C . SER A 1 211 ? 29.459 11.035 -26.208 1.00 61.03 211 SER A C 1
ATOM 1603 O O . SER A 1 211 ? 29.784 9.916 -26.597 1.00 61.03 211 SER A O 1
ATOM 1605 N N . LYS A 1 212 ? 28.179 11.373 -25.992 1.00 65.56 212 LYS A N 1
ATOM 1606 C CA . LYS A 1 212 ? 27.030 10.452 -26.108 1.00 65.56 212 LYS A CA 1
ATOM 1607 C C . LYS A 1 212 ? 26.061 10.824 -27.235 1.00 65.56 212 LYS A C 1
ATOM 1609 O O . LYS A 1 212 ? 24.987 10.239 -27.341 1.00 65.56 212 LYS A O 1
ATOM 1614 N N . LEU A 1 213 ? 26.405 11.823 -28.047 1.00 81.94 213 LEU A N 1
ATOM 1615 C CA . LEU A 1 213 ? 25.516 12.351 -29.075 1.00 81.94 213 LEU A CA 1
ATOM 1616 C C . LEU A 1 213 ? 25.593 11.460 -30.321 1.00 81.94 213 LEU A C 1
ATOM 1618 O O . LEU A 1 213 ? 26.613 11.426 -31.005 1.00 81.94 213 LEU A O 1
ATOM 1622 N N . SER A 1 214 ? 24.512 10.738 -30.606 1.00 89.88 214 SER A N 1
ATOM 1623 C CA . SER A 1 214 ? 24.356 9.948 -31.829 1.00 89.88 214 SER A CA 1
ATOM 1624 C C . SER A 1 214 ? 23.180 10.472 -32.642 1.00 89.88 214 SER A C 1
ATOM 1626 O O . SER A 1 214 ? 22.105 10.709 -32.095 1.00 89.88 214 SER A O 1
ATOM 1628 N N . ILE A 1 215 ? 23.392 10.645 -33.948 1.00 91.69 215 ILE A N 1
ATOM 1629 C CA . ILE A 1 215 ? 22.364 11.080 -34.907 1.00 91.69 215 ILE A CA 1
ATOM 1630 C C . ILE A 1 215 ? 21.834 9.929 -35.764 1.00 91.69 215 ILE A C 1
ATOM 1632 O O . ILE A 1 215 ? 21.055 10.182 -36.676 1.00 91.69 215 ILE A O 1
ATOM 1636 N N . THR A 1 216 ? 22.273 8.697 -35.510 1.00 93.56 216 THR A N 1
ATOM 1637 C CA . THR A 1 216 ? 21.867 7.519 -36.277 1.00 93.56 216 THR A CA 1
ATOM 1638 C C . THR A 1 216 ? 20.892 6.653 -35.493 1.00 93.56 216 THR A C 1
ATOM 1640 O O . THR A 1 216 ? 20.967 6.533 -34.263 1.00 93.56 216 THR A O 1
ATOM 1643 N N . ASP A 1 217 ? 19.961 6.054 -36.225 1.00 94.75 217 ASP A N 1
ATOM 1644 C CA . ASP A 1 217 ? 19.015 5.084 -35.701 1.00 94.75 217 ASP A CA 1
ATOM 1645 C C . ASP A 1 217 ? 19.724 3.746 -35.414 1.00 94.75 217 ASP A C 1
ATOM 1647 O O . ASP A 1 217 ? 20.435 3.235 -36.280 1.00 94.75 217 ASP A O 1
ATOM 1651 N N . PRO A 1 218 ? 19.535 3.143 -34.226 1.00 93.31 218 PRO A N 1
ATOM 1652 C CA . PRO A 1 218 ? 20.268 1.943 -33.811 1.00 93.31 218 PRO A CA 1
ATOM 1653 C C . PRO A 1 218 ? 19.920 0.682 -34.617 1.00 93.31 218 PRO A C 1
ATOM 1655 O O . PRO A 1 218 ? 20.651 -0.299 -34.535 1.00 93.31 218 PRO A O 1
ATOM 1658 N N . LYS A 1 219 ? 18.809 0.684 -35.366 1.00 94.50 219 LYS A N 1
ATOM 1659 C CA . LYS A 1 219 ? 18.355 -0.462 -36.165 1.00 94.50 219 LYS A CA 1
ATOM 1660 C C . LYS A 1 219 ? 18.611 -0.268 -37.653 1.00 94.50 219 LYS A C 1
ATOM 1662 O O . LYS A 1 219 ? 19.021 -1.205 -38.327 1.00 94.50 219 LYS A O 1
ATOM 1667 N N . THR A 1 220 ? 18.264 0.904 -38.176 1.00 94.69 220 THR A N 1
ATOM 1668 C CA . THR A 1 220 ? 18.366 1.188 -39.619 1.00 94.69 220 THR A CA 1
ATOM 1669 C C . THR A 1 220 ? 19.721 1.763 -40.012 1.00 94.69 220 THR A C 1
ATOM 1671 O O . THR A 1 220 ? 20.046 1.757 -41.192 1.00 94.69 220 THR A O 1
ATOM 1674 N N . GLU A 1 221 ? 20.495 2.259 -39.040 1.00 92.56 221 GLU A N 1
ATOM 1675 C CA . GLU A 1 221 ? 21.761 2.981 -39.234 1.00 92.56 221 GLU A CA 1
ATOM 1676 C C . GLU A 1 221 ? 21.628 4.284 -40.050 1.00 92.56 221 GLU A C 1
ATOM 1678 O O . GLU A 1 221 ? 22.619 4.967 -40.316 1.00 92.56 221 GLU A O 1
ATOM 1683 N N . GLU A 1 222 ? 20.400 4.683 -40.398 1.00 94.50 222 GLU A N 1
ATOM 1684 C CA . GLU A 1 222 ? 20.097 5.930 -41.093 1.00 94.50 222 GLU A CA 1
ATOM 1685 C C . GLU A 1 222 ? 20.133 7.134 -40.138 1.00 94.50 222 GLU A C 1
ATOM 1687 O O . GLU A 1 222 ? 19.937 7.012 -38.927 1.00 94.50 222 GLU A O 1
ATOM 1692 N N . GLU A 1 223 ? 20.383 8.326 -40.687 1.00 94.31 223 GLU A N 1
ATOM 1693 C CA . GLU A 1 223 ? 20.348 9.581 -39.929 1.00 94.31 223 GLU A CA 1
ATOM 1694 C C . GLU A 1 223 ? 18.906 9.915 -39.516 1.00 94.31 223 GLU A C 1
ATOM 1696 O O . GLU A 1 223 ? 17.978 9.831 -40.324 1.00 94.31 223 GLU A O 1
ATOM 1701 N N . TYR A 1 224 ? 18.709 10.341 -38.266 1.00 95.56 224 TYR A N 1
ATOM 1702 C CA . TYR A 1 224 ? 17.416 10.851 -37.821 1.00 95.56 224 TYR A CA 1
ATOM 1703 C C . TYR A 1 224 ? 16.992 12.060 -38.656 1.00 95.56 224 TYR A C 1
ATOM 1705 O O . TYR A 1 224 ? 17.805 12.905 -39.038 1.00 95.56 224 TYR A O 1
ATOM 1713 N N . GLY A 1 225 ? 15.686 12.189 -38.897 1.00 95.44 225 GLY A N 1
ATOM 1714 C CA . GLY A 1 225 ? 15.161 13.332 -39.630 1.00 95.44 225 GLY A CA 1
ATOM 1715 C C . GLY A 1 225 ? 15.450 14.618 -38.863 1.00 95.44 225 GLY A C 1
ATOM 1716 O O . GLY A 1 225 ? 15.039 14.754 -37.717 1.00 95.44 225 GLY A O 1
ATOM 1717 N N . TYR A 1 226 ? 16.132 15.578 -39.477 1.00 95.88 226 TYR A N 1
ATOM 1718 C CA . TYR A 1 226 ? 16.416 16.863 -38.846 1.00 95.88 226 TYR A CA 1
ATOM 1719 C C . TYR A 1 226 ? 16.210 18.004 -39.835 1.00 95.88 226 TYR A C 1
ATOM 1721 O O . TYR A 1 226 ? 16.723 17.974 -40.956 1.00 95.88 226 TYR A O 1
ATOM 1729 N N . ARG A 1 227 ? 15.485 19.042 -39.412 1.00 94.00 227 ARG A N 1
ATOM 1730 C CA . ARG A 1 227 ? 15.267 20.248 -40.214 1.00 94.00 227 ARG A CA 1
ATOM 1731 C C . ARG A 1 227 ? 15.237 21.493 -39.342 1.00 94.00 227 ARG A C 1
ATOM 1733 O O . ARG A 1 227 ? 14.518 21.551 -38.353 1.00 94.00 227 ARG A O 1
ATOM 1740 N N . ARG A 1 228 ? 15.961 22.533 -39.750 1.00 91.50 228 ARG A N 1
ATOM 1741 C CA . ARG A 1 228 ? 15.880 23.866 -39.140 1.00 91.50 228 ARG A CA 1
ATOM 1742 C C . ARG A 1 228 ? 14.720 24.676 -39.723 1.00 91.50 228 ARG A C 1
ATOM 1744 O O . ARG A 1 228 ? 14.454 24.586 -40.921 1.00 91.50 228 ARG A O 1
ATOM 1751 N N . SER A 1 229 ? 14.082 25.520 -38.913 1.00 89.25 229 SER A N 1
ATOM 1752 C CA . SER A 1 229 ? 13.129 26.520 -39.409 1.00 89.25 229 SER A CA 1
ATOM 1753 C C . SER A 1 229 ? 13.805 27.572 -40.305 1.00 89.25 229 SER A C 1
ATOM 1755 O O . SER A 1 229 ? 15.007 27.833 -40.200 1.00 89.25 229 SER A O 1
ATOM 1757 N N . GLY A 1 230 ? 13.024 28.209 -41.185 1.00 85.00 230 GLY A N 1
ATOM 1758 C CA . GLY A 1 230 ? 13.530 29.233 -42.111 1.00 85.00 230 GLY A CA 1
ATOM 1759 C C . GLY A 1 230 ? 14.136 30.459 -41.414 1.00 85.00 230 GLY A C 1
ATOM 1760 O O . GLY A 1 230 ? 15.113 31.015 -41.903 1.00 85.00 230 GLY A O 1
ATOM 1761 N N . ASP A 1 231 ? 13.616 30.831 -40.241 1.00 83.94 231 ASP A N 1
ATOM 1762 C CA . ASP A 1 231 ? 14.134 31.922 -39.403 1.00 83.94 231 ASP A CA 1
ATOM 1763 C C . ASP A 1 231 ? 15.325 31.511 -38.513 1.00 83.94 231 ASP A C 1
ATOM 1765 O O . ASP A 1 231 ? 15.901 32.347 -37.820 1.00 83.94 231 ASP A O 1
ATOM 1769 N N . GLY A 1 232 ? 15.693 30.225 -38.512 1.00 84.38 232 GLY A N 1
ATOM 1770 C CA . GLY A 1 232 ? 16.798 29.676 -37.730 1.00 84.38 232 GLY A CA 1
ATOM 1771 C C . GLY A 1 232 ? 16.559 29.585 -36.219 1.00 84.38 232 GLY A C 1
ATOM 1772 O O . GLY A 1 232 ? 17.471 29.159 -35.510 1.00 84.38 232 GLY A O 1
ATOM 1773 N N . LYS A 1 233 ? 15.367 29.953 -35.728 1.00 86.81 233 LYS A N 1
ATOM 1774 C CA . LYS A 1 233 ? 15.018 30.027 -34.295 1.00 86.81 233 LYS A CA 1
ATOM 1775 C C . LYS A 1 233 ? 14.300 28.787 -33.762 1.00 86.81 233 LYS A C 1
ATOM 1777 O O . LYS A 1 233 ? 13.908 28.765 -32.595 1.00 86.81 233 LYS A O 1
ATOM 1782 N N . ASN A 1 234 ? 14.083 27.776 -34.598 1.00 90.12 234 ASN A N 1
ATOM 1783 C CA . ASN A 1 234 ? 13.493 26.497 -34.220 1.00 90.12 234 ASN A CA 1
ATOM 1784 C C . ASN A 1 234 ? 14.089 25.348 -35.055 1.00 90.12 234 ASN A C 1
ATOM 1786 O O . ASN A 1 234 ? 14.798 25.565 -36.044 1.00 90.12 234 ASN A O 1
ATOM 1790 N N . PHE A 1 235 ? 13.785 24.117 -34.659 1.00 92.75 235 PHE A N 1
ATOM 1791 C CA . PHE A 1 235 ? 14.147 22.898 -35.368 1.00 92.75 235 PHE A CA 1
ATOM 1792 C C . PHE A 1 235 ? 13.036 21.852 -35.243 1.00 92.75 235 PHE A C 1
ATOM 1794 O O . PHE A 1 235 ? 12.151 21.951 -34.395 1.00 92.75 235 PHE A O 1
ATOM 1801 N N . GLU A 1 236 ? 13.115 20.838 -36.090 1.00 95.31 236 GLU A N 1
ATOM 1802 C CA . GLU A 1 236 ? 12.316 19.625 -36.039 1.00 95.31 236 GLU A CA 1
ATOM 1803 C C . GLU A 1 236 ? 13.267 18.429 -36.066 1.00 95.31 236 GLU A C 1
ATOM 1805 O O . GLU A 1 236 ? 14.000 18.250 -37.039 1.00 95.31 236 GLU A O 1
ATOM 1810 N N . LEU A 1 237 ? 13.259 17.625 -35.003 1.00 96.56 237 LEU A N 1
ATOM 1811 C CA . LEU A 1 237 ? 13.938 16.330 -34.928 1.00 96.56 237 LEU A CA 1
ATOM 1812 C C . LEU A 1 237 ? 12.876 15.235 -35.007 1.00 96.56 237 LEU A C 1
ATOM 1814 O O . LEU A 1 237 ? 12.004 15.174 -34.150 1.00 96.56 237 LEU A O 1
ATOM 1818 N N . THR A 1 238 ? 12.938 14.382 -36.021 1.00 97.31 238 THR A N 1
ATOM 1819 C CA . THR A 1 238 ? 11.953 13.334 -36.292 1.00 97.31 238 THR A CA 1
ATOM 1820 C C . THR A 1 238 ? 12.569 11.957 -36.113 1.00 97.31 238 THR A C 1
ATOM 1822 O O . THR A 1 238 ? 13.557 11.620 -36.766 1.00 97.31 238 THR A O 1
ATOM 1825 N N . ILE A 1 239 ? 11.954 11.152 -35.249 1.00 97.38 239 ILE A N 1
ATOM 1826 C CA . ILE A 1 239 ? 12.391 9.798 -34.906 1.00 97.38 239 ILE A CA 1
ATOM 1827 C C . ILE A 1 239 ? 11.193 8.858 -35.017 1.00 97.38 239 ILE A C 1
ATOM 1829 O O . ILE A 1 239 ? 10.094 9.192 -34.573 1.00 97.38 239 ILE A O 1
ATOM 1833 N N . ASN A 1 240 ? 11.395 7.688 -35.622 1.00 96.81 240 ASN A N 1
ATOM 1834 C CA . ASN A 1 240 ? 10.371 6.651 -35.715 1.00 96.81 240 ASN A CA 1
ATOM 1835 C C . ASN A 1 240 ? 10.648 5.586 -34.648 1.00 96.81 240 ASN A C 1
ATOM 1837 O O . ASN A 1 240 ? 11.644 4.873 -34.738 1.00 96.81 240 ASN A O 1
ATOM 1841 N N . PHE A 1 241 ? 9.780 5.487 -33.646 1.00 95.88 241 PHE A N 1
ATOM 1842 C CA . PHE A 1 241 ? 9.830 4.427 -32.640 1.00 95.88 241 PHE A CA 1
ATOM 1843 C C . PHE A 1 241 ? 9.190 3.135 -33.175 1.00 95.88 241 PHE A C 1
ATOM 1845 O O . PHE A 1 241 ? 8.488 3.129 -34.188 1.00 95.88 241 PHE A O 1
ATOM 1852 N N . GLU A 1 242 ? 9.438 2.015 -32.506 1.00 93.31 242 GLU A N 1
ATOM 1853 C CA . GLU A 1 242 ? 8.974 0.689 -32.917 1.00 93.31 242 GLU A CA 1
ATOM 1854 C C . GLU A 1 242 ? 7.789 0.187 -32.082 1.00 93.31 242 GLU A C 1
ATOM 1856 O O . GLU A 1 242 ? 6.925 -0.524 -32.609 1.00 93.31 242 GLU A O 1
ATOM 1861 N N . THR A 1 243 ? 7.698 0.575 -30.811 1.00 87.19 243 THR A N 1
ATOM 1862 C CA . THR A 1 243 ? 6.700 0.088 -29.849 1.00 87.19 243 THR A CA 1
ATOM 1863 C C . THR A 1 243 ? 5.656 1.150 -29.505 1.00 87.19 243 THR A C 1
ATOM 1865 O O . THR A 1 243 ? 5.962 2.337 -29.406 1.00 87.19 243 THR A O 1
ATOM 1868 N N . ASP A 1 244 ? 4.413 0.723 -29.267 1.00 81.25 244 ASP A N 1
ATOM 1869 C CA . ASP A 1 244 ? 3.366 1.622 -28.754 1.00 81.25 244 ASP A CA 1
ATOM 1870 C C . ASP A 1 244 ? 3.695 2.063 -27.318 1.00 81.25 244 ASP A C 1
ATOM 1872 O O . ASP A 1 244 ? 3.509 3.222 -26.956 1.00 81.25 244 ASP A O 1
ATOM 1876 N N . ASN A 1 245 ? 4.342 1.193 -26.527 1.00 80.25 245 ASN A N 1
ATOM 1877 C CA . ASN A 1 245 ? 4.845 1.557 -25.201 1.00 80.25 245 ASN A CA 1
ATOM 1878 C C . ASN A 1 245 ? 5.802 2.759 -25.240 1.00 80.25 245 ASN A C 1
ATOM 1880 O O . ASN A 1 245 ? 5.732 3.602 -24.351 1.00 80.25 245 ASN A O 1
ATOM 1884 N N . ALA A 1 246 ? 6.676 2.885 -26.244 1.00 88.56 246 ALA A N 1
ATOM 1885 C CA . ALA A 1 246 ? 7.538 4.060 -26.351 1.00 88.56 246 ALA A CA 1
ATOM 1886 C C . ALA A 1 246 ? 6.719 5.356 -26.461 1.00 88.56 246 ALA A C 1
ATOM 1888 O O . ALA A 1 246 ? 7.017 6.346 -25.792 1.00 88.56 246 ALA A O 1
ATOM 1889 N N . ILE A 1 247 ? 5.633 5.324 -27.234 1.00 87.81 247 ILE A N 1
ATOM 1890 C CA . ILE A 1 247 ? 4.709 6.449 -27.382 1.00 87.81 247 ILE A CA 1
ATOM 1891 C C . ILE A 1 247 ? 3.980 6.745 -26.069 1.00 87.81 247 ILE A C 1
ATOM 1893 O O . ILE A 1 247 ? 3.897 7.908 -25.666 1.00 87.81 247 ILE A O 1
ATOM 1897 N N . VAL A 1 248 ? 3.524 5.706 -25.363 1.00 80.62 248 VAL A N 1
ATOM 1898 C CA . VAL A 1 248 ? 2.957 5.823 -24.011 1.00 80.62 248 VAL A CA 1
ATOM 1899 C C . VAL A 1 248 ? 3.930 6.516 -23.054 1.00 80.62 248 VAL A C 1
ATOM 1901 O O . VAL A 1 248 ? 3.541 7.470 -22.385 1.00 80.62 248 VAL A O 1
ATOM 1904 N N . GLN A 1 249 ? 5.192 6.083 -22.998 1.00 83.50 249 GLN A N 1
ATOM 1905 C CA . GLN A 1 249 ? 6.184 6.657 -22.082 1.00 83.50 249 GLN A CA 1
ATOM 1906 C C . GLN A 1 249 ? 6.512 8.114 -22.424 1.00 83.50 249 GLN A C 1
ATOM 1908 O O . GLN A 1 249 ? 6.598 8.945 -21.524 1.00 83.50 249 GLN A O 1
ATOM 1913 N N . LEU A 1 250 ? 6.617 8.465 -23.711 1.00 86.62 250 LEU A N 1
ATOM 1914 C CA . LEU A 1 250 ? 6.868 9.848 -24.135 1.00 86.62 250 LEU A CA 1
ATOM 1915 C C . LEU A 1 250 ? 5.743 10.806 -23.721 1.00 86.62 250 LEU A C 1
ATOM 1917 O O . LEU A 1 250 ? 6.019 11.942 -23.334 1.00 86.62 250 LEU A O 1
ATOM 1921 N N . LYS A 1 251 ? 4.485 10.347 -23.751 1.00 81.50 251 LYS A N 1
ATOM 1922 C CA . LYS A 1 251 ? 3.326 11.121 -23.273 1.00 81.50 251 LYS A CA 1
ATOM 1923 C C . LYS A 1 251 ? 3.324 11.318 -21.747 1.00 81.50 251 LYS A C 1
ATOM 1925 O O . LYS A 1 251 ? 2.668 12.239 -21.274 1.00 81.50 251 LYS A O 1
ATOM 1930 N N . LYS A 1 252 ? 4.049 10.487 -20.984 1.00 77.06 252 LYS A N 1
ATOM 1931 C CA . LYS A 1 252 ? 4.141 10.540 -19.508 1.00 77.06 252 LYS A CA 1
ATOM 1932 C C . LYS A 1 252 ? 5.258 11.440 -18.980 1.00 77.06 252 LYS A C 1
ATOM 1934 O O . LYS A 1 252 ? 5.403 11.592 -17.768 1.00 77.06 252 LYS A O 1
ATOM 1939 N N . ILE A 1 253 ? 6.066 12.022 -19.861 1.00 79.31 253 ILE A N 1
ATOM 1940 C CA . ILE A 1 253 ? 7.196 12.859 -19.460 1.00 79.31 253 ILE A CA 1
ATOM 1941 C C . ILE A 1 253 ? 6.692 14.141 -18.798 1.00 79.31 253 ILE A C 1
ATOM 1943 O O . ILE A 1 253 ? 5.791 14.813 -19.303 1.00 79.31 253 ILE A O 1
ATOM 1947 N N . TYR A 1 254 ? 7.320 14.503 -17.680 1.00 65.06 254 TYR A N 1
ATOM 1948 C CA . TYR A 1 254 ? 7.064 15.758 -16.983 1.00 65.06 254 TYR A CA 1
ATOM 1949 C C . TYR A 1 254 ? 7.250 16.944 -17.950 1.00 65.06 254 TYR A C 1
ATOM 1951 O O . TYR A 1 254 ? 8.317 17.095 -18.550 1.00 65.06 254 TYR A O 1
ATOM 1959 N N . ASN A 1 255 ? 6.207 17.767 -18.112 1.00 69.00 255 ASN A N 1
ATOM 1960 C CA . ASN A 1 255 ? 6.099 18.862 -19.093 1.00 69.00 255 ASN A CA 1
ATOM 1961 C C . ASN A 1 255 ? 5.959 18.444 -20.573 1.00 69.00 255 ASN A C 1
ATOM 1963 O O . ASN A 1 255 ? 6.421 19.166 -21.462 1.00 69.00 255 ASN A O 1
ATOM 1967 N N . PHE A 1 256 ? 5.323 17.307 -20.872 1.00 78.94 256 PHE A N 1
ATOM 1968 C CA . PHE A 1 256 ? 4.914 16.987 -22.243 1.00 78.94 256 PHE A CA 1
ATOM 1969 C C . PHE A 1 256 ? 4.001 18.085 -22.824 1.00 78.94 256 PHE A C 1
ATOM 1971 O O . PHE A 1 256 ? 2.994 18.455 -22.223 1.00 78.94 256 PHE A O 1
ATOM 1978 N N . LYS A 1 257 ? 4.348 18.587 -24.014 1.00 79.62 257 LYS A N 1
ATOM 1979 C CA . LYS A 1 257 ? 3.594 19.606 -24.757 1.00 79.62 257 LYS A CA 1
ATOM 1980 C C . LYS A 1 257 ? 3.236 19.060 -26.141 1.00 79.62 257 LYS A C 1
ATOM 1982 O O . LYS A 1 257 ? 4.158 18.890 -26.944 1.00 79.62 257 LYS A O 1
ATOM 1987 N N . PRO A 1 258 ? 1.961 18.770 -26.450 1.00 78.94 258 PRO A N 1
ATOM 1988 C CA . PRO A 1 258 ? 1.576 18.145 -27.721 1.00 78.94 258 PRO A CA 1
ATOM 1989 C C . PRO A 1 258 ? 1.895 19.015 -28.947 1.00 78.94 258 PRO A C 1
ATOM 1991 O O . PRO A 1 258 ? 2.171 18.495 -30.026 1.00 78.94 258 PRO A O 1
ATOM 1994 N N . GLU A 1 259 ? 1.910 20.336 -28.782 1.00 83.88 259 GLU A N 1
ATOM 1995 C CA . GLU A 1 259 ? 2.309 21.300 -29.805 1.00 83.88 259 GLU A CA 1
ATOM 1996 C C . GLU A 1 259 ? 3.823 21.316 -30.069 1.00 83.88 259 GLU A C 1
ATOM 1998 O O . GLU A 1 259 ? 4.249 21.614 -31.186 1.00 83.88 259 GLU A O 1
ATOM 2003 N N . ALA A 1 260 ? 4.638 20.962 -29.070 1.00 86.75 260 ALA A N 1
ATOM 2004 C CA . ALA A 1 260 ? 6.094 20.944 -29.183 1.00 86.75 260 ALA A CA 1
ATOM 2005 C C . ALA A 1 260 ? 6.637 19.557 -29.555 1.00 86.75 260 ALA A C 1
ATOM 2007 O O . ALA A 1 260 ? 7.576 19.458 -30.344 1.00 86.75 260 ALA A O 1
ATOM 2008 N N . THR A 1 261 ? 6.040 18.497 -29.007 1.00 92.00 261 THR A N 1
ATOM 2009 C CA . THR A 1 261 ? 6.358 17.091 -29.271 1.00 92.00 261 THR A CA 1
ATOM 2010 C C . THR A 1 261 ? 5.174 16.451 -29.988 1.00 92.00 261 THR A C 1
ATOM 2012 O O . THR A 1 261 ? 4.258 15.911 -29.365 1.00 92.00 261 THR A O 1
ATOM 2015 N N . ARG A 1 262 ? 5.189 16.532 -31.318 1.00 92.75 262 ARG A N 1
ATOM 2016 C CA . ARG A 1 262 ? 4.105 16.039 -32.176 1.00 92.75 262 ARG A CA 1
ATOM 2017 C C . ARG A 1 262 ? 4.270 14.543 -32.410 1.00 92.75 262 ARG A C 1
ATOM 2019 O O . ARG A 1 262 ? 5.358 14.096 -32.763 1.00 92.75 262 ARG A O 1
ATOM 2026 N N . ILE A 1 263 ? 3.199 13.779 -32.221 1.00 88.88 263 ILE A N 1
ATOM 2027 C CA . ILE A 1 263 ? 3.198 12.318 -32.347 1.00 88.88 263 ILE A CA 1
ATOM 2028 C C . ILE A 1 263 ? 2.163 11.910 -33.400 1.00 88.88 263 ILE A C 1
ATOM 2030 O O . ILE A 1 263 ? 0.971 12.152 -33.222 1.00 88.88 263 ILE A O 1
ATOM 2034 N N . GLU A 1 264 ? 2.621 11.261 -34.469 1.00 89.44 264 GLU A N 1
ATOM 2035 C CA . GLU A 1 264 ? 1.801 10.728 -35.562 1.00 89.44 264 GLU A CA 1
ATOM 2036 C C . GLU A 1 264 ? 2.057 9.220 -35.700 1.00 89.44 264 GLU A C 1
ATOM 2038 O O . GLU A 1 264 ? 3.023 8.773 -36.328 1.00 89.44 264 GLU A O 1
ATOM 2043 N N . GLY A 1 265 ? 1.212 8.408 -35.057 1.00 87.50 265 GLY A N 1
ATOM 2044 C CA . GLY A 1 265 ? 1.488 6.981 -34.885 1.00 87.50 265 GLY A CA 1
ATOM 2045 C C . GLY A 1 265 ? 2.768 6.786 -34.068 1.00 87.50 265 GLY A C 1
ATOM 2046 O O . GLY A 1 265 ? 2.854 7.258 -32.938 1.00 87.50 265 GLY A O 1
ATOM 2047 N N . LYS A 1 266 ? 3.776 6.128 -34.653 1.00 92.94 266 LYS A N 1
ATOM 2048 C CA . LYS A 1 266 ? 5.091 5.918 -34.018 1.00 92.94 266 LYS A CA 1
ATOM 2049 C C . LYS A 1 266 ? 6.154 6.939 -34.432 1.00 92.94 266 LYS A C 1
ATOM 2051 O O . LYS A 1 266 ? 7.296 6.867 -33.980 1.00 92.94 266 LYS A O 1
ATOM 2056 N N . ARG A 1 267 ? 5.796 7.888 -35.301 1.00 96.06 267 ARG A N 1
ATOM 2057 C CA . ARG A 1 267 ? 6.668 8.995 -35.689 1.00 96.06 267 ARG A CA 1
ATOM 2058 C C . ARG A 1 267 ? 6.524 10.121 -34.678 1.00 96.06 267 ARG A C 1
ATOM 2060 O O . ARG A 1 267 ? 5.420 10.610 -34.453 1.00 96.06 267 ARG A O 1
ATOM 2067 N N . VAL A 1 268 ? 7.641 10.548 -34.105 1.00 97.06 268 VAL A N 1
ATOM 2068 C CA . VAL A 1 268 ? 7.688 11.626 -33.117 1.00 97.06 268 VAL A CA 1
ATOM 2069 C C . VAL A 1 268 ? 8.562 12.748 -33.644 1.00 97.06 268 VAL A C 1
ATOM 2071 O O . VAL A 1 268 ? 9.720 12.521 -33.993 1.00 97.06 268 VAL A O 1
ATOM 2074 N N . THR A 1 269 ? 8.008 13.956 -33.686 1.00 97.12 269 THR A N 1
ATOM 2075 C CA . THR A 1 269 ? 8.713 15.176 -34.073 1.00 97.12 269 THR A CA 1
ATOM 2076 C C . THR A 1 269 ? 8.867 16.091 -32.864 1.00 97.12 269 THR A C 1
ATOM 2078 O O . THR A 1 269 ? 7.897 16.672 -32.376 1.00 97.12 269 THR A O 1
ATOM 2081 N N . PHE A 1 270 ? 10.108 16.243 -32.413 1.00 95.94 270 PHE A N 1
ATOM 2082 C CA . PHE A 1 270 ? 10.512 17.131 -31.332 1.00 95.94 270 PHE A CA 1
ATOM 2083 C C . PHE A 1 270 ? 10.905 18.508 -31.868 1.00 95.94 270 PHE A C 1
ATOM 2085 O O . PHE A 1 270 ? 11.443 18.626 -32.972 1.00 95.94 270 PHE A O 1
ATOM 2092 N N . THR A 1 271 ? 10.678 19.544 -31.069 1.00 94.12 271 THR A N 1
ATOM 2093 C CA . THR A 1 271 ? 11.041 20.934 -31.372 1.00 94.12 271 THR A CA 1
ATOM 2094 C C . THR A 1 271 ? 11.852 21.540 -30.229 1.00 94.12 271 THR A C 1
ATOM 2096 O O . THR A 1 271 ? 12.142 20.871 -29.235 1.00 94.12 271 THR A O 1
ATOM 2099 N N . LYS A 1 272 ? 12.212 22.825 -30.333 1.00 90.62 272 LYS A N 1
ATOM 2100 C CA . LYS A 1 272 ? 12.956 23.531 -29.276 1.00 90.62 272 LYS A CA 1
ATOM 2101 C C . LYS A 1 272 ? 12.273 23.501 -27.900 1.00 90.62 272 LYS A C 1
ATOM 2103 O O . LYS A 1 272 ? 12.966 23.566 -26.890 1.00 90.62 272 LYS A O 1
ATOM 2108 N N . ASP A 1 273 ? 10.942 23.407 -27.877 1.00 89.44 273 ASP A N 1
ATOM 2109 C CA . ASP A 1 273 ? 10.127 23.455 -26.659 1.00 89.44 273 ASP A CA 1
ATOM 2110 C C . ASP A 1 273 ? 9.788 22.049 -26.120 1.00 89.44 273 ASP A C 1
ATOM 2112 O O . ASP A 1 273 ? 9.089 21.923 -25.113 1.00 89.44 273 ASP A O 1
ATOM 2116 N N . SER A 1 274 ? 10.278 20.987 -26.775 1.00 92.06 274 SER A N 1
ATOM 2117 C CA . SER A 1 274 ? 10.155 19.603 -26.305 1.00 92.06 274 SER A CA 1
ATOM 2118 C C . SER A 1 274 ? 11.037 19.338 -25.085 1.00 92.06 274 SER A C 1
ATOM 2120 O O . SER A 1 274 ? 12.138 19.875 -24.978 1.00 92.06 274 SER A O 1
ATOM 2122 N N . SER A 1 275 ? 10.598 18.451 -24.187 1.00 88.94 275 SER A N 1
ATOM 2123 C CA . SER A 1 275 ? 11.437 17.975 -23.079 1.00 88.94 275 SER A CA 1
ATOM 2124 C C . SER A 1 275 ? 12.656 17.206 -23.597 1.00 88.94 275 SER A C 1
ATOM 2126 O O . SER A 1 275 ? 12.536 16.399 -24.516 1.00 88.94 275 SER A O 1
ATOM 2128 N N . SER A 1 276 ? 13.820 17.435 -22.988 1.00 88.81 276 SER A N 1
ATOM 2129 C CA . SER A 1 276 ? 15.047 16.667 -23.244 1.00 88.81 276 SER A CA 1
ATOM 2130 C C . SER A 1 276 ? 15.221 15.479 -22.296 1.00 88.81 276 SER A C 1
ATOM 2132 O O . SER A 1 276 ? 16.054 14.610 -22.549 1.00 88.81 276 SER A O 1
ATOM 2134 N N . TYR A 1 277 ? 14.427 15.402 -21.223 1.00 87.25 277 TYR A N 1
ATOM 2135 C CA . TYR A 1 277 ? 14.481 14.302 -20.266 1.00 87.25 277 TYR A CA 1
ATOM 2136 C C . TYR A 1 277 ? 13.600 13.147 -20.746 1.00 87.25 277 TYR A C 1
ATOM 2138 O O . TYR A 1 277 ? 12.438 13.023 -20.360 1.00 87.25 277 TYR A O 1
ATOM 2146 N N . LEU A 1 278 ? 14.152 12.338 -21.651 1.00 90.25 278 LEU A N 1
ATOM 2147 C CA . LEU A 1 278 ? 13.468 11.196 -22.249 1.00 90.25 278 LEU A CA 1
ATOM 2148 C C . LEU A 1 278 ? 13.973 9.896 -21.615 1.00 90.25 278 LEU A C 1
ATOM 2150 O O . LEU A 1 278 ? 15.157 9.573 -21.713 1.00 90.25 278 LEU A O 1
ATOM 2154 N N . TYR A 1 279 ? 13.073 9.134 -20.993 1.00 87.56 279 TYR A N 1
ATOM 2155 C CA . TYR A 1 279 ? 13.378 7.810 -20.457 1.00 87.56 279 TYR A CA 1
ATOM 2156 C C . TYR A 1 279 ? 12.378 6.781 -20.977 1.00 87.56 279 TYR A C 1
ATOM 2158 O O . TYR A 1 279 ? 11.170 6.927 -20.800 1.00 87.56 279 TYR A O 1
ATOM 2166 N N . ILE A 1 280 ? 12.900 5.730 -21.611 1.00 90.25 280 ILE A N 1
ATOM 2167 C CA . ILE A 1 280 ? 12.140 4.561 -22.053 1.00 90.25 280 ILE A CA 1
ATOM 2168 C C . ILE A 1 280 ? 12.948 3.324 -21.660 1.00 90.25 280 ILE A C 1
ATOM 2170 O O . ILE A 1 280 ? 14.136 3.225 -21.981 1.00 90.25 280 ILE A O 1
ATOM 2174 N N . SER A 1 281 ? 12.308 2.396 -20.950 1.00 86.94 281 SER A N 1
ATOM 2175 C CA . SER A 1 281 ? 12.919 1.125 -20.548 1.00 86.94 281 SER A CA 1
ATOM 2176 C C . SER A 1 281 ? 13.327 0.299 -21.772 1.00 86.94 281 SER A C 1
ATOM 2178 O O . SER A 1 281 ? 12.560 0.181 -22.728 1.00 86.94 281 SER A O 1
ATOM 2180 N N . SER A 1 282 ? 14.521 -0.296 -21.724 1.00 88.56 282 SER A N 1
ATOM 2181 C CA . SER A 1 282 ? 14.999 -1.278 -22.708 1.00 88.56 282 SER A CA 1
ATOM 2182 C C . SER A 1 282 ? 14.340 -2.647 -22.547 1.00 88.56 282 SER A C 1
ATOM 2184 O O . SER A 1 282 ? 14.436 -3.492 -23.437 1.00 88.56 282 SER A O 1
ATOM 2186 N N . GLU A 1 283 ? 13.673 -2.866 -21.416 1.00 82.12 283 GLU A N 1
ATOM 2187 C CA . GLU A 1 283 ? 12.885 -4.055 -21.137 1.00 82.12 283 GLU A CA 1
ATOM 2188 C C . GLU A 1 283 ? 11.393 -3.741 -21.245 1.00 82.12 283 GLU A C 1
ATOM 2190 O O . GLU A 1 283 ? 10.956 -2.654 -20.837 1.00 82.12 283 GLU A O 1
ATOM 2195 N N . PRO A 1 284 ? 10.591 -4.682 -21.766 1.00 73.56 284 PRO A N 1
ATOM 2196 C CA . PRO A 1 284 ? 9.154 -4.509 -21.799 1.00 73.56 284 PRO A CA 1
ATOM 2197 C C . PRO A 1 284 ? 8.575 -4.371 -20.389 1.00 73.56 284 PRO A C 1
ATOM 2199 O O . PRO A 1 284 ? 9.048 -5.041 -19.467 1.00 73.56 284 PRO A O 1
ATOM 2202 N N . PRO A 1 285 ? 7.538 -3.533 -20.204 1.00 71.06 285 PRO A N 1
ATOM 2203 C CA . PRO A 1 285 ? 6.883 -3.414 -18.914 1.00 71.06 285 PRO A CA 1
ATOM 2204 C C . PRO A 1 285 ? 6.318 -4.776 -18.517 1.00 71.06 285 PRO A C 1
ATOM 2206 O O . PRO A 1 285 ? 5.591 -5.408 -19.286 1.00 71.06 285 PRO A O 1
ATOM 2209 N N . LYS A 1 286 ? 6.648 -5.232 -17.309 1.00 71.88 286 LYS A N 1
ATOM 2210 C CA . LYS A 1 286 ? 6.018 -6.426 -16.753 1.00 71.88 286 LYS A CA 1
ATOM 2211 C C . LYS A 1 286 ? 4.541 -6.111 -16.484 1.00 71.88 286 LYS A C 1
ATOM 2213 O O . LYS A 1 286 ? 4.263 -5.121 -15.802 1.00 71.88 286 LYS A O 1
ATOM 2218 N N . PRO A 1 287 ? 3.587 -6.915 -16.989 1.00 71.88 287 PRO A N 1
ATOM 2219 C CA . PRO A 1 287 ? 2.186 -6.749 -16.629 1.00 71.88 287 PRO A CA 1
ATOM 2220 C C . PRO A 1 287 ? 2.012 -6.859 -15.112 1.00 71.88 287 PRO A C 1
ATOM 2222 O O . PRO A 1 287 ? 2.651 -7.700 -14.479 1.00 71.88 287 PRO A O 1
ATOM 2225 N N . PHE A 1 288 ? 1.113 -6.057 -14.537 1.00 74.88 288 PHE A N 1
ATOM 2226 C CA . PHE A 1 288 ? 0.865 -6.035 -13.090 1.00 74.88 288 PHE A CA 1
ATOM 2227 C C . PHE A 1 288 ? 0.653 -7.439 -12.504 1.00 74.88 288 PHE A C 1
ATOM 2229 O O . PHE A 1 288 ? 1.224 -7.761 -11.467 1.00 74.88 288 PHE A O 1
ATOM 2236 N N . LEU A 1 289 ? -0.107 -8.300 -13.188 1.00 78.44 289 LEU A N 1
ATOM 2237 C CA . LEU A 1 289 ? -0.357 -9.664 -12.720 1.00 78.44 289 LEU A CA 1
ATOM 2238 C C . LEU A 1 289 ? 0.867 -10.579 -12.788 1.00 78.44 289 LEU A C 1
ATOM 2240 O O . LEU A 1 289 ? 0.971 -11.480 -11.966 1.00 78.44 289 LEU A O 1
ATOM 2244 N N . VAL A 1 290 ? 1.813 -10.343 -13.704 1.00 78.38 290 VAL A N 1
ATOM 2245 C CA . VAL A 1 290 ? 3.102 -11.057 -13.698 1.00 78.38 290 VAL A CA 1
ATOM 2246 C C . VAL A 1 290 ? 3.902 -10.649 -12.465 1.00 78.38 290 VAL A C 1
ATOM 2248 O O . VAL A 1 290 ? 4.401 -11.509 -11.749 1.00 78.38 290 VAL A O 1
ATOM 2251 N N . SER A 1 291 ? 3.977 -9.349 -12.169 1.00 81.38 291 SER A N 1
ATOM 2252 C CA . SER A 1 291 ? 4.648 -8.856 -10.960 1.00 81.38 291 SER A CA 1
ATOM 2253 C C . SER A 1 291 ? 3.973 -9.350 -9.679 1.00 81.38 291 SER A C 1
ATOM 2255 O O . SER A 1 291 ? 4.654 -9.757 -8.742 1.00 81.38 291 SER A O 1
ATOM 2257 N N . LEU A 1 292 ? 2.638 -9.376 -9.649 1.00 83.62 292 LEU A N 1
ATOM 2258 C CA . LEU A 1 292 ? 1.874 -9.962 -8.552 1.00 83.62 292 LEU A CA 1
ATOM 2259 C C . LEU A 1 292 ? 2.193 -11.456 -8.410 1.00 83.62 292 LEU A C 1
ATOM 2261 O O . LEU A 1 292 ? 2.460 -11.906 -7.302 1.00 83.62 292 LEU A O 1
ATOM 2265 N N . GLN A 1 293 ? 2.223 -12.206 -9.517 1.00 84.81 293 GLN A N 1
ATOM 2266 C CA . GLN A 1 293 ? 2.563 -13.630 -9.538 1.00 84.81 293 GLN A CA 1
ATOM 2267 C C . GLN A 1 293 ? 3.979 -13.895 -8.999 1.00 84.81 293 GLN A C 1
ATOM 2269 O O . GLN A 1 293 ? 4.184 -14.835 -8.232 1.00 84.81 293 GLN A O 1
ATOM 2274 N N . GLU A 1 294 ? 4.953 -13.063 -9.372 1.00 85.62 294 GLU A N 1
ATOM 2275 C CA . GLU A 1 294 ? 6.311 -13.119 -8.824 1.00 85.62 294 GLU A CA 1
ATOM 2276 C C . GLU A 1 294 ? 6.293 -12.867 -7.311 1.00 85.62 294 GLU A C 1
ATOM 2278 O O . GLU A 1 294 ? 6.865 -13.655 -6.566 1.00 85.62 294 GLU A O 1
ATOM 2283 N N . MET A 1 295 ? 5.585 -11.835 -6.844 1.00 87.56 295 MET A N 1
ATOM 2284 C CA . MET A 1 295 ? 5.489 -11.502 -5.418 1.00 87.56 295 MET A CA 1
ATOM 2285 C C . MET A 1 295 ? 4.855 -12.632 -4.596 1.00 87.56 295 MET A C 1
ATOM 2287 O O . MET A 1 295 ? 5.380 -12.998 -3.546 1.00 87.56 295 MET A O 1
ATOM 2291 N N . VAL A 1 296 ? 3.754 -13.225 -5.073 1.00 90.75 296 VAL A N 1
ATOM 2292 C CA . VAL A 1 296 ? 3.053 -14.284 -4.325 1.00 90.75 296 VAL A CA 1
ATOM 2293 C C . VAL A 1 296 ? 3.843 -15.588 -4.240 1.00 90.75 296 VAL A C 1
ATOM 2295 O O . VAL A 1 296 ? 3.614 -16.366 -3.320 1.00 90.75 296 VAL A O 1
ATOM 2298 N N . ASN A 1 297 ? 4.794 -15.829 -5.148 1.00 91.19 297 ASN A N 1
ATOM 2299 C CA . ASN A 1 297 ? 5.669 -17.004 -5.089 1.00 91.19 297 ASN A CA 1
ATOM 2300 C C . ASN A 1 297 ? 6.643 -16.976 -3.898 1.00 91.19 297 ASN A C 1
ATOM 2302 O O . ASN A 1 297 ? 7.129 -18.034 -3.505 1.00 91.19 297 ASN A O 1
ATOM 2306 N N . TYR A 1 298 ? 6.927 -15.795 -3.339 1.00 91.00 298 TYR A N 1
ATOM 2307 C CA . TYR A 1 298 ? 7.862 -15.606 -2.221 1.00 91.00 298 TYR A CA 1
ATOM 2308 C C . TYR A 1 298 ? 7.165 -15.293 -0.892 1.00 91.00 298 TYR A C 1
ATOM 2310 O O . TYR A 1 298 ? 7.827 -14.969 0.092 1.00 91.00 298 TYR A O 1
ATOM 2318 N N . ALA A 1 299 ? 5.836 -15.365 -0.850 1.00 92.06 299 ALA A N 1
ATOM 2319 C CA . ALA A 1 299 ? 5.089 -15.110 0.370 1.00 92.06 299 ALA A CA 1
ATOM 2320 C C . ALA A 1 299 ? 5.403 -16.153 1.464 1.00 92.06 299 ALA A C 1
ATOM 2322 O O . ALA A 1 299 ? 5.464 -17.349 1.159 1.00 92.06 299 ALA A O 1
ATOM 2323 N N . PRO A 1 300 ? 5.541 -15.745 2.740 1.00 92.38 300 PRO A N 1
ATOM 2324 C CA . PRO A 1 300 ? 5.673 -16.693 3.843 1.00 92.38 300 PRO A CA 1
ATOM 2325 C C . PRO A 1 300 ? 4.441 -17.615 3.942 1.00 92.38 300 PRO A C 1
ATOM 2327 O O . PRO A 1 300 ? 3.314 -17.119 3.833 1.00 92.38 300 PRO A O 1
ATOM 2330 N N . PRO A 1 301 ? 4.599 -18.936 4.157 1.00 92.50 301 PRO A N 1
ATOM 2331 C CA . PRO A 1 301 ? 3.475 -19.877 4.207 1.00 92.50 301 PRO A CA 1
ATOM 2332 C C . PRO A 1 301 ? 2.443 -19.590 5.306 1.00 92.50 301 PRO A C 1
ATOM 2334 O O . PRO A 1 301 ? 1.284 -19.995 5.162 1.00 92.50 301 PRO A O 1
ATOM 2337 N N . GLU A 1 302 ? 2.856 -18.933 6.385 1.00 90.94 302 GLU A N 1
ATOM 2338 C CA . GLU A 1 302 ? 2.056 -18.561 7.556 1.00 90.94 302 GLU A CA 1
ATOM 2339 C C . GLU A 1 302 ? 1.513 -17.124 7.482 1.00 90.94 302 GLU A C 1
ATOM 2341 O O . GLU A 1 302 ? 0.797 -16.700 8.385 1.00 90.94 302 GLU A O 1
ATOM 2346 N N . MET A 1 303 ? 1.819 -16.375 6.413 1.00 94.81 303 MET A N 1
ATOM 2347 C CA . MET A 1 303 ? 1.521 -14.944 6.329 1.00 94.81 303 MET A CA 1
ATOM 2348 C C . MET A 1 303 ? 0.033 -14.638 6.545 1.00 94.81 303 MET A C 1
ATOM 2350 O O . MET A 1 303 ? -0.832 -15.072 5.781 1.00 94.81 303 MET A O 1
ATOM 2354 N N . ASN A 1 304 ? -0.248 -13.807 7.543 1.00 96.06 304 ASN A N 1
ATOM 2355 C CA . ASN A 1 304 ? -1.555 -13.239 7.829 1.00 96.06 304 ASN A CA 1
ATOM 2356 C C . ASN A 1 304 ? -1.387 -11.811 8.356 1.00 96.06 304 ASN A C 1
ATOM 2358 O O . ASN A 1 304 ? -0.962 -11.594 9.487 1.00 96.06 304 ASN A O 1
ATOM 2362 N N . VAL A 1 305 ? -1.694 -10.832 7.513 1.00 95.75 305 VAL A N 1
ATOM 2363 C CA . VAL A 1 305 ? -1.484 -9.410 7.777 1.00 95.75 305 VAL A CA 1
ATOM 2364 C C . VAL A 1 305 ? -2.786 -8.656 7.565 1.00 95.75 305 VAL A C 1
ATOM 2366 O O . VAL A 1 305 ? -3.476 -8.857 6.569 1.00 95.75 305 VAL A O 1
ATOM 2369 N N . SER A 1 306 ? -3.106 -7.738 8.468 1.00 95.69 306 SER A N 1
ATOM 2370 C CA . SER A 1 306 ? -4.230 -6.821 8.320 1.00 95.69 306 SER A CA 1
ATOM 2371 C C . SER A 1 306 ? -3.880 -5.415 8.770 1.00 95.69 306 SER A C 1
ATOM 2373 O O . SER A 1 306 ? -3.103 -5.207 9.697 1.00 95.69 306 SER A O 1
ATOM 2375 N N . PHE A 1 307 ? -4.500 -4.451 8.110 1.00 93.50 307 PHE A N 1
ATOM 2376 C CA . PHE A 1 307 ? -4.476 -3.036 8.425 1.00 93.50 307 PHE A CA 1
ATOM 2377 C C . PHE A 1 307 ? -5.913 -2.530 8.458 1.00 93.50 307 PHE A C 1
ATOM 2379 O O . PHE A 1 307 ? -6.731 -2.909 7.617 1.00 93.50 307 PHE A O 1
ATOM 2386 N N . SER A 1 308 ? -6.222 -1.644 9.392 1.00 93.50 308 SER A N 1
ATOM 2387 C CA . SER A 1 308 ? -7.458 -0.884 9.378 1.00 93.50 308 SER A CA 1
ATOM 2388 C C . SER A 1 308 ? -7.233 0.546 9.838 1.00 93.50 308 SER A C 1
ATOM 2390 O O . SER A 1 308 ? -6.386 0.832 10.678 1.00 93.50 308 SER A O 1
ATOM 2392 N N . ALA A 1 309 ? -8.006 1.448 9.261 1.00 91.38 309 ALA A N 1
ATOM 2393 C CA . ALA A 1 309 ? -8.090 2.840 9.630 1.00 91.38 309 ALA A CA 1
ATOM 2394 C C . ALA A 1 309 ? -9.566 3.183 9.794 1.00 91.38 309 ALA A C 1
ATOM 2396 O O . ALA A 1 309 ? -10.389 2.813 8.959 1.00 91.38 309 ALA A O 1
ATOM 2397 N N . SER A 1 310 ? -9.920 3.889 10.856 1.00 88.12 310 SER A N 1
ATOM 2398 C CA . SER A 1 310 ? -11.268 4.403 11.051 1.00 88.12 310 SER A CA 1
ATOM 2399 C C . SER A 1 310 ? -11.230 5.882 11.375 1.00 88.12 310 SER A C 1
ATOM 2401 O O . SER A 1 310 ? -10.287 6.360 12.001 1.00 88.12 310 SER A O 1
ATOM 2403 N N . ALA A 1 311 ? -12.241 6.605 10.909 1.00 85.94 311 ALA A N 1
ATOM 2404 C CA . ALA A 1 311 ? -12.372 8.031 11.116 1.00 85.94 311 ALA A CA 1
ATOM 2405 C C . ALA A 1 311 ? -13.814 8.398 11.467 1.00 85.94 311 ALA A C 1
ATOM 2407 O O . ALA A 1 311 ? -14.761 7.869 10.886 1.00 85.94 311 ALA A O 1
ATOM 2408 N N . GLN A 1 312 ? -13.971 9.333 12.394 1.00 81.69 312 GLN A N 1
ATOM 2409 C CA . GLN A 1 312 ? -15.223 10.033 12.660 1.00 81.69 312 GLN A CA 1
ATOM 2410 C C . GLN A 1 312 ? -15.005 11.505 12.348 1.00 81.69 312 GLN A C 1
ATOM 2412 O O . GLN A 1 312 ? -14.015 12.084 12.799 1.00 81.69 312 GLN A O 1
ATOM 2417 N N . THR A 1 313 ? -15.903 12.086 11.560 1.00 70.62 313 THR A N 1
ATOM 2418 C CA . THR A 1 313 ? -15.744 13.442 11.025 1.00 70.62 313 THR A CA 1
ATOM 2419 C C . THR A 1 313 ? -17.042 14.224 11.144 1.00 70.62 313 THR A C 1
ATOM 2421 O O . THR A 1 313 ? -18.096 13.711 10.758 1.00 70.62 313 THR A O 1
ATOM 2424 N N . ASP A 1 314 ? -16.938 15.465 11.611 1.00 71.50 314 ASP A N 1
ATOM 2425 C CA . ASP A 1 314 ? -18.007 16.465 11.581 1.00 71.50 314 ASP A CA 1
ATOM 2426 C C . ASP A 1 314 ? -17.664 17.536 10.530 1.00 71.50 314 ASP A C 1
ATOM 2428 O O . ASP A 1 314 ? -16.783 18.374 10.743 1.00 71.50 314 ASP A O 1
ATOM 2432 N N . TRP A 1 315 ? -18.313 17.464 9.362 1.00 63.38 315 TRP A N 1
ATOM 2433 C CA . TRP A 1 315 ? -18.037 18.346 8.221 1.00 63.38 315 TRP A CA 1
ATOM 2434 C C . TRP A 1 315 ? -18.825 19.664 8.250 1.00 63.38 315 TRP A C 1
ATOM 2436 O O . TRP A 1 315 ? -18.633 20.485 7.353 1.00 63.38 315 TRP A O 1
ATOM 2446 N N . GLU A 1 316 ? -19.687 19.897 9.249 1.00 61.94 316 GLU A N 1
ATOM 2447 C CA . GLU A 1 316 ? -20.486 21.130 9.330 1.00 61.94 316 GLU A CA 1
ATOM 2448 C C . GLU A 1 316 ? -19.652 22.358 9.742 1.00 61.94 316 GLU A C 1
ATOM 2450 O O . GLU A 1 316 ? -20.029 23.497 9.459 1.00 61.94 316 GLU A O 1
ATOM 2455 N N . LYS A 1 317 ? -18.496 22.152 10.388 1.00 64.25 317 LYS A N 1
ATOM 2456 C CA . LYS A 1 317 ? -17.618 23.231 10.871 1.00 64.25 317 LYS A CA 1
ATOM 2457 C C . LYS A 1 317 ? -16.543 23.606 9.847 1.00 64.25 317 LYS A C 1
ATOM 2459 O O . LYS A 1 317 ? -15.948 22.740 9.209 1.00 64.25 317 LYS A O 1
ATOM 2464 N N . GLU A 1 318 ? -16.208 24.901 9.752 1.00 57.03 318 GLU A N 1
ATOM 2465 C CA . GLU A 1 318 ? -15.115 25.388 8.886 1.00 57.03 318 GLU A CA 1
ATOM 2466 C C . GLU A 1 318 ? -13.768 24.707 9.188 1.00 57.03 318 GLU A C 1
ATOM 2468 O O . GLU A 1 318 ? -12.987 24.448 8.267 1.00 57.03 318 GLU A O 1
ATOM 2473 N N . THR A 1 319 ? -13.507 24.366 10.450 1.00 63.72 319 THR A N 1
ATOM 2474 C CA . THR A 1 319 ? -12.425 23.480 10.888 1.00 63.72 319 THR A CA 1
ATOM 2475 C C . THR A 1 319 ? -13.040 22.199 11.449 1.00 63.72 319 THR A C 1
ATOM 2477 O O . THR A 1 319 ? -13.551 22.179 12.565 1.00 63.72 319 THR A O 1
ATOM 2480 N N . ALA A 1 320 ? -13.024 21.123 10.662 1.00 69.00 320 ALA A N 1
ATOM 2481 C CA . ALA A 1 320 ? -13.629 19.858 11.069 1.00 69.00 320 ALA A CA 1
ATOM 2482 C C . ALA A 1 320 ? -12.899 19.262 12.287 1.00 69.00 320 ALA A C 1
ATOM 2484 O O . ALA A 1 320 ? -11.677 19.064 12.253 1.00 69.00 320 ALA A O 1
ATOM 2485 N N . ASP A 1 321 ? -13.660 18.959 13.342 1.00 81.25 321 ASP A N 1
ATOM 2486 C CA . ASP A 1 321 ? -13.213 18.072 14.415 1.00 81.25 321 ASP A CA 1
ATOM 2487 C C . ASP A 1 321 ? -13.170 16.644 13.846 1.00 81.25 321 ASP A C 1
ATOM 2489 O O . ASP A 1 321 ? -14.072 16.217 13.112 1.00 81.25 321 ASP A O 1
ATOM 2493 N N . TRP A 1 322 ? -12.120 15.892 14.169 1.00 84.44 322 TRP A N 1
ATOM 2494 C CA . TRP A 1 322 ? -11.962 14.531 13.666 1.00 84.44 322 TRP A CA 1
ATOM 2495 C C . TRP A 1 322 ? -11.293 13.626 14.683 1.00 84.44 322 TRP A C 1
ATOM 2497 O O . TRP A 1 322 ? -10.423 14.048 15.442 1.00 84.44 322 TRP A O 1
ATOM 2507 N N . LYS A 1 323 ? -11.667 12.349 14.658 1.00 88.50 323 LYS A N 1
ATOM 2508 C CA . LYS A 1 323 ? -11.015 11.279 15.414 1.00 88.50 323 LYS A CA 1
ATOM 2509 C C . LYS A 1 323 ? -10.615 10.173 14.455 1.00 88.50 323 LYS A C 1
ATOM 2511 O O . LYS A 1 323 ? -11.438 9.740 13.660 1.00 88.50 323 LYS A O 1
ATOM 2516 N N . PHE A 1 324 ? -9.378 9.715 14.559 1.00 89.62 324 PHE A N 1
ATOM 2517 C CA . PHE A 1 324 ? -8.781 8.663 13.756 1.00 89.62 324 PHE A CA 1
ATOM 2518 C C . PHE A 1 324 ? -8.281 7.532 14.657 1.00 89.62 324 PHE A C 1
ATOM 2520 O O . PHE A 1 324 ? -7.687 7.782 15.704 1.00 89.62 324 PHE A O 1
ATOM 2527 N N . ASN A 1 325 ? -8.478 6.290 14.234 1.00 92.69 325 ASN A N 1
ATOM 2528 C CA . ASN A 1 325 ? -7.819 5.125 14.813 1.00 92.69 325 ASN A CA 1
ATOM 2529 C C . ASN A 1 325 ? -7.187 4.305 13.688 1.00 92.69 325 ASN A C 1
ATOM 2531 O O . ASN A 1 325 ? -7.851 4.015 12.696 1.00 92.69 325 ASN A O 1
ATOM 2535 N N . GLY A 1 326 ? -5.920 3.941 13.852 1.00 93.81 326 GLY A N 1
ATOM 2536 C CA . GLY A 1 326 ? -5.201 3.026 12.979 1.00 93.81 326 GLY A CA 1
ATOM 2537 C C . GLY A 1 326 ? -4.802 1.768 13.741 1.00 93.81 326 GLY A C 1
ATOM 2538 O O . GLY A 1 326 ? -4.249 1.855 14.837 1.00 93.81 326 GLY A O 1
ATOM 2539 N N . ASP A 1 327 ? -5.040 0.610 13.141 1.00 93.94 327 ASP A N 1
ATOM 2540 C CA . ASP A 1 327 ? -4.656 -0.699 13.658 1.00 93.94 327 ASP A CA 1
ATOM 2541 C C . ASP A 1 327 ? -3.941 -1.498 12.566 1.00 93.94 327 ASP A C 1
ATOM 2543 O O . ASP A 1 327 ? -4.332 -1.466 11.399 1.00 93.94 327 ASP A O 1
ATOM 2547 N N . ALA A 1 328 ? -2.882 -2.210 12.930 1.00 93.25 328 ALA A N 1
ATOM 2548 C CA . ALA A 1 328 ? -2.244 -3.169 12.047 1.00 93.25 328 ALA A CA 1
ATOM 2549 C C . ALA A 1 328 ? -1.764 -4.383 12.834 1.00 93.25 328 ALA A C 1
ATOM 2551 O O . ALA A 1 328 ? -1.113 -4.251 13.868 1.00 93.25 328 ALA A O 1
ATOM 2552 N N . THR A 1 329 ? -2.008 -5.573 12.313 1.00 94.06 329 THR A N 1
ATOM 2553 C CA . THR A 1 329 ? -1.528 -6.830 12.886 1.00 94.06 329 THR A CA 1
ATOM 2554 C C . THR A 1 329 ? -0.882 -7.663 11.803 1.00 94.06 329 THR A C 1
ATOM 2556 O O . THR A 1 329 ? -1.334 -7.643 10.660 1.00 94.06 329 THR A O 1
ATOM 2559 N N . GLY A 1 330 ? 0.156 -8.408 12.154 1.00 91.75 330 GLY A N 1
ATOM 2560 C CA . GLY A 1 330 ? 0.792 -9.329 11.228 1.00 91.75 330 GLY A CA 1
ATOM 2561 C C . GLY A 1 330 ? 1.363 -10.539 11.937 1.00 91.75 330 GLY A C 1
ATOM 2562 O O . GLY A 1 330 ? 1.897 -10.423 13.037 1.00 91.75 330 GLY A O 1
ATOM 2563 N N . ASP A 1 331 ? 1.239 -11.678 11.278 1.00 91.31 331 ASP A N 1
ATOM 2564 C CA . ASP A 1 331 ? 1.893 -12.938 11.590 1.00 91.31 331 ASP A CA 1
ATOM 2565 C C . ASP A 1 331 ? 2.588 -13.416 10.313 1.00 91.31 331 ASP A C 1
ATOM 2567 O O . ASP A 1 331 ? 1.947 -13.543 9.270 1.00 91.31 331 ASP A O 1
ATOM 2571 N N . LEU A 1 332 ? 3.905 -13.584 10.370 1.00 86.94 332 LEU A N 1
ATOM 2572 C CA . LEU A 1 332 ? 4.743 -14.069 9.272 1.00 86.94 332 LEU A CA 1
ATOM 2573 C C . LEU A 1 332 ? 5.427 -15.399 9.635 1.00 86.94 332 LEU A C 1
ATOM 2575 O O . LEU A 1 332 ? 6.367 -15.799 8.955 1.00 86.94 332 LEU A O 1
ATOM 2579 N N . GLY A 1 333 ? 4.959 -16.079 10.689 1.00 83.75 333 GLY A N 1
ATOM 2580 C CA . GLY A 1 333 ? 5.552 -17.300 11.230 1.00 83.75 333 GLY A CA 1
ATOM 2581 C C . GLY A 1 333 ? 6.491 -17.014 12.403 1.00 83.75 333 GLY A C 1
ATOM 2582 O O . GLY A 1 333 ? 6.131 -17.222 13.559 1.00 83.75 333 GLY A O 1
ATOM 2583 N N . ASP A 1 334 ? 7.702 -16.534 12.122 1.00 80.25 334 ASP A N 1
ATOM 2584 C CA . ASP A 1 334 ? 8.722 -16.207 13.134 1.00 80.25 334 ASP A CA 1
ATOM 2585 C C . ASP A 1 334 ? 8.580 -14.787 13.713 1.00 80.25 334 ASP A C 1
ATOM 2587 O O . ASP A 1 334 ? 9.058 -14.495 14.815 1.00 80.25 334 ASP A O 1
ATOM 2591 N N . LEU A 1 335 ? 7.878 -13.914 12.990 1.00 79.44 335 LEU A N 1
ATOM 2592 C CA . LEU A 1 335 ? 7.609 -12.537 13.370 1.00 79.44 335 LEU A CA 1
ATOM 2593 C C . LEU A 1 335 ? 6.107 -12.293 13.511 1.00 79.44 335 LEU A C 1
ATOM 2595 O O . LEU A 1 335 ? 5.349 -12.393 12.548 1.00 79.44 335 LEU A O 1
ATOM 2599 N N . THR A 1 336 ? 5.699 -11.857 14.703 1.00 86.44 336 THR A N 1
ATOM 2600 C CA . THR A 1 336 ? 4.361 -11.311 14.943 1.00 86.44 336 THR A CA 1
ATOM 2601 C C . THR A 1 336 ? 4.448 -9.854 15.377 1.00 86.44 336 THR A C 1
ATOM 2603 O O . THR A 1 336 ? 5.340 -9.456 16.132 1.00 86.44 336 THR A O 1
ATOM 2606 N N . TYR A 1 337 ? 3.519 -9.028 14.903 1.00 84.75 337 TYR A N 1
ATOM 2607 C CA . TYR A 1 337 ? 3.421 -7.633 15.309 1.00 84.75 337 TYR A CA 1
ATOM 2608 C C . TYR A 1 337 ? 1.974 -7.187 15.487 1.00 84.75 337 TYR A C 1
ATOM 2610 O O . TYR A 1 337 ? 1.046 -7.683 14.850 1.00 84.75 337 TYR A O 1
ATOM 2618 N N . LYS A 1 338 ? 1.794 -6.188 16.351 1.00 90.19 338 LYS A N 1
ATOM 2619 C CA . LYS A 1 338 ? 0.531 -5.475 16.524 1.00 90.19 338 LYS A CA 1
ATOM 2620 C C . LYS A 1 338 ? 0.809 -3.998 16.764 1.00 90.19 338 LYS A C 1
ATOM 2622 O O . LYS A 1 338 ? 1.552 -3.651 17.676 1.00 90.19 338 LYS A O 1
ATOM 2627 N N . LEU A 1 339 ? 0.192 -3.139 15.977 1.00 90.06 339 LEU A N 1
ATOM 2628 C CA . LEU A 1 339 ? 0.291 -1.689 16.014 1.00 90.06 339 LEU A CA 1
ATOM 2629 C C . LEU A 1 339 ? -1.115 -1.141 16.228 1.00 90.06 339 LEU A C 1
ATOM 2631 O O . LEU A 1 339 ? -2.040 -1.565 15.546 1.00 90.06 339 LEU A O 1
ATOM 2635 N N . ASN A 1 340 ? -1.286 -0.218 17.165 1.00 92.94 340 ASN A N 1
ATOM 2636 C CA . ASN A 1 340 ? -2.554 0.478 17.339 1.00 92.94 340 ASN A CA 1
ATOM 2637 C C . ASN A 1 340 ? -2.295 1.898 17.838 1.00 92.94 340 ASN A C 1
ATOM 2639 O O . ASN A 1 340 ? -1.623 2.078 18.859 1.00 92.94 340 ASN A O 1
ATOM 2643 N N . ALA A 1 341 ? -2.821 2.885 17.122 1.00 92.44 341 ALA A N 1
ATOM 2644 C CA . ALA A 1 341 ? -2.675 4.292 17.452 1.00 92.44 341 ALA A CA 1
ATOM 2645 C C . ALA A 1 341 ? -3.980 5.052 17.211 1.00 92.44 341 ALA A C 1
ATOM 2647 O O . ALA A 1 341 ? -4.698 4.799 16.247 1.00 92.44 341 ALA A O 1
ATOM 2648 N N . ASP A 1 342 ? -4.257 6.017 18.076 1.00 93.12 342 ASP A N 1
ATOM 2649 C CA . ASP A 1 342 ? -5.332 6.979 17.920 1.00 93.12 342 ASP A CA 1
ATOM 2650 C C . ASP A 1 342 ? -4.763 8.374 17.688 1.00 93.12 342 ASP A C 1
ATOM 2652 O O . ASP A 1 342 ? -3.750 8.766 18.275 1.00 93.12 342 ASP A O 1
ATOM 2656 N N . ALA A 1 343 ? -5.472 9.147 16.880 1.00 91.19 343 ALA A N 1
ATOM 2657 C CA . ALA A 1 343 ? -5.255 10.569 16.719 1.00 91.19 343 ALA A CA 1
ATOM 2658 C C . ALA A 1 343 ? -6.600 11.294 16.780 1.00 91.19 343 ALA A C 1
ATOM 2660 O O . ALA A 1 343 ? -7.637 10.754 16.403 1.00 91.19 343 ALA A O 1
ATOM 2661 N N . LEU A 1 344 ? -6.604 12.518 17.277 1.00 90.00 344 LEU A N 1
ATOM 2662 C CA . LEU A 1 344 ? -7.816 13.293 17.480 1.00 90.00 344 LEU A CA 1
ATOM 2663 C C . LEU A 1 344 ? -7.488 14.780 17.349 1.00 90.00 344 LEU A C 1
ATOM 2665 O O . LEU A 1 344 ? -6.507 15.237 17.925 1.00 90.00 344 LEU A O 1
ATOM 2669 N N . LYS A 1 345 ? -8.326 15.539 16.646 1.00 86.69 345 LYS A N 1
ATOM 2670 C CA . LYS A 1 345 ? -8.298 17.005 16.623 1.00 86.69 345 LYS A CA 1
ATOM 2671 C C . LYS A 1 345 ? -9.600 17.524 17.209 1.00 86.69 345 LYS A C 1
ATOM 2673 O O . LYS A 1 345 ? -10.677 17.128 16.760 1.00 86.69 345 LYS A O 1
ATOM 2678 N N . LYS A 1 346 ? -9.486 18.415 18.192 1.00 87.44 346 LYS A N 1
ATOM 2679 C CA . LYS A 1 346 ? -10.621 19.095 18.810 1.00 87.44 346 LYS A CA 1
ATOM 2680 C C . LYS A 1 346 ? -10.302 20.570 19.009 1.00 87.44 346 LYS A C 1
ATOM 2682 O O . LYS A 1 346 ? -9.321 20.889 19.676 1.00 87.44 346 LYS A O 1
ATOM 2687 N N . ASP A 1 347 ? -11.103 21.450 18.410 1.00 82.81 347 ASP A N 1
ATOM 2688 C CA . ASP A 1 347 ? -10.977 22.912 18.546 1.00 82.81 347 ASP A CA 1
ATOM 2689 C C . ASP A 1 347 ? -9.548 23.435 18.245 1.00 82.81 347 ASP A C 1
ATOM 2691 O O . ASP A 1 347 ? -9.035 24.337 18.901 1.00 82.81 347 ASP A O 1
ATOM 2695 N N . GLY A 1 348 ? -8.874 22.835 17.252 1.00 78.38 348 GLY A N 1
ATOM 2696 C CA . GLY A 1 348 ? -7.508 23.198 16.838 1.00 78.38 348 GLY A CA 1
ATOM 2697 C C . GLY A 1 348 ? -6.372 22.572 17.661 1.00 78.38 348 GLY A C 1
ATOM 2698 O O . GLY A 1 348 ? -5.208 22.755 17.313 1.00 78.38 348 GLY A O 1
ATOM 2699 N N . ILE A 1 349 ? -6.691 21.800 18.702 1.00 84.19 349 ILE A N 1
ATOM 2700 C CA . ILE A 1 349 ? -5.729 21.059 19.525 1.00 84.19 349 ILE A CA 1
ATOM 2701 C C . ILE A 1 349 ? -5.665 19.609 19.044 1.00 84.19 349 ILE A C 1
ATOM 2703 O O . ILE A 1 349 ? -6.699 18.985 18.794 1.00 84.19 349 ILE A O 1
ATOM 2707 N N . TYR A 1 350 ? -4.455 19.060 18.944 1.00 87.06 350 TYR A N 1
ATOM 2708 C CA . TYR A 1 350 ? -4.223 17.681 18.526 1.00 87.06 350 TYR A CA 1
ATOM 2709 C C . TYR A 1 350 ? -3.928 16.781 19.726 1.00 87.06 350 TYR A C 1
ATOM 2711 O O . TYR A 1 350 ? -3.257 17.177 20.677 1.00 87.06 350 TYR A O 1
ATOM 2719 N N . TYR A 1 351 ? -4.411 15.548 19.658 1.00 90.38 351 TYR A N 1
ATOM 2720 C CA . TYR A 1 351 ? -4.233 14.515 20.665 1.00 90.38 351 TYR A CA 1
ATOM 2721 C C . TYR A 1 351 ? -3.774 13.231 19.984 1.00 90.38 351 TYR A C 1
ATOM 2723 O O . TYR A 1 351 ? -4.413 12.777 19.037 1.00 90.38 351 TYR A O 1
ATOM 2731 N N . LEU A 1 352 ? -2.688 12.632 20.464 1.00 90.94 352 LEU A N 1
ATOM 2732 C CA . LEU A 1 352 ? -2.126 11.393 19.920 1.00 90.94 352 LEU A CA 1
ATOM 2733 C C . LEU A 1 352 ? -1.995 10.346 21.019 1.00 90.94 352 LEU A C 1
ATOM 2735 O O . LEU A 1 352 ? -1.624 10.675 22.140 1.00 90.94 352 LEU A O 1
ATOM 2739 N N . ARG A 1 353 ? -2.263 9.081 20.713 1.00 91.38 353 ARG A N 1
ATOM 2740 C CA . ARG A 1 353 ? -2.059 7.970 21.646 1.00 91.38 353 ARG A CA 1
ATOM 2741 C C . ARG A 1 353 ? -1.587 6.744 20.892 1.00 91.38 353 ARG A C 1
ATOM 2743 O O . ARG A 1 353 ? -2.222 6.328 19.934 1.00 91.38 353 ARG A O 1
ATOM 2750 N N . VAL A 1 354 ? -0.517 6.113 21.359 1.00 90.75 354 VAL A N 1
ATOM 2751 C CA . VAL A 1 354 ? -0.054 4.825 20.822 1.00 90.75 354 VAL A CA 1
ATOM 2752 C C . VAL A 1 354 ? -0.398 3.740 21.834 1.00 90.75 354 VAL A C 1
ATOM 2754 O O . VAL A 1 354 ? 0.215 3.672 22.894 1.00 90.75 354 VAL A O 1
ATOM 2757 N N . ASN A 1 355 ? -1.392 2.901 21.540 1.00 90.56 355 ASN A N 1
ATOM 2758 C CA . ASN A 1 355 ? -1.837 1.836 22.446 1.00 90.56 355 ASN A CA 1
ATOM 2759 C C . ASN A 1 355 ? -0.937 0.607 22.359 1.00 90.56 355 ASN A C 1
ATOM 2761 O O . ASN A 1 355 ? -0.614 0.001 23.378 1.00 90.56 355 ASN A O 1
ATOM 2765 N N . ASN A 1 356 ? -0.520 0.243 21.145 1.00 88.94 356 ASN A N 1
ATOM 2766 C CA . ASN A 1 356 ? 0.391 -0.871 20.947 1.00 88.94 356 ASN A CA 1
ATOM 2767 C C . ASN A 1 356 ? 1.434 -0.553 19.885 1.00 88.94 356 ASN A C 1
ATOM 2769 O O . ASN A 1 356 ? 1.105 -0.071 18.804 1.00 88.94 356 ASN A O 1
ATOM 2773 N N . ILE A 1 357 ? 2.690 -0.859 20.199 1.00 84.06 357 ILE A N 1
ATOM 2774 C CA . ILE A 1 357 ? 3.795 -0.819 19.248 1.00 84.06 357 ILE A CA 1
ATOM 2775 C C . ILE A 1 357 ? 4.877 -1.821 19.669 1.00 84.06 357 ILE A C 1
ATOM 2777 O O . ILE A 1 357 ? 5.263 -1.830 20.848 1.00 84.06 357 ILE A O 1
ATOM 2781 N N . PRO A 1 358 ? 5.354 -2.691 18.764 1.00 76.44 358 PRO A N 1
ATOM 2782 C CA . PRO A 1 358 ? 6.504 -3.540 19.032 1.00 76.44 358 PRO A CA 1
ATOM 2783 C C . PRO A 1 358 ? 7.740 -2.693 19.350 1.00 76.44 358 PRO A C 1
ATOM 2785 O O . PRO A 1 358 ? 7.955 -1.637 18.749 1.00 76.44 358 PRO A O 1
ATOM 2788 N N . SER A 1 359 ? 8.568 -3.163 20.283 1.00 70.31 359 SER A N 1
ATOM 2789 C CA . SER A 1 359 ? 9.793 -2.471 20.707 1.00 70.31 359 SER A CA 1
ATOM 2790 C C . SER A 1 359 ? 10.800 -2.266 19.570 1.00 70.31 359 SER A C 1
ATOM 2792 O O . SER A 1 359 ? 11.548 -1.292 19.614 1.00 70.31 359 SER A O 1
ATOM 2794 N N . ILE A 1 360 ? 10.774 -3.124 18.544 1.00 67.81 360 ILE A N 1
ATOM 2795 C CA . ILE A 1 360 ? 11.663 -3.049 17.374 1.00 67.81 360 ILE A CA 1
ATOM 2796 C C . ILE A 1 360 ? 11.483 -1.759 16.553 1.00 67.81 360 ILE A C 1
ATOM 2798 O O . ILE A 1 360 ? 12.454 -1.250 16.004 1.00 67.81 360 ILE A O 1
ATOM 2802 N N . PHE A 1 361 ? 10.272 -1.189 16.492 1.00 65.50 361 PHE A N 1
ATOM 2803 C CA . PHE A 1 361 ? 10.008 -0.009 15.658 1.00 65.50 361 PHE A CA 1
ATOM 2804 C C . PHE A 1 361 ? 10.263 1.305 16.397 1.00 65.50 361 PHE A C 1
ATOM 2806 O O . PHE A 1 361 ? 10.898 2.198 15.849 1.00 65.50 361 PHE A O 1
ATOM 2813 N N . LEU A 1 362 ? 9.772 1.434 17.636 1.00 68.25 362 LEU A N 1
ATOM 2814 C CA . LEU A 1 362 ? 9.880 2.656 18.445 1.00 68.25 362 LEU A CA 1
ATOM 2815 C C . LEU A 1 362 ? 9.958 2.310 19.946 1.00 68.25 362 LEU A C 1
ATOM 2817 O O . LEU A 1 362 ? 9.111 2.703 20.744 1.00 68.25 362 LEU A O 1
ATOM 2821 N N . GLY A 1 363 ? 10.972 1.549 20.365 1.00 63.94 363 GLY A N 1
ATOM 2822 C CA . GLY A 1 363 ? 11.113 1.110 21.763 1.00 63.94 363 GLY A CA 1
ATOM 2823 C C . GLY A 1 363 ? 11.189 2.244 22.797 1.00 63.94 363 GLY A C 1
ATOM 2824 O O . GLY A 1 363 ? 10.817 2.044 23.952 1.00 63.94 363 GLY A O 1
ATOM 2825 N N . PHE A 1 364 ? 11.617 3.447 22.396 1.00 68.56 364 PHE A N 1
ATOM 2826 C CA . PHE A 1 364 ? 11.776 4.593 23.299 1.00 68.56 364 PHE A CA 1
ATOM 2827 C C . PHE A 1 364 ? 10.443 5.191 23.776 1.00 68.56 364 PHE A C 1
ATOM 2829 O O . PHE A 1 364 ? 10.402 5.764 24.860 1.00 68.56 364 PHE A O 1
ATOM 2836 N N . ILE A 1 365 ? 9.344 5.005 23.032 1.00 72.00 365 ILE A N 1
ATOM 2837 C CA . ILE A 1 365 ? 7.994 5.415 23.467 1.00 72.00 365 ILE A CA 1
ATOM 2838 C C . ILE A 1 365 ? 7.278 4.334 24.288 1.00 72.00 365 ILE A C 1
ATOM 2840 O O . ILE A 1 365 ? 6.098 4.473 24.606 1.00 72.00 365 ILE A O 1
ATOM 2844 N N . GLY A 1 366 ? 7.970 3.250 24.661 1.00 71.25 366 GLY A N 1
ATOM 2845 C CA . GLY A 1 366 ? 7.394 2.165 25.459 1.00 71.25 366 GLY A CA 1
ATOM 2846 C C . GLY A 1 366 ? 6.764 2.637 26.774 1.00 71.25 366 GLY A C 1
ATOM 2847 O O . GLY A 1 366 ? 5.707 2.135 27.149 1.00 71.25 366 GLY A O 1
ATOM 2848 N N . ASN A 1 367 ? 7.365 3.642 27.419 1.00 74.94 367 ASN A N 1
ATOM 2849 C CA . ASN A 1 367 ? 6.925 4.177 28.714 1.00 74.94 367 ASN A CA 1
ATOM 2850 C C . ASN A 1 367 ? 5.651 5.035 28.631 1.00 74.94 367 ASN A C 1
ATOM 2852 O O . ASN A 1 367 ? 4.971 5.215 29.636 1.00 74.94 367 ASN A O 1
ATOM 2856 N N . ILE A 1 368 ? 5.306 5.525 27.437 1.00 79.94 368 ILE A N 1
ATOM 2857 C CA . ILE A 1 368 ? 4.148 6.402 27.208 1.00 79.94 368 ILE A CA 1
ATOM 2858 C C . ILE A 1 368 ? 3.007 5.690 26.464 1.00 79.94 368 ILE A C 1
ATOM 2860 O O . ILE A 1 368 ? 2.049 6.327 26.024 1.00 79.94 368 ILE A O 1
ATOM 2864 N N . LYS A 1 369 ? 3.080 4.357 26.322 1.00 87.00 369 LYS A N 1
ATOM 2865 C CA . LYS A 1 369 ? 2.015 3.553 25.706 1.00 87.00 369 LYS A CA 1
ATOM 2866 C C . LYS A 1 369 ? 0.676 3.777 26.414 1.00 87.00 369 LYS A C 1
ATOM 2868 O O . LYS A 1 369 ? 0.594 3.771 27.638 1.00 87.00 369 LYS A O 1
ATOM 2873 N N . GLY A 1 370 ? -0.379 3.961 25.625 1.00 88.06 370 GLY A N 1
ATOM 2874 C CA . GLY A 1 370 ? -1.745 4.196 26.098 1.00 88.06 370 GLY A CA 1
ATOM 2875 C C . GLY A 1 370 ? -2.009 5.598 26.660 1.00 88.06 370 GLY A C 1
ATOM 2876 O O . GLY A 1 370 ? -3.160 5.900 26.971 1.00 88.06 370 GLY A O 1
ATOM 2877 N N . GLN A 1 371 ? -0.997 6.467 26.757 1.00 90.44 371 GLN A N 1
ATOM 2878 C CA . GLN A 1 371 ? -1.165 7.841 27.233 1.00 90.44 371 GLN A CA 1
ATOM 2879 C C . GLN A 1 371 ? -1.559 8.774 26.080 1.00 90.44 371 GLN A C 1
ATOM 2881 O O . GLN A 1 371 ? -1.041 8.656 24.968 1.00 90.44 371 GLN A O 1
ATOM 2886 N N . TRP A 1 372 ? -2.482 9.704 26.341 1.00 92.75 372 TRP A N 1
ATOM 2887 C CA . TRP A 1 372 ? -2.840 10.755 25.390 1.00 92.75 372 TRP A CA 1
ATOM 2888 C C . TRP A 1 372 ? -1.851 11.912 25.481 1.00 92.75 372 TRP A C 1
ATOM 2890 O O . TRP A 1 372 ? -1.630 12.463 26.555 1.00 92.75 372 TRP A O 1
ATOM 2900 N N . ILE A 1 373 ? -1.311 12.307 24.337 1.00 89.25 373 ILE A N 1
ATOM 2901 C CA . ILE A 1 373 ? -0.357 13.397 24.180 1.00 89.25 373 ILE A CA 1
ATOM 2902 C C . ILE A 1 373 ? -1.086 14.567 23.538 1.00 89.25 373 ILE A C 1
ATOM 2904 O O . ILE A 1 373 ? -1.515 14.467 22.392 1.00 89.25 373 ILE A O 1
ATOM 2908 N N . LYS A 1 374 ? -1.226 15.664 24.273 1.00 88.50 374 LYS A N 1
ATOM 2909 C CA . LYS A 1 374 ? -1.804 16.928 23.829 1.00 88.50 374 LYS A CA 1
ATOM 2910 C C . LYS A 1 374 ? -0.733 17.788 23.159 1.00 88.50 374 LYS A C 1
ATOM 2912 O O . LYS A 1 374 ? 0.313 18.066 23.748 1.00 88.50 374 LYS A O 1
ATOM 2917 N N . ILE A 1 375 ? -1.043 18.266 21.961 1.00 82.88 375 ILE A N 1
ATOM 2918 C CA . ILE A 1 375 ? -0.225 19.176 21.163 1.00 82.88 375 ILE A CA 1
ATOM 2919 C C . ILE A 1 375 ? -1.090 20.395 20.837 1.00 82.88 375 ILE A C 1
ATOM 2921 O O . ILE A 1 375 ? -2.071 20.295 20.099 1.00 82.88 375 ILE A O 1
ATOM 2925 N N . ASP A 1 376 ? -0.733 21.538 21.417 1.00 79.50 376 ASP A N 1
ATOM 2926 C CA . ASP A 1 376 ? -1.361 22.833 21.151 1.00 79.50 376 ASP A CA 1
ATOM 2927 C C . ASP A 1 376 ? -0.446 23.655 20.221 1.00 79.50 376 ASP A C 1
ATOM 2929 O O . ASP A 1 376 ? 0.612 24.114 20.666 1.00 79.50 376 ASP A O 1
ATOM 2933 N N . PRO A 1 377 ? -0.814 23.836 18.938 1.00 70.25 377 PRO A N 1
ATOM 2934 C CA . PRO A 1 377 ? -0.006 24.581 17.973 1.00 70.25 377 PRO A CA 1
ATOM 2935 C C . PRO A 1 377 ? 0.185 26.059 18.342 1.00 70.25 377 PRO A C 1
ATOM 2937 O O . PRO A 1 377 ? 1.185 26.659 17.956 1.00 70.25 377 PRO A O 1
ATOM 2940 N N . ASN A 1 378 ? -0.747 26.659 19.091 1.00 69.00 378 ASN A N 1
ATOM 2941 C CA . ASN A 1 378 ? -0.689 28.080 19.438 1.00 69.00 378 ASN A CA 1
ATOM 2942 C C . ASN A 1 378 ? 0.242 28.327 20.630 1.00 69.00 378 ASN A C 1
ATOM 2944 O O . ASN A 1 378 ? 0.950 29.333 20.652 1.00 69.00 378 ASN A O 1
ATOM 2948 N N . ALA A 1 379 ? 0.319 27.380 21.570 1.00 62.41 379 ALA A N 1
ATOM 2949 C CA . ALA A 1 379 ? 1.287 27.414 22.670 1.00 62.41 379 ALA A CA 1
ATOM 2950 C C . ALA A 1 379 ? 2.753 27.311 22.190 1.00 62.41 379 ALA A C 1
ATOM 2952 O O . ALA A 1 379 ? 3.661 27.757 22.888 1.00 62.41 379 ALA A O 1
ATOM 2953 N N . ALA A 1 380 ? 2.988 26.774 20.985 1.00 52.09 380 ALA A N 1
ATOM 2954 C CA . ALA A 1 380 ? 4.315 26.646 20.376 1.00 52.09 380 ALA A CA 1
ATOM 2955 C C . ALA A 1 380 ? 4.928 27.981 19.900 1.00 52.09 380 ALA A C 1
ATOM 2957 O O . ALA A 1 380 ? 6.118 28.035 19.601 1.00 52.09 380 ALA A O 1
ATOM 2958 N N . THR A 1 381 ? 4.143 29.064 19.828 1.00 47.06 381 THR A N 1
ATOM 2959 C CA . THR A 1 381 ? 4.602 30.381 19.338 1.00 47.06 381 THR A CA 1
ATOM 2960 C C . THR A 1 381 ? 5.067 31.346 20.435 1.00 47.06 381 THR A C 1
ATOM 2962 O O . THR A 1 381 ? 5.567 32.423 20.116 1.00 47.06 381 THR A O 1
ATOM 2965 N N . SER A 1 382 ? 4.923 30.991 21.720 1.00 46.22 382 SER A N 1
ATOM 2966 C CA . SER A 1 382 ? 5.075 31.937 22.840 1.00 46.22 382 SER A CA 1
ATOM 2967 C C . SER A 1 382 ? 6.221 31.653 23.823 1.00 46.22 382 SER A C 1
ATOM 2969 O O . SER A 1 382 ? 6.301 32.332 24.844 1.00 46.22 382 SER A O 1
ATOM 2971 N N . SER A 1 383 ? 7.100 30.678 23.570 1.00 44.50 383 SER A N 1
ATOM 2972 C CA . SER A 1 383 ? 8.235 30.361 24.457 1.00 44.50 383 SER A CA 1
ATOM 2973 C C . SER A 1 383 ? 9.581 30.544 23.751 1.00 44.50 383 SER A C 1
ATOM 2975 O O . SER A 1 383 ? 9.784 29.991 22.675 1.00 44.50 383 SER A O 1
ATOM 2977 N N . GLU A 1 384 ? 10.510 31.269 24.381 1.00 45.53 384 GLU A N 1
ATOM 2978 C CA . GLU A 1 384 ? 11.873 31.556 23.889 1.00 45.53 384 GLU A CA 1
ATOM 2979 C C . GLU A 1 384 ? 12.816 30.329 23.826 1.00 45.53 384 GLU A C 1
ATOM 2981 O O . GLU A 1 384 ? 13.974 30.474 23.438 1.00 45.53 384 GLU A O 1
ATOM 2986 N N . ASP A 1 385 ? 12.350 29.118 24.156 1.00 42.72 385 ASP A N 1
ATOM 2987 C CA . ASP A 1 385 ? 13.181 27.909 24.161 1.00 42.72 385 ASP A CA 1
ATOM 2988 C C . ASP A 1 385 ? 13.147 27.149 22.822 1.00 42.72 385 ASP A C 1
ATOM 2990 O O . ASP A 1 385 ? 12.110 26.737 22.299 1.00 42.72 385 ASP A O 1
ATOM 2994 N N . ALA A 1 386 ? 14.343 26.953 22.270 1.00 41.06 386 ALA A N 1
ATOM 2995 C CA . ALA A 1 386 ? 14.648 26.567 20.894 1.00 41.06 386 ALA A CA 1
ATOM 2996 C C . ALA A 1 386 ? 14.334 25.103 20.489 1.00 41.06 386 ALA A C 1
ATOM 2998 O O . ALA A 1 386 ? 14.973 24.581 19.577 1.00 41.06 386 ALA A O 1
ATOM 2999 N N . SER A 1 387 ? 13.373 24.420 21.122 1.00 49.62 387 SER A N 1
ATOM 3000 C CA . SER A 1 387 ? 13.001 23.031 20.772 1.00 49.62 387 SER A CA 1
ATOM 3001 C C . SER A 1 387 ? 11.730 22.905 19.915 1.00 49.62 387 SER A C 1
ATOM 3003 O O . SER A 1 387 ? 11.417 21.818 19.436 1.00 49.62 387 SER A O 1
ATOM 3005 N N . TYR A 1 388 ? 11.010 24.005 19.661 1.00 48.84 388 TYR A N 1
ATOM 3006 C CA . TYR A 1 388 ? 9.690 23.984 19.007 1.00 48.84 388 TYR A CA 1
ATOM 3007 C C . TYR A 1 388 ? 9.676 23.932 17.469 1.00 48.84 388 TYR A C 1
ATOM 3009 O O . TYR A 1 388 ? 8.605 23.785 16.876 1.00 48.84 388 TYR A O 1
ATOM 3017 N N . GLY A 1 389 ? 10.833 23.998 16.802 1.00 50.94 389 GLY A N 1
ATOM 3018 C CA . GLY A 1 389 ? 10.916 23.882 15.337 1.00 50.94 389 GLY A CA 1
ATOM 3019 C C . GLY A 1 389 ? 10.386 22.548 14.779 1.00 50.94 389 GLY A C 1
ATOM 3020 O O . GLY A 1 389 ? 9.926 22.504 13.635 1.00 50.94 389 GLY A O 1
ATOM 3021 N N . ASP A 1 390 ? 10.371 21.493 15.600 1.00 53.22 390 ASP A N 1
ATOM 3022 C CA . ASP A 1 390 ? 9.989 20.125 15.211 1.00 53.22 390 ASP A CA 1
ATOM 3023 C C . ASP A 1 390 ? 8.476 19.914 15.008 1.00 53.22 390 ASP A C 1
ATOM 3025 O O . ASP A 1 390 ? 8.074 18.943 14.367 1.00 53.22 390 ASP A O 1
ATOM 3029 N N . PHE A 1 391 ? 7.617 20.827 15.481 1.00 56.47 391 PHE A N 1
ATOM 3030 C CA . PHE A 1 391 ? 6.158 20.748 15.278 1.00 56.47 391 PHE A CA 1
ATOM 3031 C C . PHE A 1 391 ? 5.632 21.699 14.195 1.00 56.47 391 PHE A C 1
ATOM 3033 O O . PHE A 1 391 ? 4.417 21.785 13.995 1.00 56.47 391 PHE A O 1
ATOM 3040 N N . SER A 1 392 ? 6.527 22.360 13.450 1.00 58.88 392 SER A N 1
ATOM 3041 C CA . SER A 1 392 ? 6.186 23.252 12.327 1.00 58.88 392 SER A CA 1
ATOM 3042 C C . SER A 1 392 ? 5.283 22.594 11.271 1.00 58.88 392 SER A C 1
ATOM 3044 O O . SER A 1 392 ? 4.486 23.262 10.614 1.00 58.88 392 SER A O 1
ATOM 3046 N N . TYR A 1 393 ? 5.333 21.264 11.169 1.00 60.75 393 TYR A N 1
ATOM 3047 C CA . TYR A 1 393 ? 4.424 20.470 10.346 1.00 60.75 393 TYR A CA 1
ATOM 3048 C C . TYR A 1 393 ? 2.944 20.636 10.749 1.00 60.75 393 TYR A C 1
ATOM 3050 O O . TYR A 1 393 ? 2.078 20.810 9.897 1.00 60.75 393 TYR A O 1
ATOM 3058 N N . PHE A 1 394 ? 2.624 20.634 12.047 1.00 61.69 394 PHE A N 1
ATOM 3059 C CA . PHE A 1 394 ? 1.241 20.780 12.524 1.00 61.69 394 PHE A CA 1
ATOM 3060 C C . PHE A 1 394 ? 0.750 22.231 12.491 1.00 61.69 394 PHE A C 1
ATOM 3062 O O . PHE A 1 394 ? -0.456 22.455 12.381 1.00 61.69 394 PHE A O 1
ATOM 3069 N N . THR A 1 395 ? 1.661 23.207 12.590 1.00 60.75 395 THR A N 1
ATOM 3070 C CA . THR A 1 395 ? 1.319 24.639 12.563 1.00 60.75 395 THR A CA 1
ATOM 3071 C C . THR A 1 395 ? 1.169 25.178 11.143 1.00 60.75 395 THR A C 1
ATOM 3073 O O . THR A 1 395 ? 0.339 26.055 10.931 1.00 60.75 395 THR A O 1
ATOM 3076 N N . ASN A 1 396 ? 1.948 24.664 10.182 1.00 65.25 396 ASN A N 1
ATOM 3077 C CA . ASN A 1 396 ? 2.040 25.230 8.834 1.00 65.25 396 ASN A CA 1
ATOM 3078 C C . ASN A 1 396 ? 1.550 24.240 7.762 1.00 65.25 396 ASN A C 1
ATOM 3080 O O . ASN A 1 396 ? 0.614 24.542 7.028 1.00 65.25 396 ASN A O 1
ATOM 3084 N N . GLU A 1 397 ? 2.114 23.028 7.719 1.00 67.31 397 GLU A N 1
ATOM 3085 C CA . GLU A 1 397 ? 1.865 22.068 6.627 1.00 67.31 397 GLU A CA 1
ATOM 3086 C C . GLU A 1 397 ? 0.450 21.468 6.662 1.00 67.31 397 GLU A C 1
ATOM 3088 O O . GLU A 1 397 ? -0.187 21.323 5.620 1.00 67.31 397 GLU A O 1
ATOM 3093 N N . VAL A 1 398 ? -0.078 21.132 7.847 1.00 67.75 398 VAL A N 1
ATOM 3094 C CA . VAL A 1 398 ? -1.438 20.571 7.974 1.00 67.75 398 VAL A CA 1
ATOM 3095 C C . VAL A 1 398 ? -2.517 21.589 7.563 1.00 67.75 398 VAL A C 1
ATOM 3097 O O . VAL A 1 398 ? -3.355 21.233 6.730 1.00 67.75 398 VAL A O 1
ATOM 3100 N N . PRO A 1 399 ? -2.517 22.847 8.054 1.00 68.00 399 PRO A N 1
ATOM 3101 C CA . PRO A 1 399 ? -3.445 23.872 7.570 1.00 68.00 399 PRO A CA 1
ATOM 3102 C C . PRO A 1 399 ? -3.305 24.180 6.073 1.00 68.00 399 PRO A C 1
ATOM 3104 O O . PRO A 1 399 ? -4.320 24.329 5.390 1.00 68.00 399 PRO A O 1
ATOM 3107 N N . ASP A 1 400 ? -2.080 24.231 5.541 1.00 69.00 400 ASP A N 1
ATOM 3108 C CA . ASP A 1 400 ? -1.850 24.456 4.109 1.00 69.00 400 ASP A CA 1
ATOM 3109 C C . ASP A 1 400 ? -2.372 23.287 3.259 1.00 69.00 400 ASP A C 1
ATOM 3111 O O . ASP A 1 400 ? -3.001 23.504 2.217 1.00 69.00 400 ASP A O 1
ATOM 3115 N N . ALA A 1 401 ? -2.206 22.045 3.724 1.00 66.62 401 ALA A N 1
ATOM 3116 C CA . ALA A 1 401 ? -2.796 20.865 3.100 1.00 66.62 401 ALA A CA 1
ATOM 3117 C C . ALA A 1 401 ? -4.335 20.886 3.158 1.00 66.62 401 ALA A C 1
ATOM 3119 O O . ALA A 1 401 ? -4.984 20.604 2.147 1.00 66.62 401 ALA A O 1
ATOM 3120 N N . GLU A 1 402 ? -4.934 21.270 4.295 1.00 65.19 402 GLU A N 1
ATOM 3121 C CA . GLU A 1 402 ? -6.389 21.450 4.439 1.00 65.19 402 GLU A CA 1
ATOM 3122 C C . GLU A 1 402 ? -6.916 22.528 3.473 1.00 65.19 402 GLU A C 1
ATOM 3124 O O . GLU A 1 402 ? -7.944 22.333 2.815 1.00 65.19 402 GLU A O 1
ATOM 3129 N N . LYS A 1 403 ? -6.201 23.651 3.338 1.00 70.25 403 LYS A N 1
ATOM 3130 C CA . LYS A 1 403 ? -6.544 24.743 2.418 1.00 70.25 403 LYS A CA 1
ATOM 3131 C C . LYS A 1 403 ? -6.461 24.300 0.957 1.00 70.25 403 LYS A C 1
ATOM 3133 O O . LYS A 1 403 ? -7.434 24.456 0.220 1.00 70.25 403 LYS A O 1
ATOM 3138 N N . LYS A 1 404 ? -5.351 23.673 0.558 1.00 66.81 404 LYS A N 1
ATOM 3139 C CA . LYS A 1 404 ? -5.148 23.157 -0.805 1.00 66.81 404 LYS A CA 1
ATOM 3140 C C . LYS A 1 404 ? -6.180 22.087 -1.173 1.00 66.81 404 LYS A C 1
ATOM 3142 O O . LYS A 1 404 ? -6.675 22.059 -2.299 1.00 66.81 404 LYS A O 1
ATOM 3147 N N . TYR A 1 405 ? -6.549 21.229 -0.220 1.00 65.19 405 TYR A N 1
ATOM 3148 C CA . TYR A 1 405 ? -7.631 20.261 -0.395 1.00 65.19 405 TYR A CA 1
ATOM 3149 C C . TYR A 1 405 ? -8.973 20.953 -0.673 1.00 65.19 405 TYR A C 1
ATOM 3151 O O . TYR A 1 405 ? -9.675 20.568 -1.608 1.00 65.19 405 TYR A O 1
ATOM 3159 N N . LYS A 1 406 ? -9.324 21.995 0.094 1.00 67.12 406 LYS A N 1
ATOM 3160 C CA . LYS A 1 406 ? -10.576 22.749 -0.093 1.00 67.12 406 LYS A CA 1
ATOM 3161 C C . LYS A 1 406 ? -10.638 23.462 -1.445 1.00 67.12 406 LYS A C 1
ATOM 3163 O O . LYS A 1 406 ? -11.681 23.408 -2.094 1.00 67.12 406 LYS A O 1
ATOM 3168 N N . GLU A 1 407 ? -9.541 24.084 -1.876 1.00 68.25 407 GLU A N 1
ATOM 3169 C CA . GLU A 1 407 ? -9.465 24.830 -3.142 1.00 68.25 407 GLU A CA 1
ATOM 3170 C C . GLU A 1 407 ? -9.698 23.923 -4.366 1.00 68.25 407 GLU A C 1
ATOM 3172 O O . GLU A 1 407 ? -10.465 24.281 -5.260 1.00 68.25 407 GLU A O 1
ATOM 3177 N N . ASN A 1 408 ? -9.156 22.699 -4.359 1.00 66.56 408 ASN A N 1
ATOM 3178 C CA . ASN A 1 408 ? -9.242 21.769 -5.497 1.00 66.56 408 ASN A CA 1
ATOM 3179 C C . ASN A 1 408 ? -10.470 20.833 -5.465 1.00 66.56 408 ASN A C 1
ATOM 3181 O O . ASN A 1 408 ? -10.747 20.108 -6.424 1.00 66.56 408 ASN A O 1
ATOM 3185 N N . ARG A 1 409 ? -11.239 20.826 -4.368 1.00 71.75 409 ARG A N 1
ATOM 3186 C CA . ARG A 1 409 ? -12.342 19.873 -4.147 1.00 71.75 409 ARG A CA 1
ATOM 3187 C C . ARG A 1 409 ? -13.475 20.003 -5.165 1.00 71.75 409 ARG A C 1
ATOM 3189 O O . ARG A 1 409 ? -14.037 18.991 -5.574 1.00 71.75 409 ARG A O 1
ATOM 3196 N N . ARG A 1 410 ? -13.844 21.226 -5.562 1.00 73.44 410 ARG A N 1
ATOM 3197 C CA . ARG A 1 410 ? -15.017 21.464 -6.426 1.00 73.44 410 ARG A CA 1
ATOM 3198 C C . ARG A 1 410 ? -14.851 20.824 -7.804 1.00 73.44 410 ARG A C 1
ATOM 3200 O O . ARG A 1 410 ? -15.752 20.138 -8.275 1.00 73.44 410 ARG A O 1
ATOM 3207 N N . GLU A 1 411 ? -13.693 21.020 -8.423 1.00 72.62 411 GLU A N 1
ATOM 3208 C CA . GLU A 1 411 ? -13.406 20.510 -9.767 1.00 72.62 411 GLU A CA 1
ATOM 3209 C C . GLU A 1 411 ? -13.260 18.986 -9.770 1.00 72.62 411 GLU A C 1
ATOM 3211 O O . GLU A 1 411 ? -13.789 18.314 -10.658 1.00 72.62 411 GLU A O 1
ATOM 3216 N N . LEU A 1 412 ? -12.641 18.431 -8.723 1.00 73.56 412 LEU A N 1
ATOM 3217 C CA . LEU A 1 412 ? -12.552 16.989 -8.518 1.00 73.56 412 LEU A CA 1
ATOM 3218 C C . LEU A 1 412 ? -13.936 16.343 -8.334 1.00 73.56 412 LEU A C 1
ATOM 3220 O O . LEU A 1 412 ? -14.210 15.308 -8.939 1.00 73.56 412 LEU A O 1
ATOM 3224 N N . LEU A 1 413 ? -14.829 16.949 -7.544 1.00 78.00 413 LEU A N 1
ATOM 3225 C CA . LEU A 1 413 ? -16.190 16.432 -7.345 1.00 78.00 413 LEU A CA 1
ATOM 3226 C C . LEU A 1 413 ? -17.001 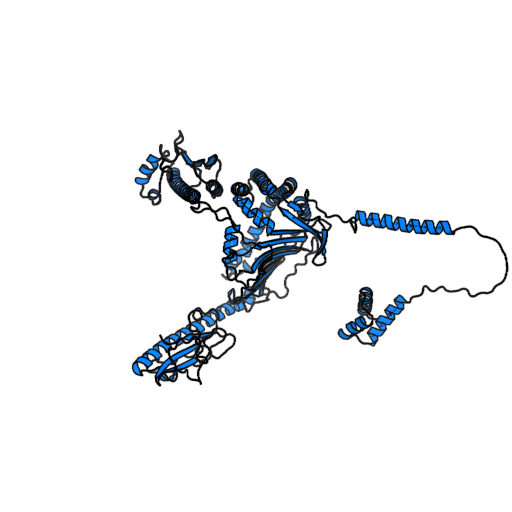16.422 -8.644 1.00 78.00 413 LEU A C 1
ATOM 3228 O O . LEU A 1 413 ? -17.688 15.440 -8.922 1.00 78.00 413 LEU A O 1
ATOM 3232 N N . GLU A 1 414 ? -16.899 17.474 -9.458 1.00 81.31 414 GLU A N 1
ATOM 3233 C CA . GLU A 1 414 ? -17.552 17.515 -10.771 1.00 81.31 414 GLU A CA 1
ATOM 3234 C C . GLU A 1 414 ? -17.025 16.407 -11.701 1.00 81.31 414 GLU A C 1
ATOM 3236 O O . GLU A 1 414 ? -17.814 15.757 -12.393 1.00 81.31 414 GLU A O 1
ATOM 3241 N N . LEU A 1 415 ? -15.710 16.144 -11.699 1.00 80.69 415 LEU A N 1
ATOM 3242 C CA . LEU A 1 415 ? -15.113 15.057 -12.483 1.00 80.69 415 LEU A CA 1
ATOM 3243 C C . LEU A 1 415 ? -15.588 13.678 -12.002 1.00 80.69 415 LEU A C 1
ATOM 3245 O O . LEU A 1 415 ? -15.960 12.846 -12.827 1.00 80.69 415 LEU A O 1
ATOM 3249 N N . ILE A 1 416 ? -15.632 13.442 -10.686 1.00 84.12 416 ILE A N 1
ATOM 3250 C CA . ILE A 1 416 ? -16.125 12.184 -10.100 1.00 84.12 416 ILE A CA 1
ATOM 3251 C C . ILE A 1 416 ? -17.606 11.965 -10.453 1.00 84.12 416 ILE A C 1
ATOM 3253 O O . ILE A 1 416 ? -17.992 10.856 -10.822 1.00 84.12 416 ILE A O 1
ATOM 3257 N N . GLN A 1 417 ? -18.431 13.018 -10.424 1.00 87.88 417 GLN A N 1
ATOM 3258 C CA . GLN A 1 417 ? -19.834 12.954 -10.855 1.00 87.88 417 GLN A CA 1
ATOM 3259 C C . GLN A 1 417 ? -19.982 12.584 -12.329 1.00 87.88 417 GLN A C 1
ATOM 3261 O O . GLN A 1 417 ? -20.812 11.738 -12.684 1.00 87.88 417 GLN A O 1
ATOM 3266 N N . LYS A 1 418 ? -19.156 13.175 -13.197 1.00 89.12 418 LYS A N 1
ATOM 3267 C CA . LYS A 1 418 ? -19.125 12.804 -14.613 1.00 89.12 418 LYS A CA 1
ATOM 3268 C C . LYS A 1 418 ? -18.656 11.372 -14.818 1.00 89.12 418 LYS A C 1
ATOM 3270 O O . LYS A 1 418 ? -19.299 10.658 -15.580 1.00 89.12 418 LYS A O 1
ATOM 3275 N N . ALA A 1 419 ? -17.622 10.929 -14.109 1.00 90.00 419 ALA A N 1
ATOM 3276 C CA . ALA A 1 419 ? -17.161 9.548 -14.162 1.00 90.00 419 ALA A CA 1
ATOM 3277 C C . ALA A 1 419 ? -18.284 8.571 -13.781 1.00 90.00 419 ALA A C 1
ATOM 3279 O O . ALA A 1 419 ? -18.568 7.649 -14.536 1.00 90.00 419 ALA A O 1
ATOM 3280 N N . ALA A 1 420 ? -18.992 8.809 -12.676 1.00 92.12 420 ALA A N 1
ATOM 3281 C CA . ALA A 1 420 ? -20.106 7.957 -12.264 1.00 92.12 420 ALA A CA 1
ATOM 3282 C C . ALA A 1 420 ? -21.227 7.889 -13.319 1.00 92.12 420 ALA A C 1
ATOM 3284 O O . ALA A 1 420 ? -21.737 6.813 -13.607 1.00 92.12 420 ALA A O 1
ATOM 3285 N N . THR A 1 421 ? -21.550 9.021 -13.953 1.00 94.31 421 THR A N 1
ATOM 3286 C CA . THR A 1 421 ? -22.549 9.075 -15.035 1.00 94.31 421 THR A CA 1
ATOM 3287 C C . THR A 1 421 ? -22.095 8.282 -16.266 1.00 94.31 421 THR A C 1
ATOM 3289 O O . THR A 1 421 ? -22.856 7.487 -16.805 1.00 94.31 421 THR A O 1
ATOM 3292 N N . ILE A 1 422 ? -20.840 8.456 -16.698 1.00 94.25 422 ILE A N 1
ATOM 3293 C CA . ILE A 1 422 ? -20.276 7.724 -17.843 1.00 94.25 422 ILE A CA 1
ATOM 3294 C C . ILE A 1 422 ? -20.237 6.219 -17.550 1.00 94.25 422 ILE A C 1
ATOM 3296 O O . ILE A 1 422 ? -20.514 5.425 -18.442 1.00 94.25 422 ILE A O 1
ATOM 3300 N N . ALA A 1 423 ? -19.905 5.818 -16.319 1.00 94.81 423 ALA A N 1
ATOM 3301 C CA . ALA A 1 423 ? -19.874 4.411 -15.926 1.00 94.81 423 ALA A CA 1
ATOM 3302 C C . ALA A 1 423 ? -21.243 3.737 -16.097 1.00 94.81 423 ALA A C 1
ATOM 3304 O O . ALA A 1 423 ? -21.301 2.635 -16.639 1.00 94.81 423 ALA A O 1
ATOM 3305 N N . ASP A 1 424 ? -22.326 4.404 -15.694 1.00 95.81 424 ASP A N 1
ATOM 3306 C CA . ASP A 1 424 ? -23.688 3.889 -15.868 1.00 95.81 424 ASP A CA 1
ATOM 3307 C C . ASP A 1 424 ? -24.106 3.877 -17.354 1.00 95.81 424 ASP A C 1
ATOM 3309 O O . ASP A 1 424 ? -24.625 2.876 -17.847 1.00 95.81 424 ASP A O 1
ATOM 3313 N N . GLU A 1 425 ? -23.815 4.946 -18.108 1.00 96.06 425 GLU A N 1
ATOM 3314 C CA . GLU A 1 425 ? -24.139 5.044 -19.543 1.00 96.06 425 GLU A CA 1
ATOM 3315 C C . GLU A 1 425 ? -23.430 3.975 -20.394 1.00 96.06 425 GLU A C 1
ATOM 3317 O O . GLU A 1 425 ? -24.045 3.380 -21.281 1.00 96.06 425 GLU A O 1
ATOM 3322 N N . GLU A 1 426 ? -22.152 3.707 -20.112 1.00 96.00 426 GLU A N 1
ATOM 3323 C CA . GLU A 1 426 ? -21.364 2.653 -20.771 1.00 96.00 426 GLU A CA 1
ATOM 3324 C C . GLU A 1 426 ? -21.632 1.259 -20.183 1.00 96.00 426 GLU A C 1
ATOM 3326 O O . GLU A 1 426 ? -21.070 0.270 -20.657 1.00 96.00 426 GLU A O 1
ATOM 3331 N N . LYS A 1 427 ? -22.489 1.158 -19.156 1.00 96.06 427 LYS A N 1
ATOM 3332 C CA . LYS A 1 427 ? -22.797 -0.083 -18.431 1.00 96.06 427 LYS A CA 1
ATOM 3333 C C . LYS A 1 427 ? -21.541 -0.779 -17.912 1.00 96.06 427 LYS A C 1
ATOM 3335 O O . LYS A 1 427 ? -21.407 -1.997 -18.014 1.00 96.06 427 LYS A O 1
ATOM 3340 N N . LEU A 1 428 ? -20.609 -0.006 -17.357 1.00 95.62 428 LEU A N 1
ATOM 3341 C CA . LEU A 1 428 ? -19.322 -0.498 -16.867 1.00 95.62 428 LEU A CA 1
ATOM 3342 C C . LEU A 1 428 ? -19.482 -1.648 -15.866 1.00 95.62 428 LEU A C 1
ATOM 3344 O O . LEU A 1 428 ? -18.677 -2.579 -15.871 1.00 95.62 428 LEU A O 1
ATOM 3348 N N . PHE A 1 429 ? -20.525 -1.593 -15.039 1.00 95.81 429 PHE A N 1
ATOM 3349 C CA . PHE A 1 429 ? -20.860 -2.633 -14.077 1.00 95.81 429 PHE A CA 1
ATOM 3350 C C . PHE A 1 429 ? -22.113 -3.407 -14.495 1.00 95.81 429 PHE A C 1
ATOM 3352 O O . PHE A 1 429 ? -23.062 -2.853 -15.046 1.00 95.81 429 PHE A O 1
ATOM 3359 N N . ALA A 1 430 ? -22.106 -4.703 -14.203 1.00 95.75 430 ALA A N 1
ATOM 3360 C CA . ALA A 1 430 ? -23.241 -5.606 -14.304 1.00 95.75 430 ALA A CA 1
ATOM 3361 C C . ALA A 1 430 ? -23.490 -6.278 -12.952 1.00 95.75 430 ALA A C 1
ATOM 3363 O O . ALA A 1 430 ? -22.559 -6.462 -12.164 1.00 95.75 430 ALA A O 1
ATOM 3364 N N . PHE A 1 431 ? -24.725 -6.688 -12.697 1.00 95.62 431 PHE A N 1
ATOM 3365 C CA . PHE A 1 431 ? -25.067 -7.483 -11.528 1.00 95.62 431 PHE A CA 1
ATOM 3366 C C . PHE A 1 431 ? -24.854 -8.967 -11.830 1.00 95.62 431 PHE A C 1
ATOM 3368 O O . PHE A 1 431 ? -25.478 -9.524 -12.731 1.00 95.62 431 PHE A O 1
ATOM 3375 N N . GLU A 1 432 ? -23.995 -9.634 -11.057 1.00 94.00 432 GLU A N 1
ATOM 3376 C CA . GLU A 1 432 ? -23.816 -11.090 -11.168 1.00 94.00 432 GLU A CA 1
ATOM 3377 C C . GLU A 1 432 ? -25.077 -11.847 -10.749 1.00 94.00 432 GLU A C 1
ATOM 3379 O O . GLU A 1 432 ? -25.394 -12.908 -11.280 1.00 94.00 432 GLU A O 1
ATOM 3384 N N . ASN A 1 433 ? -25.800 -11.284 -9.782 1.00 92.06 433 ASN A N 1
ATOM 3385 C CA . ASN A 1 433 ? -27.040 -11.812 -9.242 1.00 92.06 433 ASN A CA 1
ATOM 3386 C C . ASN A 1 433 ? -28.025 -10.663 -9.039 1.00 92.06 433 ASN A C 1
ATOM 3388 O O . ASN A 1 433 ? -27.613 -9.534 -8.771 1.00 92.06 433 ASN A O 1
ATOM 3392 N N . ALA A 1 434 ? -29.327 -10.956 -9.089 1.00 91.12 434 ALA A N 1
ATOM 3393 C CA . ALA A 1 434 ? -30.342 -9.968 -8.742 1.00 91.12 434 ALA A CA 1
ATOM 3394 C C . ALA A 1 434 ? -30.058 -9.379 -7.340 1.00 91.12 434 ALA A C 1
ATOM 3396 O O . ALA A 1 434 ? -29.788 -10.153 -6.410 1.00 91.12 434 ALA A O 1
ATOM 3397 N N . PRO A 1 435 ? -30.117 -8.042 -7.170 1.00 94.19 435 PRO A N 1
ATOM 3398 C CA . PRO A 1 435 ? -29.901 -7.415 -5.874 1.00 94.19 435 PRO A CA 1
ATOM 3399 C C . PRO A 1 435 ? -30.833 -8.002 -4.818 1.00 94.19 435 PRO A C 1
ATOM 3401 O O . PRO A 1 435 ? -32.025 -8.203 -5.061 1.00 94.19 435 PRO A O 1
ATOM 3404 N N . ARG A 1 436 ? -30.292 -8.272 -3.631 1.00 91.19 436 ARG A N 1
ATOM 3405 C CA . ARG A 1 436 ? -31.036 -8.923 -2.544 1.00 91.19 436 ARG A CA 1
ATOM 3406 C C . ARG A 1 436 ? -30.844 -8.192 -1.232 1.00 91.19 436 ARG A C 1
ATOM 3408 O O . ARG A 1 436 ? -29.768 -7.660 -0.972 1.00 91.19 436 ARG A O 1
ATOM 3415 N N . SER A 1 437 ? -31.877 -8.188 -0.396 1.00 90.12 437 SER A N 1
ATOM 3416 C CA . SER A 1 437 ? -31.747 -7.698 0.973 1.00 90.12 437 SER A CA 1
ATOM 3417 C C . SER A 1 437 ? -31.139 -8.779 1.867 1.00 90.12 437 SER A C 1
ATOM 3419 O O . SER A 1 437 ? -31.541 -9.940 1.800 1.00 90.12 437 SER A O 1
ATOM 3421 N N . GLU A 1 438 ? -30.183 -8.403 2.710 1.00 92.25 438 GLU A N 1
ATOM 3422 C CA . GLU A 1 438 ? -29.620 -9.254 3.756 1.00 92.25 438 GLU A CA 1
ATOM 3423 C C . GLU A 1 438 ? -29.285 -8.428 5.006 1.00 92.25 438 GLU A C 1
ATOM 3425 O O . GLU A 1 438 ? -29.153 -7.202 4.952 1.00 92.25 438 GLU A O 1
ATOM 3430 N N . ASN A 1 439 ? -29.193 -9.097 6.159 1.00 89.19 439 ASN A N 1
ATOM 3431 C CA . ASN A 1 439 ? -28.761 -8.457 7.397 1.00 89.19 439 ASN A CA 1
ATOM 3432 C C . ASN A 1 439 ? -27.246 -8.625 7.550 1.00 89.19 439 ASN A C 1
ATOM 3434 O O . ASN A 1 439 ? -26.760 -9.750 7.661 1.00 89.19 439 ASN A O 1
ATOM 3438 N N . VAL A 1 440 ? -26.512 -7.513 7.547 1.00 89.25 440 VAL A N 1
ATOM 3439 C CA . VAL A 1 440 ? -25.053 -7.488 7.694 1.00 89.25 440 VAL A CA 1
ATOM 3440 C C . VAL A 1 440 ? -24.705 -6.556 8.841 1.00 89.25 440 VAL A C 1
ATOM 3442 O O . VAL A 1 440 ? -25.091 -5.387 8.832 1.00 89.25 440 VAL A O 1
ATOM 3445 N N . GLU A 1 441 ? -23.990 -7.080 9.839 1.00 84.00 441 GLU A N 1
ATOM 3446 C CA . GLU A 1 441 ? -23.574 -6.324 11.032 1.00 84.00 441 GLU A CA 1
ATOM 3447 C C . GLU A 1 441 ? -24.760 -5.635 11.745 1.00 84.00 441 GLU A C 1
ATOM 3449 O O . GLU A 1 441 ? -24.665 -4.505 12.215 1.00 84.00 441 GLU A O 1
ATOM 3454 N N . GLY A 1 442 ? -25.917 -6.311 11.795 1.00 83.25 442 GLY A N 1
ATOM 3455 C CA . GLY A 1 442 ? -27.136 -5.801 12.432 1.00 83.25 442 GLY A CA 1
ATOM 3456 C C . GLY A 1 442 ? -27.931 -4.799 11.587 1.00 83.25 442 GLY A C 1
ATOM 3457 O O . GLY A 1 442 ? -28.962 -4.306 12.045 1.00 83.25 442 GLY A O 1
ATOM 3458 N N . ARG A 1 443 ? -27.495 -4.501 10.356 1.00 87.50 443 ARG A N 1
ATOM 3459 C CA . ARG A 1 443 ? -28.158 -3.565 9.437 1.00 87.50 443 ARG A CA 1
ATOM 3460 C C . ARG A 1 443 ? -28.856 -4.319 8.315 1.00 87.50 443 ARG A C 1
ATOM 3462 O O . ARG A 1 443 ? -28.268 -5.207 7.708 1.00 87.50 443 ARG A O 1
ATOM 3469 N N . SER A 1 444 ? -30.089 -3.930 7.998 1.00 90.31 444 SER A N 1
ATOM 3470 C CA . SER A 1 444 ? -30.773 -4.404 6.791 1.00 90.31 444 SER A CA 1
ATOM 3471 C C . SER A 1 444 ? -30.262 -3.615 5.586 1.00 90.31 444 SER A C 1
ATOM 3473 O O . SER A 1 444 ? -30.482 -2.407 5.505 1.00 90.31 444 SER A O 1
ATOM 3475 N N . LEU A 1 445 ? -29.542 -4.287 4.688 1.00 93.88 445 LEU A N 1
ATOM 3476 C CA . LEU A 1 445 ? -28.887 -3.684 3.526 1.00 93.88 445 LEU A CA 1
ATOM 3477 C C . LEU A 1 445 ? -29.265 -4.434 2.247 1.00 93.88 445 LEU A C 1
ATOM 3479 O O . LEU A 1 445 ? -29.614 -5.611 2.290 1.00 93.88 445 LEU A O 1
ATOM 3483 N N . TYR A 1 446 ? -29.151 -3.764 1.106 1.00 94.94 446 TYR A N 1
ATOM 3484 C CA . TYR A 1 446 ? -29.224 -4.371 -0.219 1.00 94.94 446 TYR A CA 1
ATOM 3485 C C . TYR A 1 446 ? -27.821 -4.669 -0.722 1.00 94.94 446 TYR A C 1
ATOM 3487 O O . TYR A 1 446 ? -27.007 -3.755 -0.836 1.00 94.94 446 TYR A O 1
ATOM 3495 N N . ARG A 1 447 ? -27.556 -5.938 -1.026 1.00 96.38 447 ARG A N 1
ATOM 3496 C CA . ARG A 1 447 ? -26.300 -6.423 -1.590 1.00 96.38 447 ARG A CA 1
ATOM 3497 C C . ARG A 1 447 ? -26.343 -6.393 -3.115 1.00 96.38 447 ARG A C 1
ATOM 3499 O O . ARG A 1 447 ? -27.280 -6.916 -3.719 1.00 96.38 447 ARG A O 1
ATOM 3506 N N . TYR A 1 448 ? -25.270 -5.874 -3.698 1.00 97.25 448 TYR A N 1
ATOM 3507 C CA . TYR A 1 448 ? -24.982 -5.854 -5.125 1.00 97.25 448 TYR A CA 1
ATOM 3508 C C . TYR A 1 448 ? -23.650 -6.569 -5.363 1.00 97.25 448 TYR A C 1
ATOM 3510 O O . TYR A 1 448 ? -22.597 -6.082 -4.950 1.00 97.25 448 TYR A O 1
ATOM 3518 N N . ASP A 1 449 ? -23.700 -7.734 -6.007 1.00 97.38 449 ASP A N 1
ATOM 3519 C CA . ASP A 1 449 ? -22.512 -8.451 -6.478 1.00 97.38 449 ASP A CA 1
ATOM 3520 C C . ASP A 1 449 ? -22.180 -7.927 -7.884 1.00 97.38 449 ASP A C 1
ATOM 3522 O O . ASP A 1 449 ? -22.976 -8.095 -8.811 1.00 97.38 449 ASP A O 1
ATOM 3526 N N . LEU A 1 450 ? -21.062 -7.207 -8.009 1.00 97.00 450 LEU A N 1
ATOM 3527 C CA . LEU A 1 450 ? -20.724 -6.409 -9.185 1.00 97.00 450 LEU A CA 1
ATOM 3528 C C . LEU A 1 450 ? -19.659 -7.096 -10.035 1.00 97.00 450 LEU A C 1
ATOM 3530 O O . LEU A 1 450 ? -18.581 -7.441 -9.549 1.00 97.00 450 LEU A O 1
ATOM 3534 N N . LYS A 1 451 ? -19.934 -7.178 -11.334 1.00 95.62 451 LYS A N 1
ATOM 3535 C CA . LYS A 1 451 ? -18.993 -7.595 -12.370 1.00 95.62 451 LYS A CA 1
ATOM 3536 C C . LYS A 1 451 ? -18.641 -6.416 -13.264 1.00 95.62 451 LYS A C 1
ATOM 3538 O O . LYS A 1 451 ? -19.521 -5.663 -13.671 1.00 95.62 451 LYS A O 1
ATOM 3543 N N . ILE A 1 452 ? -17.364 -6.268 -13.601 1.00 95.06 452 ILE A N 1
ATOM 3544 C CA . ILE A 1 452 ? -16.919 -5.264 -14.573 1.00 95.06 452 ILE A CA 1
ATOM 3545 C C . ILE A 1 452 ? -17.126 -5.827 -15.986 1.00 95.06 452 ILE A C 1
ATOM 3547 O O . ILE A 1 452 ? -16.734 -6.957 -16.273 1.00 95.06 452 ILE A O 1
ATOM 3551 N N . ARG A 1 453 ? -17.728 -5.051 -16.890 1.00 94.69 453 ARG A N 1
ATOM 3552 C CA . ARG A 1 453 ? -17.856 -5.416 -18.308 1.00 94.69 453 ARG A CA 1
ATOM 3553 C C . ARG A 1 453 ? -16.579 -5.050 -19.056 1.00 94.69 453 ARG A C 1
ATOM 3555 O O . ARG A 1 453 ? -16.299 -3.867 -19.246 1.00 94.69 453 ARG A O 1
ATOM 3562 N N . LYS A 1 454 ? -15.809 -6.052 -19.495 1.00 93.31 454 LYS A N 1
ATOM 3563 C CA . LYS A 1 454 ? -14.508 -5.865 -20.169 1.00 93.31 454 LYS A CA 1
ATOM 3564 C C . LYS A 1 454 ? -14.590 -4.874 -21.332 1.00 93.31 454 LYS A C 1
ATOM 3566 O O . LYS A 1 454 ? -13.773 -3.963 -21.432 1.00 93.31 454 LYS A O 1
ATOM 3571 N N . GLU A 1 455 ? -15.598 -5.035 -22.182 1.00 93.12 455 GLU A N 1
ATOM 3572 C CA . GLU A 1 455 ? -15.846 -4.215 -23.368 1.00 93.12 455 GLU A CA 1
ATOM 3573 C C . GLU A 1 455 ? -16.137 -2.742 -23.045 1.00 93.12 455 GLU A C 1
ATOM 3575 O O . GLU A 1 455 ? -15.821 -1.864 -23.848 1.00 93.12 455 GLU A O 1
ATOM 3580 N N . ALA A 1 456 ? -16.681 -2.460 -21.859 1.00 95.00 456 ALA A N 1
ATOM 3581 C CA . ALA A 1 456 ? -17.010 -1.111 -21.420 1.00 95.00 456 ALA A CA 1
ATOM 3582 C C . ALA A 1 456 ? -15.805 -0.373 -20.816 1.00 95.00 456 ALA A C 1
ATOM 3584 O O . ALA A 1 456 ? -15.781 0.855 -20.833 1.00 95.00 456 ALA A O 1
ATOM 3585 N N . VAL A 1 457 ? -14.781 -1.083 -20.317 1.00 92.19 457 VAL A N 1
ATOM 3586 C CA . VAL A 1 457 ? -13.632 -0.473 -19.614 1.00 92.19 457 VAL A CA 1
ATOM 3587 C C . VAL A 1 457 ? -12.911 0.555 -20.490 1.00 92.19 457 VAL A C 1
ATOM 3589 O O . VAL A 1 457 ? -12.685 1.689 -20.065 1.00 92.19 457 VAL A O 1
ATOM 3592 N N . ALA A 1 458 ? -12.576 0.185 -21.729 1.00 90.50 458 ALA A N 1
ATOM 3593 C CA . ALA A 1 458 ? -11.870 1.079 -22.646 1.00 90.50 458 ALA A CA 1
ATOM 3594 C C . ALA A 1 458 ? -12.742 2.267 -23.093 1.00 90.50 458 ALA A C 1
ATOM 3596 O O . ALA A 1 458 ? -12.231 3.381 -23.222 1.00 90.50 458 ALA A O 1
ATOM 3597 N N . LEU A 1 459 ? -14.046 2.048 -23.301 1.00 94.00 459 LEU A N 1
ATOM 3598 C CA . LEU A 1 459 ? -15.003 3.089 -23.699 1.00 94.00 459 LEU A CA 1
ATOM 3599 C C . LEU A 1 459 ? -15.211 4.115 -22.581 1.00 94.00 459 LEU A C 1
ATOM 3601 O O . LEU A 1 459 ? -15.084 5.321 -22.810 1.00 94.00 459 LEU A O 1
ATOM 3605 N N . PHE A 1 460 ? -15.445 3.628 -21.361 1.00 93.75 460 PHE A N 1
ATOM 3606 C CA . PHE A 1 460 ? -15.530 4.434 -20.149 1.00 93.75 460 PHE A CA 1
ATOM 3607 C C . PHE A 1 460 ? -14.291 5.319 -19.993 1.00 93.75 460 PHE A C 1
ATOM 3609 O O . PHE A 1 460 ? -14.403 6.540 -19.860 1.00 93.75 460 PHE A O 1
ATOM 3616 N N . TYR A 1 461 ? -13.104 4.713 -20.070 1.00 89.38 461 TYR A N 1
ATOM 3617 C CA . TYR A 1 461 ? -11.847 5.422 -19.865 1.00 89.38 461 TYR A CA 1
ATOM 3618 C C . TYR A 1 461 ? -11.585 6.475 -20.952 1.00 89.38 461 TYR A C 1
ATOM 3620 O O . TYR A 1 461 ? -11.172 7.597 -20.655 1.00 89.38 461 TYR A O 1
ATOM 3628 N N . GLU A 1 462 ? -11.893 6.163 -22.214 1.00 89.62 462 GLU A N 1
ATOM 3629 C CA . GLU A 1 462 ? -11.779 7.116 -23.320 1.00 89.62 462 GLU A CA 1
ATOM 3630 C C . GLU A 1 462 ? -12.680 8.347 -23.122 1.00 89.62 462 GLU A C 1
ATOM 3632 O O . GLU A 1 462 ? -12.261 9.480 -23.379 1.00 89.62 462 GLU A O 1
ATOM 3637 N N . ARG A 1 463 ? -13.917 8.148 -22.654 1.00 91.81 463 ARG A N 1
ATOM 3638 C CA . ARG A 1 463 ? -14.847 9.249 -22.364 1.00 91.81 463 ARG A CA 1
ATOM 3639 C C . ARG A 1 463 ? -14.415 10.061 -21.146 1.00 91.81 463 ARG A C 1
ATOM 3641 O O . ARG A 1 463 ? -14.517 11.286 -21.181 1.00 91.81 463 ARG A O 1
ATOM 3648 N N . LEU A 1 464 ? -13.885 9.406 -20.114 1.00 87.94 464 LEU A N 1
ATOM 3649 C CA . LEU A 1 464 ? -13.362 10.072 -18.923 1.00 87.94 464 LEU A CA 1
ATOM 3650 C C . LEU A 1 464 ? -12.203 11.020 -19.259 1.00 87.94 464 LEU A C 1
ATOM 3652 O O . LEU A 1 464 ? -12.207 12.166 -18.811 1.00 87.94 464 LEU A O 1
ATOM 3656 N N . ILE A 1 465 ? -11.263 10.586 -20.109 1.00 83.19 465 ILE A N 1
ATOM 3657 C CA . ILE A 1 465 ? -10.170 11.441 -20.602 1.00 83.19 465 ILE A CA 1
ATOM 3658 C C . ILE A 1 465 ? -10.726 12.681 -21.314 1.00 83.19 465 ILE A C 1
ATOM 3660 O O . ILE A 1 465 ? -10.278 13.793 -21.038 1.00 83.19 465 ILE A O 1
ATOM 3664 N N . LYS A 1 466 ? -11.730 12.518 -22.189 1.00 86.31 466 LYS A N 1
ATOM 3665 C CA . LYS A 1 466 ? -12.350 13.646 -22.912 1.00 86.31 466 LYS A CA 1
ATOM 3666 C C . LYS A 1 466 ? -12.985 14.666 -21.961 1.00 86.31 466 LYS A C 1
ATOM 3668 O O . LYS A 1 466 ? -12.938 15.860 -22.246 1.00 86.31 466 LYS A O 1
ATOM 3673 N N . GLU A 1 467 ? -13.581 14.228 -20.852 1.00 85.75 467 GLU A N 1
ATOM 3674 C CA . GLU A 1 467 ? -14.114 15.144 -19.832 1.00 85.75 467 GLU A CA 1
ATOM 3675 C C . GLU A 1 467 ? -13.006 15.824 -19.015 1.00 85.75 467 GLU A C 1
ATOM 3677 O O . GLU A 1 467 ? -13.113 17.017 -18.729 1.00 85.75 467 GLU A O 1
ATOM 3682 N N . ALA A 1 468 ? -11.926 15.109 -18.687 1.00 79.69 468 ALA A N 1
ATOM 3683 C CA . ALA A 1 468 ? -10.773 15.679 -17.990 1.00 79.69 468 ALA A CA 1
ATOM 3684 C C . ALA A 1 468 ? -10.047 16.749 -18.834 1.00 79.69 468 ALA A C 1
ATOM 3686 O O . ALA A 1 468 ? -9.698 17.810 -18.311 1.00 79.69 468 ALA A O 1
ATOM 3687 N N . ASP A 1 469 ? -9.889 16.511 -20.144 1.00 78.06 469 ASP A N 1
ATOM 3688 C CA . ASP A 1 469 ? -9.269 17.441 -21.102 1.00 78.06 469 ASP A CA 1
ATOM 3689 C C . ASP A 1 469 ? -10.009 18.791 -21.159 1.00 78.06 469 ASP A C 1
ATOM 3691 O O . ASP A 1 469 ? -9.381 19.849 -21.188 1.00 78.06 469 ASP A O 1
ATOM 3695 N N . LYS A 1 470 ? -11.352 18.783 -21.130 1.00 80.50 470 LYS A N 1
ATOM 3696 C CA . LYS A 1 470 ? -12.178 20.009 -21.191 1.00 80.50 470 LYS A CA 1
ATOM 3697 C C . LYS A 1 470 ? -11.910 20.984 -20.045 1.00 80.50 470 LYS A C 1
ATOM 3699 O O . LYS A 1 470 ? -12.215 22.167 -20.180 1.00 80.50 470 LYS A O 1
ATOM 3704 N N . LYS A 1 471 ? -11.414 20.488 -18.912 1.00 68.88 471 LYS A N 1
ATOM 3705 C CA . LYS A 1 471 ? -11.219 21.259 -17.678 1.00 68.88 471 LYS A CA 1
ATOM 3706 C C . LYS A 1 471 ? -9.742 21.491 -17.345 1.00 68.88 471 LYS A C 1
ATOM 3708 O O . LYS A 1 471 ? -9.456 21.999 -16.271 1.00 68.88 471 LYS A O 1
ATOM 3713 N N . SER A 1 472 ? -8.813 21.123 -18.234 1.00 67.19 472 SER A N 1
ATOM 3714 C CA . SER A 1 472 ? -7.360 21.192 -17.988 1.00 67.19 472 SER A CA 1
ATOM 3715 C C . SER A 1 472 ? -6.884 20.394 -16.759 1.00 67.19 472 SER A C 1
ATOM 3717 O O . SER A 1 472 ? -5.788 20.626 -16.260 1.00 67.19 472 SER A O 1
ATOM 3719 N N . LEU A 1 473 ? -7.675 19.419 -16.292 1.00 63.94 473 LEU A N 1
ATOM 3720 C CA . LEU A 1 473 ? -7.417 18.643 -15.066 1.00 63.94 473 LEU A CA 1
ATOM 3721 C C . LEU A 1 473 ? -6.401 17.510 -15.265 1.00 63.94 473 LEU A C 1
ATOM 3723 O O . LEU A 1 473 ? -5.977 16.864 -14.309 1.00 63.94 473 LEU A O 1
ATOM 3727 N N . THR A 1 474 ? -6.002 17.246 -16.507 1.00 58.31 474 THR A N 1
ATOM 3728 C CA . THR A 1 474 ? -5.073 16.168 -16.874 1.00 58.31 474 THR A CA 1
ATOM 3729 C C . THR A 1 474 ? -3.681 16.342 -16.275 1.00 58.31 474 THR A C 1
ATOM 3731 O O . THR A 1 474 ? -2.992 15.353 -16.038 1.00 58.31 474 THR A O 1
ATOM 3734 N N . THR A 1 475 ? -3.268 17.587 -16.029 1.00 57.00 475 THR A N 1
ATOM 3735 C CA . THR A 1 475 ? -1.961 17.913 -15.440 1.00 57.00 475 THR A CA 1
ATOM 3736 C C . THR A 1 475 ? -1.952 17.658 -13.931 1.00 57.00 475 THR A C 1
ATOM 3738 O O . THR A 1 475 ? -0.966 17.144 -13.409 1.00 57.00 475 THR A O 1
ATOM 3741 N N . ASP A 1 476 ? -3.067 17.944 -13.251 1.00 58.06 476 ASP A N 1
ATOM 3742 C CA . ASP A 1 476 ? -3.195 17.828 -11.792 1.00 58.06 476 ASP A CA 1
ATOM 3743 C C . ASP A 1 476 ? -3.631 16.423 -11.333 1.00 58.06 476 ASP A C 1
ATOM 3745 O O . ASP A 1 476 ? -3.346 16.020 -10.205 1.00 58.06 476 ASP A O 1
ATOM 3749 N N . TYR A 1 477 ? -4.267 15.642 -12.216 1.00 63.78 477 TYR A N 1
ATOM 3750 C CA . TYR A 1 477 ? -4.802 14.304 -11.926 1.00 63.78 477 TYR A CA 1
ATOM 3751 C C . TYR A 1 477 ? -4.368 13.259 -12.965 1.00 63.78 477 TYR A C 1
ATOM 3753 O O . TYR A 1 477 ? -5.182 12.503 -13.504 1.00 63.78 477 TYR A O 1
ATOM 3761 N N . SER A 1 478 ? -3.062 13.189 -13.234 1.00 58.09 478 SER A N 1
ATOM 3762 C CA . SER A 1 478 ? -2.457 12.306 -14.249 1.00 58.09 478 SER A CA 1
ATOM 3763 C C . SER A 1 478 ? -2.803 10.815 -14.101 1.00 58.09 478 SER A C 1
ATOM 3765 O O . SER A 1 478 ? -2.802 10.088 -15.090 1.00 58.09 478 SER A O 1
ATOM 3767 N N . LEU A 1 479 ? -3.165 10.362 -12.895 1.00 55.75 479 LEU A N 1
ATOM 3768 C CA . LEU A 1 479 ? -3.615 8.990 -12.622 1.00 55.75 479 LEU A CA 1
ATOM 3769 C C . LEU A 1 479 ? -4.975 8.647 -13.260 1.00 55.75 479 LEU A C 1
ATOM 3771 O O . LEU A 1 479 ? -5.243 7.481 -13.537 1.00 55.75 479 LEU A O 1
ATOM 3775 N N . ILE A 1 480 ? -5.842 9.640 -13.480 1.00 58.72 480 ILE A N 1
ATOM 3776 C CA . ILE A 1 480 ? -7.235 9.436 -13.918 1.00 58.72 480 ILE A CA 1
ATOM 3777 C C . ILE A 1 480 ? -7.374 9.602 -15.441 1.00 58.72 480 ILE A C 1
ATOM 3779 O O . ILE A 1 480 ? -8.291 9.044 -16.039 1.00 58.72 480 ILE A O 1
ATOM 3783 N N . ALA A 1 481 ? -6.443 10.313 -16.086 1.00 62.19 481 ALA A N 1
ATOM 3784 C CA . ALA A 1 481 ? -6.514 10.671 -17.504 1.00 62.19 481 ALA A CA 1
ATOM 3785 C C . ALA A 1 481 ? -5.228 10.334 -18.290 1.00 62.19 481 ALA A C 1
ATOM 3787 O O . ALA A 1 481 ? -4.780 11.088 -19.157 1.00 62.19 481 ALA A O 1
ATOM 3788 N N . ASP A 1 482 ? -4.623 9.185 -17.992 1.00 69.06 482 ASP A N 1
ATOM 3789 C CA . ASP A 1 482 ? -3.434 8.677 -18.673 1.00 69.06 482 ASP A CA 1
ATOM 3790 C C . ASP A 1 482 ? -3.784 8.128 -20.066 1.00 69.06 482 ASP A C 1
ATOM 3792 O O . ASP A 1 482 ? -4.205 6.984 -20.241 1.00 69.06 482 ASP A O 1
ATOM 3796 N N . ARG A 1 483 ? -3.538 8.929 -21.106 1.00 70.31 483 ARG A N 1
ATOM 3797 C CA . ARG A 1 483 ? -3.768 8.523 -22.505 1.00 70.31 483 ARG A CA 1
ATOM 3798 C C . ARG A 1 483 ? -3.003 7.263 -22.913 1.00 70.31 483 ARG A C 1
ATOM 3800 O O . ARG A 1 483 ? -3.438 6.581 -23.835 1.00 70.31 483 ARG A O 1
ATOM 3807 N N . GLY A 1 484 ? -1.881 6.956 -22.267 1.00 66.38 484 GLY A N 1
ATOM 3808 C CA . GLY A 1 484 ? -1.132 5.740 -22.546 1.00 66.38 484 GLY A CA 1
ATOM 3809 C C . GLY A 1 484 ? -1.733 4.489 -21.907 1.00 66.38 484 GLY A C 1
ATOM 3810 O O . GLY A 1 484 ? -1.587 3.392 -22.442 1.00 66.38 484 GLY A O 1
ATOM 3811 N N . TYR A 1 485 ? -2.486 4.643 -20.818 1.00 73.75 485 TYR A N 1
ATOM 3812 C CA . TYR A 1 485 ? -3.258 3.546 -20.240 1.00 73.75 485 TYR A CA 1
ATOM 3813 C C . TYR A 1 485 ? -4.390 3.092 -21.173 1.00 73.75 485 TYR A C 1
ATOM 3815 O O . TYR A 1 485 ? -4.656 1.897 -21.274 1.00 73.75 485 TYR A O 1
ATOM 3823 N N . LEU A 1 486 ? -4.993 4.010 -21.941 1.00 76.88 486 LEU A N 1
ATOM 3824 C CA . LEU A 1 486 ? -6.013 3.662 -22.940 1.00 76.88 486 LEU A CA 1
ATOM 3825 C C . LEU A 1 486 ? -5.483 2.708 -24.025 1.00 76.88 486 LEU A C 1
ATOM 3827 O O . LEU A 1 486 ? -6.226 1.848 -24.493 1.00 76.88 486 LEU A O 1
ATOM 3831 N N . GLU A 1 487 ? -4.220 2.855 -24.432 1.00 71.94 487 GLU A N 1
ATOM 3832 C CA . GLU A 1 487 ? -3.584 1.956 -25.407 1.00 71.94 487 GLU A CA 1
ATOM 3833 C C . GLU A 1 487 ? -3.403 0.548 -24.814 1.00 71.94 487 GLU A C 1
ATOM 3835 O O . GLU A 1 487 ? -3.717 -0.439 -25.477 1.00 71.94 487 GLU A O 1
ATOM 3840 N N . TYR A 1 488 ? -3.012 0.450 -23.537 1.00 75.19 488 TYR A N 1
ATOM 3841 C CA . TYR A 1 488 ? -2.942 -0.823 -22.809 1.00 75.19 488 TYR A CA 1
ATOM 3842 C C . TYR A 1 488 ? -4.312 -1.503 -22.674 1.00 75.19 488 TYR A C 1
ATOM 3844 O O . TYR A 1 488 ? -4.429 -2.690 -22.953 1.00 75.19 488 TYR A O 1
ATOM 3852 N N . LEU A 1 489 ? -5.371 -0.763 -22.325 1.00 80.81 489 LEU A N 1
ATOM 3853 C CA . LEU A 1 489 ? -6.734 -1.312 -22.219 1.00 80.81 489 LEU A CA 1
ATOM 3854 C C . LEU A 1 489 ? -7.251 -1.927 -23.533 1.00 80.81 489 LEU A C 1
ATOM 3856 O O . LEU A 1 489 ? -8.202 -2.705 -23.519 1.00 80.81 489 LEU A O 1
ATOM 3860 N N . LYS A 1 490 ? -6.648 -1.570 -24.673 1.00 81.31 490 LYS A N 1
ATOM 3861 C CA . LYS A 1 490 ? -6.987 -2.094 -26.004 1.00 81.31 490 LYS A CA 1
ATOM 3862 C C . LYS A 1 490 ? -6.066 -3.242 -26.449 1.00 81.31 490 LYS A C 1
ATOM 3864 O O . LYS A 1 490 ? -6.254 -3.765 -27.547 1.00 81.31 490 LYS A O 1
ATOM 3869 N N . SER A 1 491 ? -5.082 -3.635 -25.639 1.00 75.69 491 SER A N 1
ATOM 3870 C CA . SER A 1 491 ? -4.054 -4.604 -26.017 1.00 75.69 491 SER A CA 1
ATOM 3871 C C . SER A 1 491 ? -4.435 -6.058 -25.669 1.00 75.69 491 SER A C 1
ATOM 3873 O O . SER A 1 491 ? -5.257 -6.300 -24.778 1.00 75.69 491 SER A O 1
ATOM 3875 N N . PRO A 1 492 ? -3.842 -7.066 -26.340 1.00 76.62 492 PRO A N 1
ATOM 3876 C CA . PRO A 1 492 ? -4.018 -8.474 -25.976 1.00 76.62 492 PRO A CA 1
ATOM 3877 C C . PRO A 1 492 ? -3.592 -8.801 -24.536 1.00 76.62 492 PRO A C 1
ATOM 3879 O O . PRO A 1 492 ? -4.203 -9.659 -23.902 1.00 76.62 492 PRO A O 1
ATOM 3882 N N . GLU A 1 493 ? -2.588 -8.097 -24.004 1.00 74.56 493 GLU A N 1
ATOM 3883 C CA . GLU A 1 493 ? -2.103 -8.230 -22.622 1.00 74.56 493 GLU A CA 1
ATOM 3884 C C . GLU A 1 493 ? -3.189 -7.916 -21.600 1.00 74.56 493 GLU A C 1
ATOM 3886 O O . GLU A 1 493 ? -3.339 -8.641 -20.614 1.00 74.56 493 GLU A O 1
ATOM 3891 N N . PHE A 1 494 ? -3.988 -6.877 -21.849 1.00 81.75 494 PHE A N 1
ATOM 3892 C CA . PHE A 1 494 ? -5.117 -6.559 -20.986 1.00 81.75 494 PHE A CA 1
ATOM 3893 C C . PHE A 1 494 ? -6.168 -7.671 -20.986 1.00 81.75 494 PHE A C 1
ATOM 3895 O O . PHE A 1 494 ? -6.733 -7.952 -19.935 1.00 81.75 494 PHE A O 1
ATOM 3902 N N . ASN A 1 495 ? -6.397 -8.354 -22.113 1.00 83.75 495 ASN A N 1
ATOM 3903 C CA . ASN A 1 495 ? -7.372 -9.446 -22.169 1.00 83.75 495 ASN A CA 1
ATOM 3904 C C . ASN A 1 495 ? -6.974 -10.620 -21.267 1.00 83.75 495 ASN A C 1
ATOM 3906 O O . ASN A 1 495 ? -7.798 -11.060 -20.471 1.00 83.75 495 ASN A O 1
ATOM 3910 N N . GLU A 1 496 ? -5.719 -11.085 -21.335 1.00 82.75 496 GLU A N 1
ATOM 3911 C CA . GLU A 1 496 ? -5.234 -12.153 -20.441 1.00 82.75 496 GLU A CA 1
ATOM 3912 C C . GLU A 1 496 ? -5.337 -11.743 -18.972 1.00 82.75 496 GLU A C 1
ATOM 3914 O O . GLU A 1 496 ? -5.730 -12.540 -18.116 1.00 82.75 496 GLU A O 1
ATOM 3919 N N . ALA A 1 497 ? -4.996 -10.485 -18.678 1.00 83.50 497 ALA A N 1
ATOM 3920 C CA . ALA A 1 497 ? -5.033 -9.987 -17.319 1.00 83.50 497 ALA A CA 1
ATOM 3921 C C . ALA A 1 497 ? -6.462 -9.838 -16.787 1.00 83.50 497 ALA A C 1
ATOM 3923 O O . ALA A 1 497 ? -6.742 -10.206 -15.646 1.00 83.50 497 ALA A O 1
ATOM 3924 N N . PHE A 1 498 ? -7.374 -9.333 -17.615 1.00 88.25 498 PHE A N 1
ATOM 3925 C CA . PHE A 1 498 ? -8.772 -9.178 -17.253 1.00 88.25 498 PHE A CA 1
ATOM 3926 C C . PHE A 1 498 ? -9.444 -10.534 -17.048 1.00 88.25 498 PHE A C 1
ATOM 3928 O O . PHE A 1 498 ? -10.177 -10.690 -16.082 1.00 88.25 498 PHE A O 1
ATOM 3935 N N . ASP A 1 499 ? -9.174 -11.526 -17.897 1.00 89.38 499 ASP A N 1
ATOM 3936 C CA . ASP A 1 499 ? -9.783 -12.853 -17.763 1.00 89.38 499 ASP A CA 1
ATOM 3937 C C . ASP A 1 499 ? -9.342 -13.541 -16.452 1.00 89.38 499 ASP A C 1
ATOM 3939 O O . ASP A 1 499 ? -10.156 -14.155 -15.757 1.00 89.38 499 ASP A O 1
ATOM 3943 N N . TYR A 1 500 ? -8.071 -13.386 -16.053 1.00 89.50 500 TYR A N 1
ATOM 3944 C CA . TYR A 1 500 ? -7.609 -13.841 -14.738 1.00 89.50 500 TYR A CA 1
ATOM 3945 C C . TYR A 1 500 ? -8.252 -13.048 -13.594 1.00 89.50 500 TYR A C 1
ATOM 3947 O O . TYR A 1 500 ? -8.669 -13.641 -12.596 1.00 89.50 500 TYR A O 1
ATOM 3955 N N . TYR A 1 501 ? -8.327 -11.721 -13.724 1.00 89.69 501 TYR A N 1
ATOM 3956 C CA . TYR A 1 501 ? -8.968 -10.845 -12.744 1.00 89.69 501 TYR A CA 1
ATOM 3957 C C . TYR A 1 501 ? -10.441 -11.222 -12.538 1.00 89.69 501 TYR A C 1
ATOM 3959 O O . TYR A 1 501 ? -10.841 -11.457 -11.406 1.00 89.69 501 TYR A O 1
ATOM 3967 N N . ASP A 1 502 ? -11.221 -11.368 -13.608 1.00 90.50 502 ASP A N 1
ATOM 3968 C CA . ASP A 1 502 ? -12.658 -11.677 -13.583 1.00 90.50 502 ASP A CA 1
ATOM 3969 C C . ASP A 1 502 ? -12.953 -13.018 -12.890 1.00 90.50 502 ASP A C 1
ATOM 3971 O O . ASP A 1 502 ? -13.946 -13.151 -12.183 1.00 90.50 502 ASP A O 1
ATOM 3975 N N . LYS A 1 503 ? -12.057 -14.008 -13.021 1.00 91.94 503 LYS A N 1
ATOM 3976 C CA . LYS A 1 503 ? -12.184 -15.315 -12.346 1.00 91.94 503 LYS A CA 1
ATOM 3977 C C . LYS A 1 503 ? -11.824 -15.270 -10.854 1.00 91.94 503 LYS A C 1
ATOM 3979 O O . LYS A 1 503 ? -12.267 -16.127 -10.088 1.00 91.94 503 LYS A O 1
ATOM 3984 N N . ASN A 1 504 ? -10.974 -14.332 -10.433 1.00 93.50 504 ASN A N 1
ATOM 3985 C CA . ASN A 1 504 ? -10.334 -14.363 -9.111 1.00 93.50 504 ASN A CA 1
ATOM 3986 C C . ASN A 1 504 ? -10.664 -13.173 -8.211 1.00 93.50 504 ASN A C 1
ATOM 3988 O O . ASN A 1 504 ? -10.367 -13.224 -7.014 1.00 93.50 504 ASN A O 1
ATOM 3992 N N . ALA A 1 505 ? -11.257 -12.119 -8.762 1.00 94.31 505 ALA A N 1
ATOM 3993 C CA . ALA A 1 505 ? -11.655 -10.928 -8.044 1.00 94.31 505 ALA A CA 1
ATOM 3994 C C . ALA A 1 505 ? -13.176 -10.870 -7.877 1.00 94.31 505 ALA A C 1
ATOM 3996 O O . ALA A 1 505 ? -13.930 -11.296 -8.745 1.00 94.31 505 ALA A O 1
ATOM 3997 N N . LYS A 1 506 ? -13.632 -10.327 -6.749 1.00 96.19 506 LYS A N 1
ATOM 3998 C CA . LYS A 1 506 ? -15.047 -10.059 -6.478 1.00 96.19 506 LYS A CA 1
ATOM 3999 C C . LYS A 1 506 ? -15.183 -8.666 -5.905 1.00 96.19 506 LYS A C 1
ATOM 4001 O O . LYS A 1 506 ? -14.460 -8.306 -4.974 1.00 96.19 506 LYS A O 1
ATOM 4006 N N . LEU A 1 507 ? -16.124 -7.906 -6.445 1.00 97.19 507 LEU A N 1
ATOM 4007 C CA . LEU A 1 507 ? -16.517 -6.607 -5.928 1.00 97.19 507 LEU A CA 1
ATOM 4008 C C . LEU A 1 507 ? -17.958 -6.710 -5.438 1.00 97.19 507 LEU A C 1
ATOM 4010 O O . LEU A 1 507 ? -18.861 -7.042 -6.198 1.00 97.19 507 LEU A O 1
ATOM 4014 N N . THR A 1 508 ? -18.181 -6.408 -4.166 1.00 97.62 508 THR A N 1
ATOM 4015 C CA . THR A 1 508 ? -19.523 -6.372 -3.590 1.00 97.62 508 THR A CA 1
ATOM 4016 C C . THR A 1 508 ? -19.755 -5.028 -2.930 1.00 97.62 508 THR A C 1
ATOM 4018 O O . THR A 1 508 ? -18.911 -4.522 -2.191 1.00 97.62 508 THR A O 1
ATOM 4021 N N . LEU A 1 509 ? -20.923 -4.463 -3.187 1.00 97.12 509 LEU A N 1
ATOM 4022 C CA . LEU A 1 509 ? -21.408 -3.238 -2.581 1.00 97.12 509 LEU A CA 1
ATOM 4023 C C . LEU A 1 509 ? -22.666 -3.543 -1.770 1.00 97.12 509 LEU A C 1
ATOM 4025 O O . LEU A 1 509 ? -23.516 -4.326 -2.189 1.00 97.12 509 LEU A O 1
ATOM 4029 N N . TRP A 1 510 ? -22.825 -2.853 -0.649 1.00 96.81 510 TRP A N 1
ATOM 4030 C CA . TRP A 1 510 ? -24.071 -2.788 0.091 1.00 96.81 510 TRP A CA 1
ATOM 4031 C C . TRP A 1 510 ? -24.533 -1.346 0.225 1.00 96.81 510 TRP A C 1
ATOM 4033 O O . TRP A 1 510 ? -23.735 -0.470 0.568 1.00 96.81 510 TRP A O 1
ATOM 4043 N N . ALA A 1 511 ? -25.829 -1.123 0.021 1.00 95.50 511 ALA A N 1
ATOM 4044 C CA . ALA A 1 511 ? -26.491 0.154 0.266 1.00 95.50 511 ALA A CA 1
ATOM 4045 C C . ALA A 1 511 ? -27.702 -0.027 1.189 1.00 95.50 511 ALA A C 1
ATOM 4047 O O . ALA A 1 511 ? -28.312 -1.098 1.220 1.00 95.50 511 ALA A O 1
ATOM 4048 N N . ASP A 1 512 ? -28.055 1.005 1.948 1.00 91.75 512 ASP A N 1
ATOM 4049 C CA . ASP A 1 512 ? -29.273 0.994 2.760 1.00 91.75 512 ASP A CA 1
ATOM 4050 C C . ASP A 1 512 ? -30.539 1.247 1.914 1.00 91.75 512 ASP A C 1
ATOM 4052 O O . ASP A 1 512 ? -30.477 1.444 0.700 1.00 91.75 512 ASP A O 1
ATOM 4056 N N . ALA A 1 513 ? -31.717 1.241 2.545 1.00 88.31 513 ALA A N 1
ATOM 4057 C CA . ALA A 1 513 ? -32.989 1.470 1.852 1.00 88.31 513 ALA A CA 1
ATOM 4058 C C . ALA A 1 513 ? -33.164 2.894 1.286 1.00 88.31 513 ALA A C 1
ATOM 4060 O O . ALA A 1 513 ? -33.985 3.093 0.389 1.00 88.31 513 ALA A O 1
ATOM 4061 N N . ASN A 1 514 ? -32.393 3.867 1.780 1.00 88.75 514 ASN A N 1
ATOM 4062 C CA . ASN A 1 514 ? -32.354 5.236 1.264 1.00 88.75 514 ASN A CA 1
ATOM 4063 C C . ASN A 1 514 ? -31.327 5.397 0.129 1.00 88.75 514 ASN A C 1
ATOM 4065 O O . ASN A 1 514 ? -31.252 6.462 -0.482 1.00 88.75 514 ASN A O 1
ATOM 4069 N N . GLY A 1 515 ? -30.558 4.345 -0.166 1.00 90.75 515 GLY A N 1
ATOM 4070 C CA . GLY A 1 515 ? -29.513 4.331 -1.180 1.00 90.75 515 GLY A CA 1
ATOM 4071 C C . GLY A 1 515 ? -28.132 4.729 -0.659 1.00 90.75 515 GLY A C 1
ATOM 4072 O O . GLY A 1 515 ? -27.180 4.734 -1.440 1.00 90.75 515 GLY A O 1
ATOM 4073 N N . TYR A 1 516 ? -27.958 5.035 0.626 1.00 93.25 516 TYR A N 1
ATOM 4074 C CA . TYR A 1 516 ? -26.634 5.394 1.126 1.00 93.25 516 TYR A CA 1
ATOM 4075 C C . TYR A 1 516 ? -25.680 4.192 1.053 1.00 93.25 516 TYR A C 1
ATOM 4077 O O . TYR A 1 516 ? -26.053 3.095 1.487 1.00 93.25 516 TYR A O 1
ATOM 4085 N N . PRO A 1 517 ? -24.453 4.365 0.524 1.00 94.50 517 PRO A N 1
ATOM 4086 C CA . PRO A 1 517 ? -23.459 3.302 0.529 1.00 94.50 517 PRO A CA 1
ATOM 4087 C C . PRO A 1 517 ? -23.074 2.966 1.967 1.00 94.50 517 PRO A C 1
ATOM 4089 O O . PRO A 1 517 ? -22.843 3.847 2.790 1.00 94.50 517 PRO A O 1
ATOM 4092 N N . ALA A 1 518 ? -23.006 1.674 2.258 1.00 94.25 518 ALA A N 1
ATOM 4093 C CA . ALA A 1 518 ? -22.887 1.176 3.618 1.00 94.25 518 ALA A CA 1
ATOM 4094 C C . ALA A 1 518 ? -21.665 0.268 3.794 1.00 94.25 518 ALA A C 1
ATOM 4096 O O . ALA A 1 518 ? -21.016 0.322 4.840 1.00 94.25 518 ALA A O 1
ATOM 4097 N N . ILE A 1 519 ? -21.362 -0.581 2.805 1.00 96.44 519 ILE A N 1
ATOM 4098 C CA . ILE A 1 519 ? -20.168 -1.442 2.777 1.00 96.44 519 ILE A CA 1
ATOM 4099 C C . ILE A 1 519 ? -19.701 -1.580 1.328 1.00 96.44 519 ILE A C 1
ATOM 4101 O O . ILE A 1 519 ? -20.525 -1.754 0.437 1.00 96.44 519 ILE A O 1
ATOM 4105 N N . ILE A 1 520 ? -18.394 -1.560 1.088 1.00 96.88 520 ILE A N 1
ATOM 4106 C CA . ILE A 1 520 ? -17.782 -2.005 -0.168 1.00 96.88 520 ILE A CA 1
ATOM 4107 C C . ILE A 1 520 ? -16.725 -3.039 0.193 1.00 96.88 520 ILE A C 1
ATOM 4109 O O . ILE A 1 520 ? -15.865 -2.764 1.024 1.00 96.88 520 ILE A O 1
ATOM 4113 N N . THR A 1 521 ? -16.762 -4.216 -0.419 1.00 97.56 521 THR A N 1
ATOM 4114 C CA . THR A 1 521 ? -15.694 -5.213 -0.300 1.00 97.56 521 THR A CA 1
ATOM 4115 C C . THR A 1 521 ? -15.127 -5.525 -1.667 1.00 97.56 521 THR A C 1
ATOM 4117 O O . THR A 1 521 ? -15.875 -5.849 -2.586 1.00 97.56 521 THR A O 1
ATOM 4120 N N . TYR A 1 522 ? -13.808 -5.496 -1.779 1.00 97.50 522 TYR A N 1
ATOM 4121 C CA . TYR A 1 522 ? -13.082 -5.987 -2.935 1.00 97.50 522 TYR A CA 1
ATOM 4122 C C . TYR A 1 522 ? -12.158 -7.113 -2.480 1.00 97.50 522 TYR A C 1
ATOM 4124 O O . TYR A 1 522 ? -11.289 -6.908 -1.636 1.00 97.50 522 TYR A O 1
ATOM 4132 N N . THR A 1 523 ? -12.360 -8.312 -3.011 1.00 96.75 523 THR A N 1
ATOM 4133 C CA . THR A 1 523 ? -11.519 -9.474 -2.713 1.00 96.75 523 THR A CA 1
ATOM 4134 C C . THR A 1 523 ? -10.820 -9.921 -3.976 1.00 96.75 523 THR A C 1
ATOM 4136 O O . THR A 1 523 ? -11.474 -10.002 -5.009 1.00 96.75 523 THR A O 1
ATOM 4139 N N . ILE A 1 524 ? -9.547 -10.282 -3.902 1.00 94.06 524 ILE A N 1
ATOM 4140 C CA . ILE A 1 524 ? -8.846 -10.974 -4.982 1.00 94.06 524 ILE A CA 1
ATOM 4141 C C . ILE A 1 524 ? -8.032 -12.120 -4.396 1.00 94.06 524 ILE A C 1
ATOM 4143 O O . ILE A 1 524 ? -7.324 -11.943 -3.402 1.00 94.06 524 ILE A O 1
ATOM 4147 N N . ARG A 1 525 ? -8.135 -13.300 -5.007 1.00 94.69 525 ARG A N 1
ATOM 4148 C CA . ARG A 1 525 ? -7.229 -14.413 -4.716 1.00 94.69 525 ARG A CA 1
ATOM 4149 C C . ARG A 1 525 ? -6.102 -14.467 -5.744 1.00 94.69 525 ARG A C 1
ATOM 4151 O O . ARG A 1 525 ? -6.311 -14.228 -6.931 1.00 94.69 525 ARG A O 1
ATOM 4158 N N . ALA A 1 526 ? -4.901 -14.783 -5.289 1.00 93.62 526 ALA A N 1
ATOM 4159 C CA . ALA A 1 526 ? -3.729 -14.979 -6.125 1.00 93.62 526 ALA A CA 1
ATOM 4160 C C . ALA A 1 526 ? -3.090 -16.326 -5.799 1.00 93.62 526 ALA A C 1
ATOM 4162 O O . ALA A 1 526 ? -2.933 -16.687 -4.633 1.00 93.62 526 ALA A O 1
ATOM 4163 N N . VAL A 1 527 ? -2.745 -17.088 -6.831 1.00 93.44 527 VAL A N 1
ATOM 4164 C CA . VAL A 1 527 ? -2.333 -18.483 -6.678 1.00 93.44 527 VAL A CA 1
ATOM 4165 C C . VAL A 1 5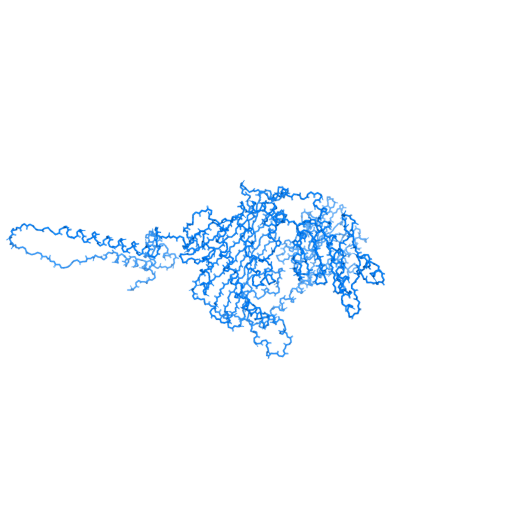27 ? -0.846 -18.599 -7.012 1.00 93.44 527 VAL A C 1
ATOM 4167 O O . VAL A 1 527 ? -0.465 -18.325 -8.149 1.00 93.44 527 VAL A O 1
ATOM 4170 N N . PRO A 1 528 ? 0.020 -18.984 -6.056 1.00 93.19 528 PRO A N 1
ATOM 4171 C CA . PRO A 1 528 ? 1.437 -19.212 -6.320 1.00 93.19 528 PRO A CA 1
ATOM 4172 C C . PRO A 1 528 ? 1.656 -20.240 -7.432 1.00 93.19 528 PRO A C 1
ATOM 4174 O O . PRO A 1 528 ? 0.904 -21.201 -7.572 1.00 93.19 528 PRO A O 1
ATOM 4177 N N . SER A 1 529 ? 2.698 -20.041 -8.227 1.00 89.31 529 SER A N 1
ATOM 4178 C CA . SER A 1 529 ? 3.089 -20.965 -9.290 1.00 89.31 529 SER A CA 1
ATOM 4179 C C . SER A 1 529 ? 3.500 -22.315 -8.712 1.00 89.31 529 SER A C 1
ATOM 4181 O O . SER A 1 529 ? 3.987 -22.395 -7.585 1.00 89.31 529 SER A O 1
ATOM 4183 N N . ASP A 1 530 ? 3.390 -23.375 -9.509 1.00 86.31 530 ASP A N 1
ATOM 4184 C CA . ASP A 1 530 ? 3.756 -24.724 -9.062 1.00 86.31 530 ASP A CA 1
ATOM 4185 C C . ASP A 1 530 ? 5.259 -24.870 -8.747 1.00 86.31 530 ASP A C 1
ATOM 4187 O O . ASP A 1 530 ? 5.659 -25.805 -8.054 1.00 86.31 530 ASP A O 1
ATOM 4191 N N . SER A 1 531 ? 6.100 -23.927 -9.197 1.00 87.94 531 SER A N 1
ATOM 4192 C CA . SER A 1 531 ? 7.512 -23.845 -8.803 1.00 87.94 531 SER A CA 1
ATOM 4193 C C . SER A 1 531 ? 7.734 -23.366 -7.363 1.00 87.94 531 SER A C 1
ATOM 4195 O O . SER A 1 531 ? 8.808 -23.601 -6.813 1.00 87.94 531 SER A O 1
ATOM 4197 N N . ALA A 1 532 ? 6.747 -22.724 -6.729 1.00 90.44 532 ALA A N 1
ATOM 4198 C CA . ALA A 1 532 ? 6.817 -22.311 -5.329 1.00 90.44 532 ALA A CA 1
ATOM 4199 C C . ALA A 1 532 ? 6.477 -23.499 -4.410 1.00 90.44 532 ALA A C 1
ATOM 4201 O O . ALA A 1 532 ? 5.370 -23.618 -3.885 1.00 90.44 532 ALA A O 1
ATOM 4202 N N . THR A 1 533 ? 7.432 -24.415 -4.225 1.00 89.62 533 THR A N 1
ATOM 4203 C CA . THR A 1 533 ? 7.207 -25.707 -3.547 1.00 89.62 533 THR A CA 1
ATOM 4204 C C . THR A 1 533 ? 6.707 -25.580 -2.106 1.00 89.62 533 THR A C 1
ATOM 4206 O O . THR A 1 533 ? 5.944 -26.429 -1.654 1.00 89.62 533 THR A O 1
ATOM 4209 N N . THR A 1 534 ? 7.092 -24.520 -1.390 1.00 90.50 534 THR A N 1
ATOM 4210 C CA . THR A 1 534 ? 6.633 -24.220 -0.019 1.00 90.50 534 THR A CA 1
ATOM 4211 C C . THR A 1 534 ? 5.166 -23.772 0.043 1.00 90.50 534 THR A C 1
ATOM 4213 O O . THR A 1 534 ? 4.552 -23.819 1.108 1.00 90.50 534 THR A O 1
ATOM 4216 N N . LEU A 1 535 ? 4.579 -23.379 -1.094 1.00 93.25 535 LEU A N 1
ATOM 4217 C CA . LEU A 1 535 ? 3.214 -22.861 -1.228 1.00 93.25 535 LEU A CA 1
ATOM 4218 C C . LEU A 1 535 ? 2.313 -23.740 -2.116 1.00 93.25 535 LEU A C 1
ATOM 4220 O O . LEU A 1 535 ? 1.239 -23.299 -2.525 1.00 93.25 535 LEU A O 1
ATOM 4224 N N . LYS A 1 536 ? 2.725 -24.981 -2.405 1.00 87.75 536 LYS A N 1
ATOM 4225 C CA . LYS A 1 536 ? 2.084 -25.874 -3.389 1.00 87.75 536 LYS A CA 1
ATOM 4226 C C . LYS A 1 536 ? 0.559 -25.999 -3.238 1.00 87.75 536 LYS A C 1
ATOM 4228 O O . LYS A 1 536 ? -0.158 -25.941 -4.231 1.00 87.75 536 LYS A O 1
ATOM 4233 N N . ASP A 1 537 ? 0.068 -26.106 -2.005 1.00 91.38 537 ASP A N 1
ATOM 4234 C CA . ASP A 1 537 ? -1.362 -26.282 -1.696 1.00 91.38 537 ASP A CA 1
ATOM 4235 C C . ASP A 1 537 ? -2.003 -25.016 -1.101 1.00 91.38 537 ASP A C 1
ATOM 4237 O O . ASP A 1 537 ? -3.027 -25.070 -0.410 1.00 91.38 537 ASP A O 1
ATOM 4241 N N . LYS A 1 538 ? -1.376 -23.859 -1.339 1.00 95.31 538 LYS A N 1
ATOM 4242 C CA . LYS A 1 538 ? -1.760 -22.572 -0.762 1.00 95.31 538 LYS A CA 1
ATOM 4243 C C . LYS A 1 538 ? -2.193 -21.570 -1.836 1.00 95.31 538 LYS A C 1
ATOM 4245 O O . LYS A 1 538 ? -1.876 -21.708 -3.021 1.00 95.31 538 LYS A O 1
ATOM 4250 N N . GLN A 1 539 ? -2.937 -20.562 -1.394 1.00 96.00 539 GLN A N 1
ATOM 4251 C CA . GLN A 1 539 ? -3.276 -19.360 -2.155 1.00 96.00 539 GLN A CA 1
ATOM 4252 C C . GLN A 1 539 ? -3.198 -18.132 -1.251 1.00 96.00 539 GLN A C 1
ATOM 4254 O O . GLN A 1 539 ? -3.296 -18.248 -0.031 1.00 96.00 539 GLN A O 1
ATOM 4259 N N . ILE A 1 540 ? -3.066 -16.956 -1.851 1.00 96.25 540 ILE A N 1
ATOM 4260 C CA . ILE A 1 540 ? -3.071 -15.678 -1.146 1.00 96.25 540 ILE A CA 1
ATOM 4261 C C . ILE A 1 540 ? -4.425 -15.017 -1.352 1.00 96.25 540 ILE A C 1
ATOM 4263 O O . ILE A 1 540 ? -4.853 -14.821 -2.485 1.00 96.25 540 ILE A O 1
ATOM 4267 N N . ASN A 1 541 ? -5.090 -14.656 -0.263 1.00 96.75 541 ASN A N 1
ATOM 4268 C CA . ASN A 1 541 ? -6.350 -13.933 -0.270 1.00 96.75 541 ASN A CA 1
ATOM 4269 C C . ASN A 1 541 ? -6.093 -12.493 0.152 1.00 96.75 541 ASN A C 1
ATOM 4271 O O . ASN A 1 541 ? -5.586 -12.247 1.247 1.00 96.75 541 ASN A O 1
ATOM 4275 N N . ILE A 1 542 ? -6.457 -11.554 -0.713 1.00 95.44 542 ILE A N 1
ATOM 4276 C CA . ILE A 1 542 ? -6.370 -10.122 -0.460 1.00 95.44 542 ILE A CA 1
ATOM 4277 C C . ILE A 1 542 ? -7.795 -9.592 -0.347 1.00 95.44 542 ILE A C 1
ATOM 4279 O O . ILE A 1 542 ? -8.607 -9.792 -1.250 1.00 95.44 542 ILE A O 1
ATOM 4283 N N . VAL A 1 543 ? -8.108 -8.921 0.756 1.00 97.69 543 VAL A N 1
ATOM 4284 C CA . VAL A 1 543 ? -9.440 -8.372 1.027 1.00 97.69 543 VAL A CA 1
ATOM 4285 C C . VAL A 1 543 ? -9.310 -6.912 1.401 1.00 97.69 543 VAL A C 1
ATOM 4287 O O . VAL A 1 543 ? -8.658 -6.579 2.384 1.00 97.69 543 VAL A O 1
ATOM 4290 N N . PHE A 1 544 ? -9.989 -6.056 0.656 1.00 97.50 544 PHE A N 1
ATOM 4291 C CA . PHE A 1 544 ? -10.229 -4.664 0.990 1.00 97.50 544 PHE A CA 1
ATOM 4292 C C . PHE A 1 544 ? -11.691 -4.511 1.387 1.00 97.50 544 PHE A C 1
ATOM 4294 O O . PHE A 1 544 ? -12.583 -5.035 0.720 1.00 97.50 544 PHE A O 1
ATOM 4301 N N . LYS A 1 545 ? -11.951 -3.789 2.470 1.00 97.12 545 LYS A N 1
ATOM 4302 C CA . LYS A 1 545 ? -13.301 -3.530 2.963 1.00 97.12 545 LYS A CA 1
ATOM 4303 C C . LYS A 1 545 ? -13.404 -2.090 3.435 1.00 97.12 545 LYS A C 1
ATOM 4305 O O . LYS A 1 545 ? -12.606 -1.655 4.257 1.00 97.12 545 LYS A O 1
ATOM 4310 N N . VAL A 1 546 ? -14.406 -1.384 2.936 1.00 95.69 546 VAL A N 1
ATOM 4311 C CA . VAL A 1 546 ? -14.824 -0.057 3.382 1.00 95.69 546 VAL A CA 1
ATOM 4312 C C . VAL A 1 546 ? -16.184 -0.204 4.046 1.00 95.69 546 VAL A C 1
ATOM 4314 O O . VAL A 1 546 ? -17.067 -0.859 3.499 1.00 95.69 546 VAL A O 1
ATOM 4317 N N . VAL A 1 547 ? -16.364 0.397 5.213 1.00 94.88 547 VAL A N 1
ATOM 4318 C CA . VAL A 1 547 ? -17.628 0.459 5.948 1.00 94.88 547 VAL A CA 1
ATOM 4319 C C . VAL A 1 547 ? -17.941 1.919 6.221 1.00 94.88 547 VAL A C 1
ATOM 4321 O O . VAL A 1 547 ? -17.083 2.665 6.690 1.00 94.88 547 VAL A O 1
ATOM 4324 N N . ILE A 1 548 ? -19.178 2.309 5.934 1.00 92.12 548 ILE A N 1
ATOM 4325 C CA . ILE A 1 548 ? -19.729 3.616 6.280 1.00 92.12 548 ILE A CA 1
ATOM 4326 C C . ILE A 1 548 ? -20.902 3.355 7.218 1.00 92.12 548 ILE A C 1
ATOM 4328 O O . ILE A 1 548 ? -21.839 2.628 6.869 1.00 92.12 548 ILE A O 1
ATOM 4332 N N . SER A 1 549 ? -20.841 3.896 8.430 1.00 89.75 549 SER A N 1
ATOM 4333 C CA . SER A 1 549 ? -21.880 3.767 9.452 1.00 89.75 549 SER A CA 1
ATOM 4334 C C . SER A 1 549 ? -22.246 5.125 10.037 1.00 89.75 549 SER A C 1
ATOM 4336 O O . SER A 1 549 ? -21.626 6.141 9.733 1.00 89.75 549 SER A O 1
ATOM 4338 N N . ASP A 1 550 ? -23.297 5.138 10.861 1.00 87.69 550 ASP A N 1
ATOM 4339 C CA . ASP A 1 550 ? -23.743 6.330 11.597 1.00 87.69 550 ASP A CA 1
ATOM 4340 C C . ASP A 1 550 ? -23.953 7.564 10.712 1.00 87.69 550 ASP A C 1
ATOM 4342 O O . ASP A 1 550 ? -23.698 8.694 11.114 1.00 87.69 550 ASP A O 1
ATOM 4346 N N . ILE A 1 551 ? -24.443 7.306 9.497 1.00 86.56 551 ILE A N 1
ATOM 4347 C CA . ILE A 1 551 ? -24.738 8.306 8.478 1.00 86.56 551 ILE A CA 1
ATOM 4348 C C . ILE A 1 551 ? -25.787 9.280 9.013 1.00 86.56 551 ILE A C 1
ATOM 4350 O O . ILE A 1 551 ? -26.858 8.853 9.454 1.00 86.56 551 ILE A O 1
ATOM 4354 N N . ASN A 1 552 ? -25.469 10.572 8.959 1.00 84.81 552 ASN A N 1
ATOM 4355 C CA . ASN A 1 552 ? -26.306 11.690 9.395 1.00 84.81 552 ASN A CA 1
ATOM 4356 C C . ASN A 1 552 ? -26.770 11.566 10.860 1.00 84.81 552 ASN A C 1
ATOM 4358 O O . ASN A 1 552 ? -27.871 11.985 11.219 1.00 84.81 552 ASN A O 1
ATOM 4362 N N . LYS A 1 553 ? -25.932 10.961 11.715 1.00 85.56 553 LYS A N 1
ATOM 4363 C CA . LYS A 1 553 ? -26.100 10.946 13.175 1.00 85.56 553 LYS A CA 1
ATOM 4364 C C . LYS A 1 553 ? -25.141 11.936 13.841 1.00 85.56 553 LYS A C 1
ATOM 4366 O O . LYS A 1 553 ? -24.071 12.222 13.314 1.00 85.56 553 LYS A O 1
ATOM 4371 N N . GLU A 1 554 ? -25.503 12.430 15.023 1.00 79.12 554 GLU A N 1
ATOM 4372 C CA . GLU A 1 554 ? -24.649 13.326 15.816 1.00 79.12 554 GLU A CA 1
ATOM 4373 C C . GLU A 1 554 ? -23.302 12.652 16.152 1.00 79.12 554 GLU A C 1
ATOM 4375 O O . GLU A 1 554 ? -23.277 11.548 16.705 1.00 79.12 554 GLU A O 1
ATOM 4380 N N . VAL A 1 555 ? -22.184 13.319 15.840 1.00 75.25 555 VAL A N 1
ATOM 4381 C CA . VAL A 1 555 ? -20.828 12.836 16.145 1.00 75.25 555 VAL A CA 1
ATOM 4382 C C . VAL A 1 555 ? -20.301 13.581 17.369 1.00 75.25 555 VAL A C 1
ATOM 4384 O O . VAL A 1 555 ? -20.057 14.783 17.321 1.00 75.25 555 VAL A O 1
ATOM 4387 N N . LYS A 1 556 ? -20.103 12.869 18.484 1.00 80.12 556 LYS A N 1
ATOM 4388 C CA . LYS A 1 556 ? -19.535 13.444 19.714 1.00 80.12 556 LYS A CA 1
ATOM 4389 C C . LYS A 1 556 ? -18.043 13.159 19.792 1.00 80.12 556 LYS A C 1
ATOM 4391 O O . LYS A 1 556 ? -17.632 12.039 20.093 1.00 80.12 556 LYS A O 1
ATOM 4396 N N . ILE A 1 557 ? -17.247 14.183 19.496 1.00 82.75 557 ILE A N 1
ATOM 4397 C CA . ILE A 1 557 ? -15.788 14.149 19.572 1.00 82.75 557 ILE A CA 1
ATOM 4398 C C . ILE A 1 557 ? -15.347 14.961 20.794 1.00 82.75 557 ILE A C 1
ATOM 4400 O O . ILE A 1 557 ? -15.265 16.188 20.744 1.00 82.75 557 ILE A O 1
ATOM 4404 N N . ASP A 1 558 ? -15.071 14.264 21.896 1.00 85.81 558 ASP A N 1
ATOM 4405 C CA . ASP A 1 558 ? -14.623 14.876 23.148 1.00 85.81 558 ASP A CA 1
ATOM 4406 C C . ASP A 1 558 ? -13.096 14.844 23.279 1.00 85.81 558 ASP A C 1
ATOM 4408 O O . ASP A 1 558 ? -12.445 13.846 22.951 1.00 85.81 558 ASP A O 1
ATOM 4412 N N . ALA A 1 559 ? -12.527 15.923 23.824 1.00 87.62 559 ALA A N 1
ATOM 4413 C CA . ALA A 1 559 ? -11.121 15.955 24.208 1.00 87.62 559 ALA A CA 1
ATOM 4414 C C . ALA A 1 559 ? -10.846 14.920 25.325 1.00 87.62 559 ALA A C 1
ATOM 4416 O O . ALA A 1 559 ? -11.631 14.821 26.277 1.00 87.62 559 ALA A O 1
ATOM 4417 N N . PRO A 1 560 ? -9.736 14.161 25.270 1.00 90.12 560 PRO A N 1
ATOM 4418 C CA . PRO A 1 560 ? -9.395 13.202 26.307 1.00 90.12 560 PRO A CA 1
ATOM 4419 C C . PRO A 1 560 ? -9.069 13.950 27.600 1.00 90.12 560 PRO A C 1
ATOM 4421 O O . PRO A 1 560 ? -8.232 14.850 27.605 1.00 90.12 560 PRO A O 1
ATOM 4424 N N . LYS A 1 561 ? -9.720 13.572 28.705 1.00 86.50 561 LYS A N 1
ATOM 4425 C CA . LYS A 1 561 ? -9.538 14.241 30.005 1.00 86.50 561 LYS A CA 1
ATOM 4426 C C . LYS A 1 561 ? -8.146 14.013 30.604 1.00 86.50 561 LYS A C 1
ATOM 4428 O O . LYS A 1 561 ? -7.621 14.909 31.251 1.00 86.50 561 LYS A O 1
ATOM 4433 N N . ASP A 1 562 ? -7.540 12.861 30.321 1.00 86.62 562 ASP A N 1
ATOM 4434 C CA . ASP A 1 562 ? -6.256 12.428 30.891 1.00 86.62 562 ASP A CA 1
ATOM 4435 C C . ASP A 1 562 ? -5.070 12.673 29.936 1.00 86.62 562 ASP A C 1
ATOM 4437 O O . ASP A 1 562 ? -4.127 11.883 29.873 1.00 86.62 562 ASP A O 1
ATOM 4441 N N . SER A 1 563 ? -5.134 13.729 29.118 1.00 89.25 563 SER A N 1
ATOM 4442 C CA . SER A 1 563 ? -4.052 14.068 28.188 1.00 89.25 563 SER A CA 1
ATOM 4443 C C . SER A 1 563 ? -2.910 14.810 28.883 1.00 89.25 563 SER A C 1
ATOM 4445 O O . SER A 1 563 ? -3.167 15.797 29.572 1.00 89.25 563 SER A O 1
ATOM 4447 N N . LYS A 1 564 ? -1.667 14.412 28.615 1.00 86.94 564 LYS A N 1
ATOM 4448 C CA . LYS A 1 564 ? -0.450 15.134 29.006 1.00 86.94 564 LYS A CA 1
ATOM 4449 C C . LYS A 1 564 ? 0.076 15.961 27.841 1.00 86.94 564 LYS A C 1
ATOM 4451 O O . LYS A 1 564 ? 0.015 15.527 26.697 1.00 86.94 564 LYS A O 1
ATOM 4456 N N . THR A 1 565 ? 0.612 17.138 28.103 1.00 84.50 565 THR A N 1
ATOM 4457 C CA . THR A 1 565 ? 1.359 17.926 27.118 1.00 84.50 565 THR A CA 1
ATOM 4458 C C . THR A 1 565 ? 2.648 17.215 26.709 1.00 84.50 565 THR A C 1
ATOM 4460 O O . THR A 1 565 ? 3.174 16.382 27.446 1.00 84.50 565 THR A O 1
ATOM 4463 N N . PHE A 1 566 ? 3.196 17.575 25.547 1.00 71.56 566 PHE A N 1
ATOM 4464 C CA . PHE A 1 566 ? 4.500 17.067 25.114 1.00 71.56 566 PHE A CA 1
ATOM 4465 C C . PHE A 1 566 ? 5.615 17.300 26.156 1.00 71.56 566 PHE A C 1
ATOM 4467 O O . PHE A 1 566 ? 6.458 16.430 26.348 1.00 71.56 566 PHE A O 1
ATOM 4474 N N . TYR A 1 567 ? 5.585 18.423 26.880 1.00 70.56 567 TYR A N 1
ATOM 4475 C CA . TYR A 1 567 ? 6.549 18.732 27.944 1.00 70.56 567 TYR A CA 1
ATOM 4476 C C . TYR A 1 567 ? 6.476 17.788 29.137 1.00 70.56 567 TYR A C 1
ATOM 4478 O O . TYR A 1 567 ? 7.500 17.355 29.651 1.00 70.56 567 TYR A O 1
ATOM 4486 N N . GLU A 1 568 ? 5.270 17.431 29.572 1.00 76.06 568 GLU A N 1
ATOM 4487 C CA . GLU A 1 568 ? 5.090 16.536 30.719 1.00 76.06 568 GLU A CA 1
ATOM 4488 C C . GLU A 1 568 ? 5.623 15.122 30.447 1.00 76.06 568 GLU A C 1
ATOM 4490 O O . GLU A 1 568 ? 5.866 14.370 31.387 1.00 76.06 568 GLU A O 1
ATOM 4495 N N . ILE A 1 569 ? 5.823 14.761 29.174 1.00 75.25 569 ILE A N 1
ATOM 4496 C CA . ILE A 1 569 ? 6.320 13.446 28.753 1.00 75.25 569 ILE A CA 1
ATOM 4497 C C . ILE A 1 569 ? 7.697 13.490 28.078 1.00 75.25 569 ILE A C 1
ATOM 4499 O O . ILE A 1 569 ? 8.237 12.431 27.755 1.00 75.25 569 ILE A O 1
ATOM 4503 N N . SER A 1 570 ? 8.292 14.668 27.852 1.00 71.44 570 SER A N 1
ATOM 4504 C CA . SER A 1 570 ? 9.577 14.787 27.143 1.00 71.44 570 SER A CA 1
ATOM 4505 C C . SER A 1 570 ? 10.709 14.085 27.893 1.00 71.44 570 SER A C 1
ATOM 4507 O O . SER A 1 570 ? 11.574 13.462 27.273 1.00 71.44 570 SER A O 1
ATOM 4509 N N . ASP A 1 571 ? 10.660 14.113 29.225 1.00 69.88 571 ASP A N 1
ATOM 4510 C CA . ASP A 1 571 ? 11.600 13.405 30.095 1.00 69.88 571 ASP A CA 1
ATOM 4511 C C . ASP A 1 571 ? 11.380 11.886 30.060 1.00 69.88 571 ASP A C 1
ATOM 4513 O O . ASP A 1 571 ? 12.347 11.122 30.038 1.00 69.88 571 ASP A O 1
ATOM 4517 N N . GLU A 1 572 ? 10.125 11.425 29.984 1.00 72.19 572 GLU A N 1
ATOM 4518 C CA . GLU A 1 572 ? 9.786 9.999 29.856 1.00 72.19 572 GLU A CA 1
ATOM 4519 C C . GLU A 1 572 ? 10.281 9.431 28.507 1.00 72.19 572 GLU A C 1
ATOM 4521 O O . GLU A 1 572 ? 10.857 8.336 28.464 1.00 72.19 572 GLU A O 1
ATOM 4526 N N . ILE A 1 573 ? 10.123 10.201 27.421 1.00 70.19 573 ILE A N 1
ATOM 4527 C CA . ILE A 1 573 ? 10.605 9.883 26.064 1.00 70.19 573 ILE A CA 1
ATOM 4528 C C . ILE A 1 573 ? 12.140 9.863 26.023 1.00 70.19 573 ILE A C 1
ATOM 4530 O O . ILE A 1 573 ? 12.747 8.889 25.564 1.00 70.19 573 ILE A O 1
ATOM 4534 N N . SER A 1 574 ? 12.782 10.915 26.540 1.00 70.88 574 SER A N 1
ATOM 4535 C CA . SER A 1 574 ? 14.247 11.039 26.570 1.00 70.88 574 SER A CA 1
ATOM 4536 C C . SER A 1 574 ? 14.888 9.968 27.458 1.00 70.88 574 SER A C 1
ATOM 4538 O O . SER A 1 574 ? 15.904 9.367 27.095 1.00 70.88 574 SER A O 1
ATOM 4540 N N . GLY A 1 575 ? 14.261 9.658 28.596 1.00 68.69 575 GLY A N 1
ATOM 4541 C CA . GLY A 1 575 ? 14.663 8.571 29.486 1.00 68.69 575 GLY A CA 1
ATOM 4542 C C . GLY A 1 575 ? 14.573 7.196 28.817 1.00 68.69 575 GLY A C 1
ATOM 4543 O O . GLY A 1 575 ? 15.484 6.378 28.974 1.00 68.69 575 GLY A O 1
ATOM 4544 N N . GLY A 1 576 ? 13.530 6.955 28.014 1.00 66.94 576 GLY A N 1
ATOM 4545 C CA . GLY A 1 576 ? 13.391 5.747 27.196 1.00 66.94 576 GLY A CA 1
ATOM 4546 C C . GLY A 1 576 ? 14.528 5.587 26.180 1.00 66.94 576 GLY A C 1
ATOM 4547 O O . GLY A 1 576 ? 15.160 4.529 26.116 1.00 66.94 576 GLY A O 1
ATOM 4548 N N . ALA A 1 577 ? 14.857 6.654 25.445 1.00 70.12 577 ALA A N 1
ATOM 4549 C CA . ALA A 1 577 ? 15.959 6.656 24.480 1.00 70.12 577 ALA A CA 1
ATOM 4550 C C . ALA A 1 577 ? 17.327 6.399 25.146 1.00 70.12 577 ALA A C 1
ATOM 4552 O O . ALA A 1 577 ? 18.120 5.581 24.667 1.00 70.12 577 ALA A O 1
ATOM 4553 N N . LEU A 1 578 ? 17.589 7.030 26.296 1.00 72.88 578 LEU A N 1
ATOM 4554 C CA . LEU A 1 578 ? 18.822 6.830 27.061 1.00 72.88 578 LEU A CA 1
ATOM 4555 C C . LEU A 1 578 ? 18.937 5.406 27.627 1.00 72.88 578 LEU A C 1
ATOM 4557 O O . LEU A 1 578 ? 20.031 4.836 27.655 1.00 72.88 578 LEU A O 1
ATOM 4561 N N . SER A 1 579 ? 17.823 4.816 28.067 1.00 72.69 579 SER A N 1
ATOM 4562 C CA . SER A 1 579 ? 17.782 3.432 28.552 1.00 72.69 579 SER A CA 1
ATOM 4563 C C . SER A 1 579 ? 18.207 2.440 27.462 1.00 72.69 579 SER A C 1
ATOM 4565 O O . SER A 1 579 ? 19.077 1.598 27.705 1.00 72.69 579 SER A O 1
ATOM 4567 N N . ILE A 1 580 ? 17.692 2.603 26.236 1.00 72.75 580 ILE A N 1
ATOM 4568 C CA . ILE A 1 580 ? 18.067 1.783 25.070 1.00 72.75 580 ILE A CA 1
ATOM 4569 C C . ILE A 1 580 ? 19.547 1.973 24.717 1.00 72.75 580 ILE A C 1
ATOM 4571 O O . ILE A 1 580 ? 20.257 0.992 24.500 1.00 72.75 580 ILE A O 1
ATOM 4575 N N . ALA A 1 581 ? 20.047 3.212 24.706 1.00 77.94 581 ALA A N 1
ATOM 4576 C CA . ALA A 1 581 ? 21.458 3.482 24.426 1.00 77.94 581 ALA A CA 1
ATOM 4577 C C . ALA A 1 581 ? 22.389 2.809 25.452 1.00 77.94 581 ALA A C 1
ATOM 4579 O O . ALA A 1 581 ? 23.384 2.184 25.083 1.00 77.94 581 ALA A O 1
ATOM 4580 N N . ARG A 1 582 ? 22.039 2.871 26.746 1.00 83.81 582 ARG A N 1
ATOM 4581 C CA . ARG A 1 582 ? 22.787 2.190 27.815 1.00 83.81 582 ARG A CA 1
ATOM 4582 C C . ARG A 1 582 ? 22.716 0.671 27.683 1.00 83.81 582 ARG A C 1
ATOM 4584 O O . ARG A 1 582 ? 23.723 0.018 27.927 1.00 83.81 582 ARG A O 1
ATOM 4591 N N . MET A 1 583 ? 21.561 0.118 27.313 1.00 86.81 583 MET A N 1
ATOM 4592 C CA . MET A 1 583 ? 21.394 -1.315 27.050 1.00 86.81 583 MET A CA 1
ATOM 4593 C C . MET A 1 583 ? 22.340 -1.778 25.936 1.00 86.81 583 MET A C 1
ATOM 4595 O O . MET A 1 583 ? 23.179 -2.643 26.176 1.00 86.81 583 MET A O 1
ATOM 4599 N N . LYS A 1 584 ? 22.305 -1.113 24.774 1.00 85.19 584 LYS A N 1
ATOM 4600 C CA . LYS A 1 584 ? 23.191 -1.420 23.639 1.00 85.19 584 LYS A CA 1
ATOM 4601 C C . LYS A 1 584 ? 24.674 -1.286 23.994 1.00 85.19 584 LYS A C 1
ATOM 4603 O O . LYS A 1 584 ? 25.476 -2.129 23.606 1.00 85.19 584 LYS A O 1
ATOM 4608 N N . ALA A 1 585 ? 25.048 -0.267 24.771 1.00 88.44 585 ALA A N 1
ATOM 4609 C CA . ALA A 1 585 ? 26.427 -0.093 25.230 1.00 88.44 585 ALA A CA 1
ATOM 4610 C C . ALA A 1 585 ? 26.897 -1.229 26.158 1.00 88.44 585 ALA A C 1
ATOM 4612 O O . ALA A 1 585 ? 28.059 -1.635 26.094 1.00 88.44 585 ALA A O 1
ATOM 4613 N N . ARG A 1 586 ? 26.013 -1.759 27.017 1.00 94.31 586 ARG A N 1
ATOM 4614 C CA . ARG A 1 586 ? 26.336 -2.904 27.883 1.00 94.31 586 ARG A CA 1
ATOM 4615 C C . ARG A 1 586 ? 26.500 -4.191 27.077 1.00 94.31 586 ARG A C 1
ATOM 4617 O O . ARG A 1 586 ? 27.461 -4.909 27.325 1.00 94.31 586 ARG A O 1
ATOM 4624 N N . ASP A 1 587 ? 25.652 -4.436 26.082 1.00 94.69 587 ASP A N 1
ATOM 4625 C CA . ASP A 1 587 ? 25.782 -5.612 25.208 1.00 94.69 587 ASP A CA 1
ATOM 4626 C C . ASP A 1 587 ? 27.038 -5.561 24.339 1.00 94.69 587 ASP A C 1
ATOM 4628 O O . ASP A 1 587 ? 27.779 -6.540 24.266 1.00 94.69 587 ASP A O 1
ATOM 4632 N N . ALA A 1 588 ? 27.360 -4.395 23.772 1.00 92.81 588 ALA A N 1
ATOM 4633 C CA . ALA A 1 588 ? 28.622 -4.195 23.059 1.00 92.81 588 ALA A CA 1
ATOM 4634 C C . ALA A 1 588 ? 29.836 -4.502 23.950 1.00 92.81 588 ALA A C 1
ATOM 4636 O O . ALA A 1 588 ? 30.799 -5.128 23.505 1.00 92.81 588 ALA A O 1
ATOM 4637 N N . ARG A 1 589 ? 29.773 -4.110 25.229 1.00 94.81 589 ARG A N 1
ATOM 4638 C CA . ARG A 1 589 ? 30.813 -4.436 26.206 1.00 94.81 589 ARG A CA 1
ATOM 4639 C C . ARG A 1 589 ? 30.904 -5.939 26.486 1.00 94.81 589 ARG A C 1
ATOM 4641 O O . ARG A 1 589 ? 32.015 -6.450 26.492 1.00 94.81 589 ARG A O 1
ATOM 4648 N N . ARG A 1 590 ? 29.782 -6.650 26.651 1.00 97.12 590 ARG A N 1
ATOM 4649 C CA . ARG A 1 590 ? 29.778 -8.117 26.835 1.00 97.12 590 ARG A CA 1
ATOM 4650 C C . ARG A 1 590 ? 30.460 -8.845 25.681 1.00 97.12 590 ARG A C 1
ATOM 4652 O O . ARG A 1 590 ? 31.320 -9.689 25.906 1.00 97.12 590 ARG A O 1
ATOM 4659 N N . MET A 1 591 ? 30.127 -8.470 24.447 1.00 94.88 591 MET A N 1
ATOM 4660 C CA . MET A 1 591 ? 30.735 -9.059 23.248 1.00 94.88 591 MET A CA 1
ATOM 4661 C C . MET A 1 591 ? 32.240 -8.756 23.153 1.00 94.88 591 MET A C 1
ATOM 4663 O O . MET A 1 591 ? 33.038 -9.630 22.796 1.00 94.88 591 MET A O 1
ATOM 4667 N N . ALA A 1 592 ? 32.649 -7.532 23.504 1.00 93.94 592 ALA A N 1
ATOM 4668 C CA . ALA A 1 592 ? 34.057 -7.147 23.543 1.00 93.94 592 ALA A CA 1
ATOM 4669 C C . ALA A 1 592 ? 34.840 -7.921 24.618 1.00 93.94 592 ALA A C 1
ATOM 4671 O O . ALA A 1 592 ? 35.937 -8.405 24.340 1.00 93.94 592 ALA A O 1
ATOM 4672 N N . ASP A 1 593 ? 34.267 -8.087 25.812 1.00 95.94 593 ASP A N 1
ATOM 4673 C CA . ASP A 1 593 ? 34.862 -8.851 26.911 1.00 95.94 593 ASP A CA 1
ATOM 4674 C C . ASP A 1 593 ? 35.079 -10.325 26.518 1.00 95.94 593 ASP A C 1
ATOM 4676 O O . ASP A 1 593 ? 36.156 -10.881 26.741 1.00 95.94 593 ASP A O 1
ATOM 4680 N N . LEU A 1 594 ? 34.088 -10.949 25.870 1.00 95.88 594 LEU A N 1
ATOM 4681 C CA . LEU A 1 594 ? 34.192 -12.309 25.330 1.00 95.88 594 LEU A CA 1
ATOM 4682 C C . LEU A 1 594 ? 35.304 -12.432 24.282 1.00 95.88 594 LEU A C 1
ATOM 4684 O O . LEU A 1 594 ? 36.094 -13.375 24.317 1.00 95.88 594 LEU A O 1
ATOM 4688 N N . SER A 1 595 ? 35.418 -11.448 23.390 1.00 93.94 595 SER A N 1
ATOM 4689 C CA . SER A 1 595 ? 36.479 -11.408 22.375 1.00 93.94 595 SER A CA 1
ATOM 4690 C C . SER A 1 595 ? 37.877 -11.293 23.000 1.00 93.94 595 SER A C 1
ATOM 4692 O O . SER A 1 595 ? 38.822 -11.930 22.534 1.00 93.94 595 SER A O 1
ATOM 4694 N N . GLN A 1 596 ? 38.016 -10.521 24.083 1.00 93.81 596 GLN A N 1
ATOM 4695 C CA . GLN A 1 596 ? 39.269 -10.419 24.839 1.00 93.81 596 GLN A CA 1
ATOM 4696 C C . GLN A 1 596 ? 39.618 -11.729 25.553 1.00 93.81 596 GLN A C 1
ATOM 4698 O O . GLN A 1 596 ? 40.770 -12.163 25.510 1.00 93.81 596 GLN A O 1
ATOM 4703 N N . LEU A 1 597 ? 38.633 -12.385 26.176 1.00 95.75 597 LEU A N 1
ATOM 4704 C CA . LEU A 1 597 ? 38.827 -13.687 26.817 1.00 95.75 597 LEU A CA 1
ATOM 4705 C C . LEU A 1 597 ? 39.240 -14.763 25.810 1.00 95.75 597 LEU A C 1
ATOM 4707 O O . LEU A 1 597 ? 40.169 -15.515 26.092 1.00 95.75 597 LEU A O 1
ATOM 4711 N N . ARG A 1 598 ? 38.626 -14.789 24.621 1.00 95.25 598 ARG A N 1
ATOM 4712 C CA . ARG A 1 598 ? 39.020 -15.679 23.519 1.00 95.25 598 ARG A CA 1
ATOM 4713 C C . ARG A 1 598 ? 40.496 -15.525 23.170 1.00 95.25 598 ARG A C 1
ATOM 4715 O O . ARG A 1 598 ? 41.214 -16.517 23.168 1.00 95.25 598 ARG A O 1
ATOM 4722 N N . LEU A 1 599 ? 40.981 -14.293 22.988 1.00 92.75 599 LEU A N 1
ATOM 4723 C CA . LEU A 1 599 ? 42.406 -14.040 22.743 1.00 92.75 599 LEU A CA 1
ATOM 4724 C C . LEU A 1 599 ? 43.296 -14.546 23.892 1.00 92.75 599 LEU A C 1
ATOM 4726 O O . LEU A 1 599 ? 44.321 -15.180 23.647 1.00 92.75 599 LEU A O 1
ATOM 4730 N N . ALA A 1 600 ? 42.907 -14.299 25.145 1.00 94.69 600 ALA A N 1
ATOM 4731 C CA . ALA A 1 600 ? 43.655 -14.779 26.306 1.00 94.69 600 ALA A CA 1
ATOM 4732 C C . ALA A 1 600 ? 43.695 -16.316 26.387 1.00 94.69 600 ALA A C 1
ATOM 4734 O O . ALA A 1 600 ? 44.695 -16.881 26.832 1.00 94.69 600 ALA A O 1
ATOM 4735 N N . PHE A 1 601 ? 42.631 -16.998 25.956 1.00 96.50 601 PHE A N 1
ATOM 4736 C CA . PHE A 1 601 ? 42.572 -18.459 25.921 1.00 96.50 601 PHE A CA 1
ATOM 4737 C C . PHE A 1 601 ? 43.475 -19.045 24.843 1.00 96.50 601 PHE A C 1
ATOM 4739 O O . PHE A 1 601 ? 44.092 -20.072 25.110 1.00 96.50 601 PHE A O 1
ATOM 4746 N N . GLU A 1 602 ? 43.617 -18.391 23.688 1.00 95.06 602 GLU A N 1
ATOM 4747 C CA . GLU A 1 602 ? 44.576 -18.838 22.669 1.00 95.06 602 GLU A CA 1
ATOM 4748 C C . GLU A 1 602 ? 46.018 -18.712 23.160 1.00 95.06 602 GLU A C 1
ATOM 4750 O O . GLU A 1 602 ? 46.784 -19.666 23.080 1.00 95.06 602 GLU A O 1
ATOM 4755 N N . LEU A 1 603 ? 46.372 -17.585 23.787 1.00 93.81 603 LEU A N 1
ATOM 4756 C CA . LEU A 1 603 ? 47.701 -17.420 24.390 1.00 93.81 603 LEU A CA 1
ATOM 4757 C C . LEU A 1 603 ? 47.963 -18.452 25.498 1.00 93.81 603 LEU A C 1
ATOM 4759 O O . LEU A 1 603 ? 49.081 -18.945 25.655 1.00 93.81 603 LEU A 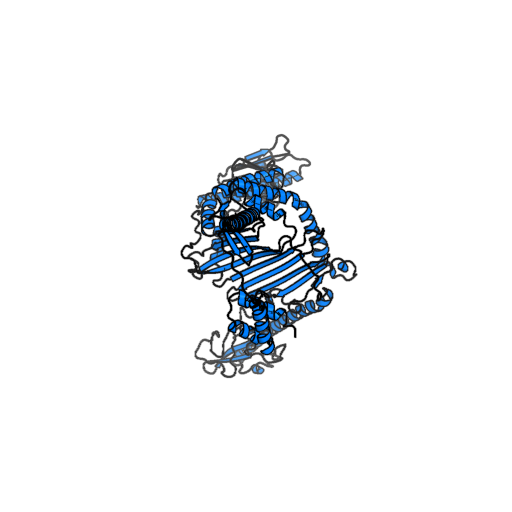O 1
ATOM 4763 N N . TYR A 1 604 ? 46.930 -18.788 26.277 1.00 96.06 604 TYR A N 1
ATOM 4764 C CA . TYR A 1 604 ? 47.012 -19.851 27.274 1.00 96.06 604 TYR A CA 1
ATOM 4765 C C . TYR A 1 604 ? 47.232 -21.216 26.612 1.00 96.06 604 TYR A C 1
ATOM 4767 O O . TYR A 1 604 ? 48.062 -21.992 27.090 1.00 96.06 604 TYR A O 1
ATOM 4775 N N . TYR A 1 605 ? 46.514 -21.506 25.524 1.00 95.06 605 TYR A N 1
ATOM 4776 C CA . TYR A 1 605 ? 46.635 -22.752 24.774 1.00 95.06 605 TYR A CA 1
ATOM 4777 C C . TYR A 1 605 ? 48.037 -22.911 24.181 1.00 95.06 605 TYR A C 1
ATOM 4779 O O . TYR A 1 605 ? 48.643 -23.965 24.366 1.00 95.06 605 TYR A O 1
ATOM 4787 N N . ASP A 1 606 ? 48.588 -21.860 23.571 1.00 94.94 606 ASP A N 1
ATOM 4788 C CA . ASP A 1 606 ? 49.936 -21.856 22.991 1.00 94.94 606 ASP A CA 1
ATOM 4789 C C . ASP A 1 606 ? 51.018 -22.227 24.020 1.00 94.94 606 ASP A C 1
ATOM 4791 O O . ASP A 1 606 ? 51.984 -22.921 23.701 1.00 94.94 606 ASP A O 1
ATOM 4795 N N . GLU A 1 607 ? 50.859 -21.805 25.279 1.00 95.75 607 GLU A N 1
ATOM 4796 C CA . GLU A 1 607 ? 51.827 -22.104 26.340 1.00 95.75 607 GLU A CA 1
ATOM 4797 C C . GLU A 1 607 ? 51.547 -23.423 27.080 1.00 95.75 607 GLU A C 1
ATOM 4799 O O . GLU A 1 607 ? 52.479 -24.097 27.528 1.00 95.75 607 GLU A O 1
ATOM 4804 N N . LYS A 1 608 ? 50.274 -23.776 27.296 1.00 94.69 608 LYS A N 1
ATOM 4805 C CA . LYS A 1 608 ? 49.867 -24.915 28.145 1.00 94.69 608 LYS A CA 1
ATOM 4806 C C . LYS A 1 608 ? 49.419 -26.142 27.363 1.00 94.69 608 LYS A C 1
ATOM 4808 O O . LYS A 1 608 ? 49.179 -27.179 27.981 1.00 94.69 608 LYS A O 1
ATOM 4813 N N . ASN A 1 609 ? 49.364 -26.041 26.037 1.00 92.00 609 ASN A N 1
ATOM 4814 C CA . ASN A 1 609 ? 48.937 -27.087 25.112 1.00 92.00 609 ASN A CA 1
ATOM 4815 C C . ASN A 1 609 ? 47.540 -27.647 25.454 1.00 92.00 609 ASN A C 1
ATOM 4817 O O . ASN A 1 609 ? 47.308 -28.857 25.427 1.00 92.00 609 ASN A O 1
ATOM 4821 N N . GLY A 1 610 ? 46.639 -26.746 25.852 1.00 93.75 610 GLY A N 1
ATOM 4822 C CA . GLY A 1 610 ? 45.260 -27.023 26.245 1.00 93.75 610 GLY A CA 1
ATOM 4823 C C . GLY A 1 610 ? 44.589 -25.777 26.825 1.00 93.75 610 GLY A C 1
ATOM 4824 O O . GLY A 1 610 ? 45.246 -24.969 27.481 1.00 93.75 610 GLY A O 1
ATOM 4825 N N . TYR A 1 611 ? 43.281 -25.626 26.616 1.00 95.88 611 TYR A N 1
ATOM 4826 C CA . TYR A 1 611 ? 42.502 -24.486 27.115 1.00 95.88 611 TYR A CA 1
ATOM 4827 C C . TYR A 1 611 ? 42.419 -24.470 28.654 1.00 95.88 611 TYR A C 1
ATOM 4829 O O . TYR A 1 611 ? 42.742 -25.476 29.292 1.00 95.88 611 TYR A O 1
ATOM 4837 N N . PRO A 1 612 ? 42.058 -23.350 29.307 1.00 95.31 612 PRO A N 1
ATOM 4838 C CA . PRO A 1 612 ? 41.986 -23.286 30.772 1.00 95.31 612 PRO A CA 1
ATOM 4839 C C . PRO A 1 612 ? 40.928 -24.239 31.360 1.00 95.31 612 PRO A C 1
ATOM 4841 O O . PRO A 1 612 ? 40.014 -24.675 30.674 1.00 95.31 612 PRO A O 1
ATOM 4844 N N . ALA A 1 613 ? 41.056 -24.622 32.635 1.00 92.88 613 ALA A N 1
ATOM 4845 C CA . ALA A 1 613 ? 40.009 -25.410 33.304 1.00 92.88 613 ALA A CA 1
ATOM 4846 C C . ALA A 1 613 ? 38.933 -24.497 33.917 1.00 92.88 613 ALA A C 1
ATOM 4848 O O . ALA A 1 613 ? 37.785 -24.903 34.100 1.00 92.88 613 ALA A O 1
ATOM 4849 N N . LYS A 1 614 ? 39.313 -23.256 34.236 1.00 92.38 614 LYS A N 1
ATOM 4850 C CA . LYS A 1 614 ? 38.447 -22.191 34.748 1.00 92.38 614 LYS A CA 1
ATOM 4851 C C . LYS A 1 614 ? 38.936 -20.832 34.248 1.00 92.38 614 LYS A C 1
ATOM 4853 O O . LYS A 1 614 ? 40.129 -20.637 34.035 1.00 92.38 614 LYS A O 1
ATOM 4858 N N . LEU A 1 615 ? 38.030 -19.857 34.164 1.00 91.69 615 LEU A N 1
ATOM 4859 C CA . LEU A 1 615 ? 38.341 -18.493 33.709 1.00 91.69 615 LEU A CA 1
ATOM 4860 C C . LEU A 1 615 ? 39.511 -17.843 34.457 1.00 91.69 615 LEU A C 1
ATOM 4862 O O . LEU A 1 615 ? 40.283 -17.097 33.870 1.00 91.69 615 LEU A O 1
ATOM 4866 N N . SER A 1 616 ? 39.677 -18.126 35.750 1.00 91.94 616 SER A N 1
ATOM 4867 C CA . SER A 1 616 ? 40.750 -17.520 36.540 1.00 91.94 616 SER A CA 1
ATOM 4868 C C . SER A 1 616 ? 42.156 -17.993 36.190 1.00 91.94 616 SER A C 1
ATOM 4870 O O . SER A 1 616 ? 43.108 -17.326 36.584 1.00 91.94 616 SER A O 1
ATOM 4872 N N . ASP A 1 617 ? 42.306 -19.062 35.407 1.00 93.88 617 ASP A N 1
ATOM 4873 C CA . ASP A 1 617 ? 43.619 -19.573 35.008 1.00 93.88 617 ASP A CA 1
ATOM 4874 C C . ASP A 1 617 ? 44.342 -18.648 34.013 1.00 93.88 617 ASP A C 1
ATOM 4876 O O . ASP A 1 617 ? 45.563 -18.746 33.869 1.00 93.88 617 ASP A O 1
ATOM 4880 N N . VAL A 1 618 ? 43.624 -17.737 33.337 1.00 93.12 618 VAL A N 1
ATOM 4881 C CA . VAL A 1 618 ? 44.238 -16.821 32.359 1.00 93.12 618 VAL A CA 1
ATOM 4882 C C . VAL A 1 618 ? 44.693 -15.483 32.939 1.00 93.12 618 VAL A C 1
ATOM 4884 O O . VAL A 1 618 ? 45.401 -14.726 32.276 1.00 93.12 618 VAL A O 1
ATOM 4887 N N . SER A 1 619 ? 44.349 -15.195 34.193 1.00 90.69 619 SER A N 1
ATOM 4888 C CA . SER A 1 619 ? 44.717 -13.958 34.886 1.00 90.69 619 SER A CA 1
ATOM 4889 C C . SER A 1 619 ? 45.784 -14.223 35.957 1.00 90.69 619 SER A C 1
ATOM 4891 O O . SER A 1 619 ? 45.722 -15.250 36.629 1.00 90.69 619 SER A O 1
ATOM 4893 N N . PRO A 1 620 ? 46.756 -13.312 36.178 1.00 89.75 620 PRO A N 1
ATOM 4894 C CA . PRO A 1 620 ? 46.935 -12.016 35.509 1.00 89.75 620 PRO A CA 1
ATOM 4895 C C . PRO A 1 620 ? 47.791 -12.080 34.229 1.00 89.75 620 PRO A C 1
ATOM 4897 O O . PRO A 1 620 ? 48.070 -11.049 33.625 1.00 89.75 620 PRO A O 1
ATOM 4900 N N . LYS A 1 621 ? 48.281 -13.268 33.844 1.00 93.06 621 LYS A N 1
ATOM 4901 C CA . LYS A 1 621 ? 49.336 -13.407 32.827 1.00 93.06 621 LYS A CA 1
ATOM 4902 C C . LYS A 1 621 ? 48.863 -13.133 31.393 1.00 93.06 621 LYS A C 1
ATOM 4904 O O . LYS A 1 621 ? 49.571 -12.450 30.663 1.00 93.06 621 LYS A O 1
ATOM 4909 N N . TYR A 1 622 ? 47.712 -13.669 30.992 1.00 91.31 622 TYR A N 1
ATOM 4910 C CA . TYR A 1 622 ? 47.184 -13.552 29.623 1.00 91.31 622 TYR A CA 1
ATOM 4911 C C . TYR A 1 622 ? 46.008 -12.568 29.529 1.00 91.31 622 TYR A C 1
ATOM 4913 O O . TYR A 1 622 ? 45.723 -12.053 28.455 1.00 91.31 622 TYR A O 1
ATOM 4921 N N . SER A 1 623 ? 45.367 -12.258 30.660 1.00 87.56 623 SER A N 1
ATOM 4922 C CA . SER A 1 623 ? 44.439 -11.136 30.829 1.00 87.56 623 SER A CA 1
ATOM 4923 C C . SER A 1 623 ? 44.755 -10.415 32.136 1.00 87.56 623 SER A C 1
ATOM 4925 O O . SER A 1 623 ? 44.798 -11.058 33.183 1.00 87.56 623 SER A O 1
ATOM 4927 N N . GLN A 1 624 ? 44.974 -9.095 32.097 1.00 84.19 624 GLN A N 1
ATOM 4928 C CA . GLN A 1 624 ? 45.367 -8.318 33.287 1.00 84.19 624 GLN A CA 1
ATOM 4929 C C . GLN A 1 624 ? 44.305 -8.366 34.392 1.00 84.19 624 GLN A C 1
ATOM 4931 O O . GLN A 1 624 ? 44.627 -8.460 35.575 1.00 84.19 624 GLN A O 1
ATOM 4936 N N . THR A 1 625 ? 43.036 -8.307 33.995 1.00 88.75 625 THR A N 1
ATOM 4937 C CA . THR A 1 625 ? 41.875 -8.505 34.860 1.00 88.75 625 THR A CA 1
ATOM 4938 C C . THR A 1 625 ? 40.885 -9.418 34.150 1.00 88.75 625 THR A C 1
ATOM 4940 O O . THR A 1 625 ? 40.860 -9.494 32.921 1.00 88.75 625 THR A O 1
ATOM 4943 N N . LEU A 1 626 ? 40.079 -10.151 34.917 1.00 92.12 626 LEU A N 1
ATOM 4944 C CA . LEU A 1 626 ? 38.972 -10.906 34.340 1.00 92.12 626 LEU A CA 1
ATOM 4945 C C . LEU A 1 626 ? 37.798 -9.951 34.131 1.00 92.12 626 LEU A C 1
ATOM 4947 O O . LEU A 1 626 ? 37.331 -9.371 35.119 1.00 92.12 626 LEU A O 1
ATOM 4951 N N . PRO A 1 627 ? 37.316 -9.774 32.891 1.00 94.50 627 PRO A N 1
ATOM 4952 C CA . PRO A 1 627 ? 36.111 -9.005 32.675 1.00 94.50 627 PRO A CA 1
ATOM 4953 C C . PRO A 1 627 ? 34.911 -9.723 33.304 1.00 94.50 627 PRO A C 1
ATOM 4955 O O . PRO A 1 627 ? 34.849 -10.954 33.372 1.00 94.50 627 PRO A O 1
ATOM 4958 N N . THR A 1 628 ? 33.962 -8.931 33.789 1.00 94.69 628 THR A N 1
ATOM 4959 C CA . THR A 1 628 ? 32.707 -9.396 34.380 1.00 94.69 628 THR A CA 1
ATOM 4960 C C . THR A 1 628 ? 31.544 -8.651 33.756 1.00 94.69 628 THR A C 1
ATOM 4962 O O . THR A 1 628 ? 31.710 -7.534 33.254 1.00 94.69 628 THR A O 1
ATOM 4965 N N . ASP A 1 629 ? 30.359 -9.255 33.825 1.00 94.69 629 ASP A N 1
ATOM 4966 C CA . ASP A 1 629 ? 29.145 -8.666 33.276 1.00 94.69 629 ASP A CA 1
ATOM 4967 C C . ASP A 1 629 ? 28.954 -7.232 33.813 1.00 94.69 629 ASP A C 1
ATOM 4969 O O . ASP A 1 629 ? 28.983 -7.004 35.032 1.00 94.69 629 ASP A O 1
ATOM 4973 N N . PRO A 1 630 ? 28.755 -6.229 32.938 1.00 93.50 630 PRO A N 1
ATOM 4974 C CA . PRO A 1 630 ? 28.702 -4.834 33.355 1.00 93.50 630 PRO A CA 1
ATOM 4975 C C . PRO A 1 630 ? 27.520 -4.521 34.279 1.00 93.50 630 PRO A C 1
ATOM 4977 O O . PRO A 1 630 ? 27.607 -3.544 35.031 1.00 93.50 630 PRO A O 1
ATOM 4980 N N . THR A 1 631 ? 26.469 -5.340 34.261 1.00 91.44 631 THR A N 1
ATOM 4981 C CA . THR A 1 631 ? 25.271 -5.212 35.091 1.00 91.44 631 THR A CA 1
ATOM 4982 C C . THR A 1 631 ? 25.395 -6.033 36.372 1.00 91.44 631 THR A C 1
ATOM 4984 O O . THR A 1 631 ? 25.321 -5.469 37.460 1.00 91.44 631 THR A O 1
ATOM 4987 N N . THR A 1 632 ? 25.596 -7.348 36.269 1.00 91.50 632 THR A N 1
ATOM 4988 C CA . THR A 1 632 ? 25.522 -8.260 37.429 1.00 91.50 632 THR A CA 1
ATOM 4989 C C . THR A 1 632 ? 26.845 -8.402 38.173 1.00 91.50 632 THR A C 1
ATOM 4991 O O . THR A 1 632 ? 26.862 -8.881 39.304 1.00 91.50 632 THR A O 1
ATOM 4994 N N . LYS A 1 633 ? 27.956 -7.994 37.547 1.00 93.19 633 LYS A N 1
ATOM 4995 C CA . LYS A 1 633 ? 29.334 -8.236 38.009 1.00 93.19 633 LYS A CA 1
ATOM 4996 C C . LYS A 1 633 ? 29.696 -9.720 38.128 1.00 93.19 633 LYS A C 1
ATOM 4998 O O . LYS A 1 633 ? 30.749 -10.039 38.678 1.00 93.19 633 LYS A O 1
ATOM 5003 N N . ALA A 1 634 ? 28.861 -10.615 37.598 1.00 91.88 634 ALA A N 1
ATOM 5004 C CA . ALA A 1 634 ? 29.135 -12.042 37.542 1.00 91.88 634 ALA A CA 1
ATOM 5005 C C . ALA A 1 634 ? 30.196 -12.361 36.479 1.00 91.88 634 ALA A C 1
ATOM 5007 O O . ALA A 1 634 ? 30.435 -11.583 35.552 1.00 91.88 634 ALA A O 1
ATOM 5008 N N . GLN A 1 635 ? 30.836 -13.519 36.619 1.00 93.94 635 GLN A N 1
ATOM 5009 C CA . GLN A 1 635 ? 31.701 -14.054 35.571 1.00 93.94 635 GLN A CA 1
ATOM 5010 C C . GLN A 1 635 ? 30.863 -14.519 34.376 1.00 93.94 635 GLN A C 1
ATOM 5012 O O . GLN A 1 635 ? 29.721 -14.944 34.547 1.00 93.94 635 GLN A O 1
ATOM 5017 N N . TYR A 1 636 ? 31.449 -14.452 33.182 1.00 96.19 636 TYR A N 1
ATOM 5018 C CA . TYR A 1 636 ? 30.836 -14.993 31.972 1.00 96.19 636 TYR A CA 1
ATOM 5019 C C . TYR A 1 636 ? 30.729 -16.522 32.021 1.00 96.19 636 TYR A C 1
ATOM 5021 O O . TYR A 1 636 ? 31.462 -17.190 32.757 1.00 96.19 636 TYR A O 1
ATOM 5029 N N . TYR A 1 637 ? 29.802 -17.074 31.240 1.00 96.25 637 TYR A N 1
ATOM 5030 C CA . TYR A 1 637 ? 29.557 -18.511 31.188 1.00 96.25 637 TYR A CA 1
ATOM 5031 C C . TYR A 1 637 ? 30.701 -19.195 30.456 1.00 96.25 637 TYR A C 1
ATOM 5033 O O . TYR A 1 637 ? 31.095 -18.749 29.385 1.00 96.25 637 TYR A O 1
ATOM 5041 N N . TYR A 1 638 ? 31.253 -20.257 31.039 1.00 96.06 638 TYR A N 1
ATOM 5042 C CA . TYR A 1 638 ? 32.425 -20.935 30.498 1.00 96.06 638 TYR A CA 1
ATOM 5043 C C . TYR A 1 638 ? 32.392 -22.431 30.785 1.00 96.06 638 TYR A C 1
ATOM 5045 O O . TYR A 1 638 ? 32.196 -22.851 31.927 1.00 96.06 638 TYR A O 1
ATOM 5053 N N . THR A 1 639 ? 32.680 -23.230 29.763 1.00 95.50 639 THR A N 1
ATOM 5054 C CA . THR A 1 639 ? 32.982 -24.655 29.894 1.00 95.50 639 THR A CA 1
ATOM 5055 C C . THR A 1 639 ? 34.057 -25.069 28.891 1.00 95.50 639 THR A C 1
ATOM 5057 O O . THR A 1 639 ? 34.320 -24.364 27.918 1.00 95.50 639 THR A O 1
ATOM 5060 N N . TYR A 1 640 ? 34.686 -26.217 29.121 1.00 94.31 640 TYR A N 1
ATOM 5061 C CA . TYR A 1 640 ? 35.704 -26.780 28.240 1.00 94.31 640 TYR A CA 1
ATOM 5062 C C . TYR A 1 640 ? 35.292 -28.162 27.740 1.00 94.31 640 TYR A C 1
ATOM 5064 O O . TYR A 1 640 ? 34.571 -28.904 28.416 1.00 94.31 640 TYR A O 1
ATOM 5072 N N . HIS A 1 641 ? 35.788 -28.502 26.559 1.00 94.12 641 HIS A N 1
ATOM 5073 C CA . HIS A 1 641 ? 35.685 -29.821 25.960 1.00 94.12 641 HIS A CA 1
ATOM 5074 C C . HIS A 1 641 ? 37.001 -30.571 26.170 1.00 94.12 641 HIS A C 1
ATOM 5076 O O . HIS A 1 641 ? 38.073 -29.965 26.141 1.00 94.12 641 HIS A O 1
ATOM 5082 N N . THR A 1 642 ? 36.915 -31.873 26.442 1.00 92.44 642 THR A N 1
ATOM 5083 C CA . THR A 1 642 ? 38.084 -32.736 26.624 1.00 92.44 642 THR A CA 1
ATOM 5084 C C . THR A 1 642 ? 38.091 -33.860 25.600 1.00 92.44 642 THR A C 1
ATOM 5086 O O . THR A 1 642 ? 37.180 -34.689 25.571 1.00 92.44 642 THR A O 1
ATOM 5089 N N . LEU A 1 643 ? 39.178 -33.966 24.841 1.00 89.12 643 LEU A N 1
ATOM 5090 C CA . LEU A 1 643 ? 39.458 -35.064 23.924 1.00 89.12 643 LEU A CA 1
ATOM 5091 C C . LEU A 1 643 ? 40.816 -35.686 24.264 1.00 89.12 643 LEU A C 1
ATOM 5093 O O . LEU A 1 643 ? 41.830 -34.998 24.354 1.00 89.12 643 LEU A O 1
ATOM 5097 N N . LYS A 1 644 ? 40.855 -37.014 24.452 1.00 86.81 644 LYS A N 1
ATOM 5098 C CA . LYS A 1 644 ? 42.089 -37.770 24.769 1.00 86.81 644 LYS A CA 1
ATOM 5099 C C . LYS A 1 644 ? 42.896 -37.162 25.937 1.00 86.81 644 LYS A C 1
ATOM 5101 O O . LYS A 1 644 ? 44.120 -37.093 25.879 1.00 86.81 644 LYS A O 1
ATOM 5106 N N . ASN A 1 645 ? 42.201 -36.744 27.000 1.00 84.44 645 ASN A N 1
ATOM 5107 C CA . ASN A 1 645 ? 42.757 -36.087 28.196 1.00 84.44 645 ASN A CA 1
ATOM 5108 C C . ASN A 1 645 ? 43.384 -34.695 27.967 1.00 84.44 645 ASN A C 1
ATOM 5110 O O . ASN A 1 645 ? 44.049 -34.187 28.869 1.00 84.44 645 ASN A O 1
ATOM 5114 N N . SER A 1 646 ? 43.161 -34.063 26.811 1.00 88.69 646 SER A N 1
ATOM 5115 C CA . SER A 1 646 ? 43.511 -32.659 26.569 1.00 88.69 646 SER A CA 1
ATOM 5116 C C . SER A 1 646 ? 42.257 -31.802 26.452 1.00 88.69 646 SER A C 1
ATOM 5118 O O . SER A 1 646 ? 41.249 -32.262 25.921 1.00 88.69 646 SER A O 1
ATOM 5120 N N . ARG A 1 647 ? 42.324 -30.561 26.947 1.00 93.19 647 ARG A N 1
ATOM 5121 C CA . ARG A 1 647 ? 41.249 -29.574 26.792 1.00 93.19 647 ARG A CA 1
ATOM 5122 C C . ARG A 1 647 ? 41.402 -28.900 25.433 1.00 93.19 647 ARG A C 1
ATOM 5124 O O . ARG A 1 647 ? 42.157 -27.940 25.304 1.00 93.19 647 ARG A O 1
ATOM 5131 N N . ASP A 1 648 ? 40.751 -29.473 24.430 1.00 91.44 648 ASP A N 1
ATOM 5132 C CA . ASP A 1 648 ? 40.940 -29.182 23.006 1.00 91.44 648 ASP A CA 1
ATOM 5133 C C . ASP A 1 648 ? 39.965 -28.135 22.453 1.00 91.44 648 ASP A C 1
ATOM 5135 O O . ASP A 1 648 ? 40.203 -27.599 21.377 1.00 91.44 648 ASP A O 1
ATOM 5139 N N . SER A 1 649 ? 38.891 -27.816 23.179 1.00 93.25 649 SER A N 1
ATOM 5140 C CA . SER A 1 649 ? 37.972 -26.725 22.833 1.00 93.25 649 SER A CA 1
ATOM 5141 C C . SER A 1 649 ? 37.344 -26.101 24.087 1.00 93.25 649 SER A C 1
ATOM 5143 O O . SER A 1 649 ? 37.496 -26.613 25.202 1.00 93.25 649 SER A O 1
ATOM 5145 N N . TYR A 1 650 ? 36.645 -24.979 23.924 1.00 94.44 650 TYR A N 1
ATOM 5146 C CA . TYR A 1 650 ? 35.861 -24.323 24.969 1.00 94.44 650 TYR A CA 1
ATOM 5147 C C . TYR A 1 650 ? 34.567 -23.730 24.414 1.00 94.44 650 TYR A C 1
ATOM 5149 O O . TYR A 1 650 ? 34.422 -23.554 23.212 1.00 94.44 650 TYR A O 1
ATOM 5157 N N . HIS A 1 651 ? 33.640 -23.409 25.309 1.00 95.50 651 HIS A N 1
ATOM 5158 C CA . HIS A 1 651 ? 32.399 -22.710 25.005 1.00 95.50 651 HIS A CA 1
ATOM 5159 C C . HIS A 1 651 ? 32.251 -21.568 26.015 1.00 95.50 651 HIS A C 1
ATOM 5161 O O . HIS A 1 651 ? 32.279 -21.802 27.228 1.00 95.50 651 HIS A O 1
ATOM 5167 N N . LEU A 1 652 ? 32.193 -20.334 25.509 1.00 96.62 652 LEU A N 1
ATOM 5168 C CA . LEU A 1 652 ? 32.163 -19.099 26.293 1.00 96.62 652 LEU A CA 1
ATOM 5169 C C . LEU A 1 652 ? 30.939 -18.266 25.895 1.00 96.62 652 LEU A C 1
ATOM 5171 O O . LEU A 1 652 ? 30.749 -18.026 24.711 1.00 96.62 652 LEU 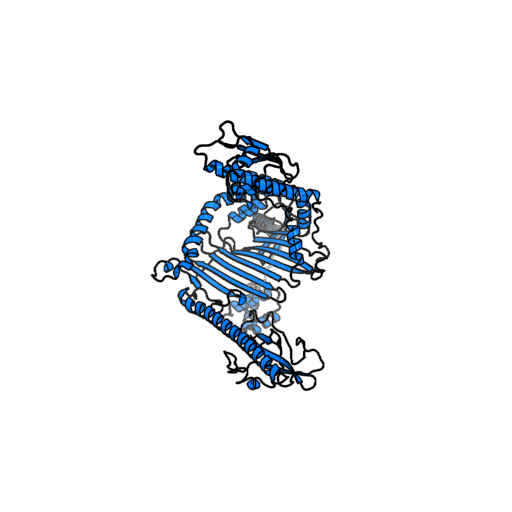A O 1
ATOM 5175 N N . GLY A 1 653 ? 30.148 -17.799 26.862 1.00 96.81 653 GLY A N 1
ATOM 5176 C CA . GLY A 1 653 ? 28.870 -17.135 26.595 1.00 96.81 653 GLY A CA 1
ATOM 5177 C C . GLY A 1 653 ? 28.564 -15.947 27.505 1.00 96.81 653 GLY A C 1
ATOM 5178 O O . GLY A 1 653 ? 29.018 -15.873 28.654 1.00 96.81 653 GLY A O 1
ATOM 5179 N N . ALA A 1 654 ? 27.762 -15.014 26.993 1.00 97.31 654 ALA A N 1
ATOM 5180 C CA . ALA A 1 654 ? 27.223 -13.880 27.732 1.00 97.31 654 ALA A CA 1
ATOM 5181 C C . ALA A 1 654 ? 25.732 -13.671 27.441 1.00 97.31 654 ALA A C 1
ATOM 5183 O O . ALA A 1 654 ? 25.310 -13.641 26.292 1.00 97.31 654 ALA A O 1
ATOM 5184 N N . SER A 1 655 ? 24.944 -13.437 28.491 1.00 96.88 655 SER A N 1
ATOM 5185 C CA . SER A 1 655 ? 23.517 -13.126 28.370 1.00 96.88 655 SER A CA 1
ATOM 5186 C C . SER A 1 655 ? 23.317 -11.654 27.971 1.00 96.88 655 SER A C 1
ATOM 5188 O O . SER A 1 655 ? 23.411 -10.759 28.818 1.00 96.88 655 SER A O 1
ATOM 5190 N N . LEU A 1 656 ? 23.050 -11.392 26.690 1.00 95.62 656 LEU A N 1
ATOM 5191 C CA . LEU A 1 656 ? 22.734 -10.066 26.153 1.00 95.62 656 LEU A CA 1
ATOM 5192 C C . LEU A 1 656 ? 21.323 -9.615 26.544 1.00 95.62 656 LEU A C 1
ATOM 5194 O O . LEU A 1 656 ? 20.435 -10.420 26.822 1.00 95.62 656 LEU A O 1
ATOM 5198 N N . GLU A 1 657 ? 21.115 -8.301 26.580 1.00 93.06 657 GLU A N 1
ATOM 5199 C CA . GLU A 1 657 ? 19.844 -7.676 26.963 1.00 93.06 657 GLU A CA 1
ATOM 5200 C C . GLU A 1 657 ? 18.938 -7.398 25.759 1.00 93.06 657 GLU A C 1
ATOM 5202 O O . GLU A 1 657 ? 17.717 -7.382 25.901 1.00 93.06 657 GLU A O 1
ATOM 5207 N N . SER A 1 658 ? 19.530 -7.167 24.587 1.00 87.00 658 SER A N 1
ATOM 5208 C CA . SER A 1 658 ? 18.836 -6.849 23.342 1.00 87.00 658 SER A CA 1
ATOM 5209 C C . SER A 1 658 ? 18.756 -8.059 22.412 1.00 87.00 658 SER A C 1
ATOM 5211 O O . SER A 1 658 ? 19.788 -8.521 21.927 1.00 87.00 658 SER A O 1
ATOM 5213 N N . ARG A 1 659 ? 17.530 -8.471 22.054 1.00 84.69 659 ARG A N 1
ATOM 5214 C CA . ARG A 1 659 ? 17.265 -9.499 21.025 1.00 84.69 659 ARG A CA 1
ATOM 5215 C C . ARG A 1 659 ? 17.842 -9.136 19.663 1.00 84.69 659 ARG A C 1
ATOM 5217 O O . ARG A 1 659 ? 18.272 -9.994 18.914 1.00 84.69 659 ARG A O 1
ATOM 5224 N N . ASP A 1 660 ? 17.859 -7.843 19.355 1.00 80.62 660 ASP A N 1
ATOM 5225 C CA . ASP A 1 660 ? 18.289 -7.332 18.051 1.00 80.62 660 ASP A CA 1
ATOM 5226 C C . ASP A 1 660 ? 19.804 -7.058 18.010 1.00 80.62 660 ASP A C 1
ATOM 5228 O O . ASP A 1 660 ? 20.283 -6.230 17.229 1.00 80.62 660 ASP A O 1
ATOM 5232 N N . SER A 1 661 ? 20.577 -7.663 18.917 1.00 84.56 661 SER A N 1
ATOM 5233 C CA . SER A 1 661 ? 22.031 -7.530 18.891 1.00 84.56 661 SER A CA 1
ATOM 5234 C C . SER A 1 661 ? 22.580 -8.234 17.651 1.00 84.56 661 SER A C 1
ATOM 5236 O O . SER A 1 661 ? 22.434 -9.440 17.496 1.00 84.56 661 SER A O 1
ATOM 5238 N N . VAL A 1 662 ? 23.272 -7.488 16.784 1.00 83.00 662 VAL A N 1
ATOM 5239 C CA . VAL A 1 662 ? 23.880 -8.016 15.544 1.00 83.00 662 VAL A CA 1
ATOM 5240 C C . VAL A 1 662 ? 24.870 -9.164 15.774 1.00 83.00 662 VAL A C 1
ATOM 5242 O O . VAL A 1 662 ? 25.192 -9.880 14.828 1.00 83.00 662 VAL A O 1
ATOM 5245 N N . GLY A 1 663 ? 25.369 -9.321 17.005 1.00 84.38 663 GLY A N 1
ATOM 5246 C CA . GLY A 1 663 ? 26.252 -10.423 17.378 1.00 84.38 663 GLY A CA 1
ATOM 5247 C C . GLY A 1 663 ? 25.561 -11.784 17.337 1.00 84.38 663 GLY A C 1
ATOM 5248 O O . GLY A 1 663 ? 26.190 -12.732 16.887 1.00 84.38 663 GLY A O 1
ATOM 5249 N N . LEU A 1 664 ? 24.280 -11.847 17.716 1.00 90.62 664 LEU A N 1
ATOM 5250 C CA . LEU A 1 664 ? 23.528 -13.102 17.843 1.00 90.62 664 LEU A CA 1
ATOM 5251 C C . LEU A 1 664 ? 23.365 -13.804 16.488 1.00 90.62 664 LEU A C 1
ATOM 5253 O O . LEU A 1 664 ? 23.615 -14.983 16.338 1.00 90.62 664 LEU A O 1
ATOM 5257 N N . ALA A 1 665 ? 23.126 -13.044 15.416 1.00 85.50 665 ALA A N 1
ATOM 5258 C CA . ALA A 1 665 ? 22.976 -13.622 14.077 1.00 85.50 665 ALA A CA 1
ATOM 5259 C C . ALA A 1 665 ? 24.222 -14.367 13.536 1.00 85.50 665 ALA A C 1
ATOM 5261 O O . ALA A 1 665 ? 24.132 -15.008 12.490 1.00 85.50 665 ALA A O 1
ATOM 5262 N N . ASN A 1 666 ? 25.395 -14.217 14.163 1.00 83.06 666 ASN A N 1
ATOM 5263 C CA . ASN A 1 666 ? 26.657 -14.808 13.700 1.00 83.06 666 ASN A CA 1
ATOM 5264 C C . ASN A 1 666 ? 27.428 -15.538 14.808 1.00 83.06 666 ASN A C 1
ATOM 5266 O O . ASN A 1 666 ? 28.627 -15.808 14.637 1.00 83.06 666 ASN A O 1
ATOM 5270 N N . ASP A 1 667 ? 26.788 -15.805 15.941 1.00 91.88 667 ASP A N 1
ATOM 5271 C CA . ASP A 1 667 ? 27.398 -16.565 17.019 1.00 91.88 667 ASP A CA 1
ATOM 5272 C C . ASP A 1 667 ? 27.330 -18.076 16.722 1.00 91.88 667 ASP A C 1
ATOM 5274 O O . ASP A 1 667 ? 27.445 -18.471 15.550 1.00 91.88 667 ASP A O 1
ATOM 5278 N N . LYS A 1 668 ? 27.380 -18.950 17.733 1.00 91.38 668 LYS A N 1
ATOM 5279 C CA . LYS A 1 668 ? 27.596 -20.388 17.507 1.00 91.38 668 LYS A CA 1
ATOM 5280 C C . LYS A 1 668 ? 26.386 -21.252 17.806 1.00 91.38 668 LYS A C 1
ATOM 5282 O O . LYS A 1 668 ? 26.363 -22.365 17.271 1.00 91.38 668 LYS A O 1
ATOM 5287 N N . ASP A 1 669 ? 25.432 -20.786 18.606 1.00 93.56 669 ASP A N 1
ATOM 5288 C CA . ASP A 1 669 ? 24.291 -21.572 19.079 1.00 93.56 669 ASP A CA 1
ATOM 5289 C C . ASP A 1 669 ? 24.734 -22.940 19.656 1.00 93.56 669 ASP A C 1
ATOM 5291 O O . ASP A 1 669 ? 24.084 -23.981 19.471 1.00 93.56 669 ASP A O 1
ATOM 5295 N N . CYS A 1 670 ? 25.903 -22.999 20.306 1.00 93.56 670 CYS A N 1
ATOM 5296 C CA . CYS A 1 670 ? 26.453 -24.249 20.820 1.00 93.56 670 CYS A CA 1
ATOM 5297 C C . CYS A 1 670 ? 25.706 -24.676 22.084 1.00 93.56 670 CYS A C 1
ATOM 5299 O O . CYS A 1 670 ? 25.685 -23.996 23.102 1.00 93.56 670 CYS A O 1
ATOM 5301 N N . ASN A 1 671 ? 25.161 -25.886 22.088 1.00 94.25 671 ASN A N 1
ATOM 5302 C CA . ASN A 1 671 ? 24.595 -26.494 23.280 1.00 94.25 671 ASN A CA 1
ATOM 5303 C C . ASN A 1 671 ? 25.591 -27.489 23.885 1.00 94.25 671 ASN A C 1
ATOM 5305 O O . ASN A 1 671 ? 25.561 -28.688 23.597 1.00 94.25 671 ASN A O 1
ATOM 5309 N N . SER A 1 672 ? 26.452 -27.021 24.789 1.00 93.44 672 SER A N 1
ATOM 5310 C CA . SER A 1 672 ? 27.480 -27.862 25.425 1.00 93.44 672 SER A CA 1
ATOM 5311 C C . SER A 1 672 ? 26.925 -28.867 26.447 1.00 93.44 672 SER A C 1
ATOM 5313 O O . SER A 1 672 ? 27.678 -29.674 26.989 1.00 93.44 672 SER A O 1
ATOM 5315 N N . LYS A 1 673 ? 25.607 -28.870 26.706 1.00 91.81 673 LYS A N 1
ATOM 5316 C CA . LYS A 1 673 ? 24.929 -29.930 27.479 1.00 91.81 673 LYS A CA 1
ATOM 5317 C C . LYS A 1 673 ? 24.600 -31.155 26.626 1.00 91.81 673 LYS A C 1
ATOM 5319 O O . LYS A 1 673 ? 24.516 -32.258 27.158 1.00 91.81 673 LYS A O 1
ATOM 5324 N N . THR A 1 674 ? 24.372 -30.953 25.329 1.00 90.44 674 THR A N 1
ATOM 5325 C CA . THR A 1 674 ? 23.922 -31.995 24.389 1.00 90.44 674 THR A CA 1
ATOM 5326 C C . THR A 1 674 ? 24.869 -32.203 23.208 1.00 90.44 674 THR A C 1
ATOM 5328 O O . THR A 1 674 ? 24.623 -33.087 22.395 1.00 90.44 674 THR A O 1
ATOM 5331 N N . ASP A 1 675 ? 25.936 -31.403 23.125 1.00 86.81 675 ASP A N 1
ATOM 5332 C CA . ASP A 1 675 ? 26.911 -31.338 22.028 1.00 86.81 675 ASP A CA 1
ATOM 5333 C C . ASP A 1 675 ? 26.331 -30.866 20.675 1.00 86.81 675 ASP A C 1
ATOM 5335 O O . ASP A 1 675 ? 26.987 -30.892 19.633 1.00 86.81 675 ASP A O 1
ATOM 5339 N N . LYS A 1 676 ? 25.083 -30.385 20.665 1.00 88.88 676 LYS A N 1
ATOM 5340 C CA . LYS A 1 676 ? 24.424 -29.877 19.457 1.00 88.88 676 LYS A CA 1
ATOM 5341 C C . LYS A 1 676 ? 25.015 -28.516 19.066 1.00 88.88 676 LYS A C 1
ATOM 5343 O O . LYS A 1 676 ? 25.140 -27.643 19.909 1.00 88.88 676 LYS A O 1
ATOM 5348 N N . GLY A 1 677 ? 25.356 -28.327 17.789 1.00 84.31 677 GLY A N 1
ATOM 5349 C CA . GLY A 1 677 ? 25.800 -27.028 17.249 1.00 84.31 677 GLY A CA 1
ATOM 5350 C C . GLY A 1 677 ? 27.267 -26.658 17.519 1.00 84.31 677 GLY A C 1
ATOM 5351 O O . GLY A 1 677 ? 27.794 -25.748 16.896 1.00 84.31 677 GLY A O 1
ATOM 5352 N N . CYS A 1 678 ? 27.985 -27.408 18.358 1.00 88.12 678 CYS A N 1
ATOM 5353 C CA . CYS A 1 678 ? 29.297 -26.994 18.868 1.00 88.12 678 CYS A CA 1
ATOM 5354 C C . CYS A 1 678 ? 30.503 -27.261 17.946 1.00 88.12 678 CYS A C 1
ATOM 5356 O O . CYS A 1 678 ? 31.626 -26.886 18.274 1.00 88.12 678 CYS A O 1
ATOM 5358 N N . GLY A 1 679 ? 30.323 -27.951 16.814 1.00 74.50 679 GLY A N 1
ATOM 5359 C CA . GLY A 1 679 ? 31.381 -28.164 15.811 1.00 74.50 679 GLY A CA 1
ATOM 5360 C C . GLY A 1 679 ? 32.611 -28.980 16.259 1.00 74.50 679 GLY A C 1
ATOM 5361 O O . GLY A 1 679 ? 33.563 -29.100 15.484 1.00 74.50 679 GLY A O 1
ATOM 5362 N N . ALA A 1 680 ? 32.617 -29.557 17.467 1.00 65.38 680 ALA A N 1
ATOM 5363 C CA . ALA A 1 680 ? 33.726 -30.356 17.982 1.00 65.38 680 ALA A CA 1
ATOM 5364 C C . ALA A 1 680 ? 33.868 -31.677 17.196 1.00 65.38 680 ALA A C 1
ATOM 5366 O O . ALA A 1 680 ? 32.920 -32.444 17.039 1.00 65.38 680 ALA A O 1
ATOM 5367 N N . LYS A 1 681 ? 35.066 -31.955 16.662 1.00 53.88 681 LYS A N 1
ATOM 5368 C CA . LYS A 1 681 ? 35.355 -33.182 15.898 1.00 53.88 681 LYS A CA 1
ATOM 5369 C C . LYS A 1 681 ? 35.948 -34.257 16.813 1.00 53.88 681 LYS A C 1
ATOM 5371 O O . LYS A 1 681 ? 37.151 -34.260 17.053 1.00 53.88 681 LYS A O 1
ATOM 5376 N N . GLY A 1 682 ? 35.142 -35.222 17.257 1.00 59.38 682 GLY A N 1
ATOM 5377 C CA . GLY A 1 682 ? 35.629 -36.431 17.942 1.00 59.38 682 GLY A CA 1
ATOM 5378 C C . GLY A 1 682 ? 34.747 -36.887 19.104 1.00 59.38 682 GLY A C 1
ATOM 5379 O O . GLY A 1 682 ? 33.810 -36.204 19.481 1.00 59.38 682 GLY A O 1
ATOM 5380 N N . SER A 1 683 ? 35.055 -38.048 19.691 1.00 73.69 683 SER A N 1
ATOM 5381 C CA . SER A 1 683 ? 34.323 -38.638 20.829 1.00 73.69 683 SER A CA 1
ATOM 5382 C C . SER A 1 683 ? 34.696 -38.009 22.184 1.00 73.69 683 SER A C 1
ATOM 5384 O O . SER A 1 683 ? 34.882 -38.732 23.167 1.00 73.69 683 SER A O 1
ATOM 5386 N N . GLY A 1 684 ? 34.951 -36.702 22.214 1.00 81.00 684 GLY A N 1
ATOM 5387 C CA . GLY A 1 684 ? 35.268 -35.996 23.452 1.00 81.00 684 GLY A CA 1
ATOM 5388 C C . GLY A 1 684 ? 34.011 -35.698 24.268 1.00 81.00 684 GLY A C 1
ATOM 5389 O O . GLY A 1 684 ? 32.905 -36.085 23.895 1.00 81.00 684 GLY A O 1
ATOM 5390 N N . ALA A 1 685 ? 34.192 -35.061 25.421 1.00 88.81 685 ALA A N 1
ATOM 5391 C CA . ALA A 1 685 ? 33.082 -34.678 26.284 1.00 88.81 685 ALA A CA 1
ATOM 5392 C C . ALA A 1 685 ? 33.275 -33.269 26.843 1.00 88.81 685 ALA A C 1
ATOM 5394 O O . ALA A 1 685 ? 34.367 -32.893 27.284 1.00 88.81 685 ALA A O 1
ATOM 5395 N N . TRP A 1 686 ? 32.184 -32.510 26.863 1.00 92.00 686 TRP A N 1
ATOM 5396 C CA . TRP A 1 686 ? 32.074 -31.251 27.592 1.00 92.00 686 TRP A CA 1
ATOM 5397 C C . TRP A 1 686 ? 32.046 -31.492 29.102 1.00 92.00 686 TRP A C 1
ATOM 5399 O O . TRP A 1 686 ? 31.547 -32.516 29.575 1.00 92.00 686 TRP A O 1
ATOM 5409 N N . SER A 1 687 ? 32.554 -30.534 29.881 1.00 88.25 687 SER A N 1
ATOM 5410 C CA . SER A 1 687 ? 32.456 -30.595 31.342 1.00 88.25 687 SER A CA 1
ATOM 5411 C C . SER A 1 687 ? 30.990 -30.629 31.795 1.00 88.25 687 SER A C 1
ATOM 5413 O O . SER A 1 687 ? 30.236 -29.668 31.614 1.00 88.25 687 SER A O 1
ATOM 5415 N N . SER A 1 688 ? 30.592 -31.735 32.432 1.00 72.94 688 SER A N 1
ATOM 5416 C CA . SER A 1 688 ? 29.197 -32.028 32.791 1.00 72.94 688 SER A CA 1
ATOM 5417 C C . SER A 1 688 ? 28.619 -31.113 33.873 1.00 72.94 688 SER A C 1
ATOM 5419 O O . SER A 1 688 ? 27.407 -31.084 34.064 1.00 72.94 688 SER A O 1
ATOM 5421 N N . THR A 1 689 ? 29.460 -30.375 34.602 1.00 77.88 689 THR A N 1
ATOM 5422 C CA . THR A 1 689 ? 29.029 -29.477 35.687 1.00 77.88 689 THR A CA 1
ATOM 5423 C C . THR A 1 689 ? 28.905 -28.016 35.260 1.00 77.88 689 THR A C 1
ATOM 5425 O O . THR A 1 689 ? 28.444 -27.205 36.057 1.00 77.88 689 THR A O 1
ATOM 5428 N N . ALA A 1 690 ? 29.339 -27.664 34.045 1.00 83.81 690 ALA A N 1
ATOM 5429 C CA . ALA A 1 690 ? 29.424 -26.273 33.586 1.00 83.81 690 ALA A CA 1
ATOM 5430 C C . ALA A 1 690 ? 28.829 -26.032 32.185 1.00 83.81 690 ALA A C 1
ATOM 5432 O O . ALA A 1 690 ? 28.881 -24.910 31.689 1.00 83.81 690 ALA A O 1
ATOM 5433 N N . GLY A 1 691 ? 28.276 -27.061 31.533 1.00 90.69 691 GLY A N 1
ATOM 5434 C CA . GLY A 1 691 ? 27.641 -26.921 30.220 1.00 90.69 691 GLY A CA 1
ATOM 5435 C C . GLY A 1 691 ? 26.423 -25.990 30.235 1.00 90.69 691 GLY A C 1
ATOM 5436 O O . GLY A 1 691 ? 25.653 -25.970 31.200 1.00 90.69 691 GLY A O 1
ATOM 5437 N N . PHE A 1 692 ? 26.222 -25.253 29.145 1.00 95.12 692 PHE A N 1
ATOM 5438 C CA . PHE A 1 692 ? 25.119 -24.313 28.951 1.00 95.12 692 PHE A CA 1
ATOM 5439 C C . PHE A 1 692 ? 24.588 -24.355 27.513 1.00 95.12 692 PHE A C 1
ATOM 5441 O O . PHE A 1 692 ? 25.170 -25.013 26.650 1.00 95.12 692 PHE A O 1
ATOM 5448 N N . ASP A 1 693 ? 23.416 -23.754 27.314 1.00 94.50 693 ASP A N 1
ATOM 5449 C CA . ASP A 1 693 ? 22.752 -23.687 26.013 1.00 94.50 693 ASP A CA 1
ATOM 5450 C C . ASP A 1 693 ? 23.048 -22.325 25.388 1.00 94.50 693 ASP A C 1
ATOM 5452 O O . ASP A 1 693 ? 22.815 -21.310 26.046 1.00 94.50 693 ASP A O 1
ATOM 5456 N N . GLY A 1 694 ? 23.621 -22.337 24.187 1.00 92.62 694 GLY A N 1
ATOM 5457 C CA . GLY A 1 694 ? 23.983 -21.153 23.414 1.00 92.62 694 GLY A CA 1
ATOM 5458 C C . GLY A 1 694 ? 22.833 -20.570 22.598 1.00 92.62 694 GLY A C 1
ATOM 5459 O O . GLY A 1 694 ? 23.029 -19.545 21.981 1.00 92.62 694 GLY A O 1
ATOM 5460 N N . ASP A 1 695 ? 21.658 -21.209 22.588 1.00 91.31 695 ASP A N 1
ATOM 5461 C CA . ASP A 1 695 ? 20.509 -20.763 21.792 1.00 91.31 695 ASP A CA 1
ATOM 5462 C C . ASP A 1 695 ? 19.961 -19.389 22.216 1.00 91.31 695 ASP A C 1
ATOM 5464 O O . ASP A 1 695 ? 19.760 -19.095 23.401 1.00 91.31 695 ASP A O 1
ATOM 5468 N N . ASP A 1 696 ? 19.591 -18.606 21.208 1.00 91.81 696 ASP A N 1
ATOM 5469 C CA . ASP A 1 696 ? 19.041 -17.258 21.326 1.00 91.81 696 ASP A CA 1
ATOM 5470 C C . ASP A 1 696 ? 17.696 -17.156 22.054 1.00 91.81 696 ASP A C 1
ATOM 5472 O O . ASP A 1 696 ? 17.266 -16.057 22.403 1.00 91.81 696 ASP A O 1
ATOM 5476 N N . SER A 1 697 ? 16.963 -18.248 22.296 1.00 87.31 697 SER A N 1
ATOM 5477 C CA . SER A 1 697 ? 15.638 -18.135 22.925 1.00 87.31 697 SER A CA 1
ATOM 5478 C C . SER A 1 697 ? 15.685 -17.695 24.393 1.00 87.31 697 SER A C 1
ATOM 5480 O O . SER A 1 697 ? 14.654 -17.265 24.928 1.00 87.31 697 SER A O 1
ATOM 5482 N N . ARG A 1 698 ? 16.846 -17.814 25.056 1.00 91.69 698 ARG A N 1
ATOM 5483 C CA . ARG A 1 698 ? 17.085 -17.426 26.457 1.00 91.69 698 ARG A CA 1
ATOM 5484 C C . ARG A 1 698 ? 18.517 -16.935 26.665 1.00 91.69 698 ARG A C 1
ATOM 5486 O O . ARG A 1 698 ? 19.376 -17.076 25.807 1.00 91.69 698 ARG A O 1
ATOM 5493 N N . GLY A 1 699 ? 18.798 -16.376 27.844 1.00 92.75 699 GLY A N 1
ATOM 5494 C CA . GLY A 1 699 ? 20.179 -16.123 28.260 1.00 92.75 699 GLY A CA 1
ATOM 5495 C C . GLY A 1 699 ? 20.949 -17.430 28.472 1.00 92.75 699 GLY A C 1
ATOM 5496 O O . GLY A 1 699 ? 20.349 -18.487 28.669 1.00 92.75 699 GLY A O 1
ATOM 5497 N N . CYS A 1 700 ? 22.281 -17.365 28.506 1.00 94.88 700 CYS A N 1
ATOM 5498 C CA . CYS A 1 700 ? 23.140 -18.548 28.636 1.00 94.88 700 CYS A CA 1
ATOM 5499 C C . CYS A 1 700 ? 22.912 -19.322 29.952 1.00 94.88 700 CYS A C 1
ATOM 5501 O O . CYS A 1 700 ? 23.155 -20.526 30.038 1.00 94.88 700 CYS A O 1
ATOM 5503 N N . GLY A 1 701 ? 22.412 -18.656 30.998 1.00 91.88 701 GLY A N 1
ATOM 5504 C CA . GLY A 1 701 ? 21.991 -19.281 32.255 1.00 91.88 701 GLY A CA 1
ATOM 5505 C C . GLY A 1 701 ? 20.544 -19.777 32.254 1.00 91.88 701 GLY A C 1
ATOM 5506 O O . GLY A 1 701 ? 20.070 -20.280 33.273 1.00 91.88 701 GLY A O 1
ATOM 5507 N N . GLY A 1 702 ? 19.830 -19.638 31.137 1.00 90.31 702 GLY A N 1
ATOM 5508 C CA . GLY A 1 702 ? 18.397 -19.890 31.005 1.00 90.31 702 GLY A CA 1
ATOM 5509 C C . GLY A 1 702 ? 17.518 -18.716 31.446 1.00 90.31 702 GLY A C 1
ATOM 5510 O O . GLY A 1 702 ? 16.324 -18.924 31.693 1.00 90.31 702 GLY A O 1
ATOM 5511 N N . GLU A 1 703 ? 18.082 -17.510 31.580 1.00 91.44 703 GLU A N 1
ATOM 5512 C CA . GLU A 1 703 ? 17.343 -16.311 31.978 1.00 91.44 703 GLU A CA 1
ATOM 5513 C C . GLU A 1 703 ? 16.276 -15.934 30.939 1.00 91.44 703 GLU A C 1
ATOM 5515 O O . GLU A 1 703 ? 16.502 -16.015 29.732 1.00 91.44 703 GLU A O 1
ATOM 5520 N N . ILE A 1 704 ? 15.110 -15.498 31.422 1.00 82.56 704 ILE A N 1
ATOM 5521 C CA . ILE A 1 704 ? 14.030 -14.952 30.588 1.00 82.56 704 ILE A CA 1
ATOM 5522 C C . ILE A 1 704 ? 14.388 -13.501 30.218 1.00 82.56 704 ILE A C 1
ATOM 5524 O O . ILE A 1 704 ? 15.013 -12.805 31.019 1.00 82.56 704 ILE A O 1
ATOM 5528 N N . ASP A 1 705 ? 14.009 -13.057 29.015 1.00 84.75 705 ASP A N 1
ATOM 5529 C CA . ASP A 1 705 ? 14.296 -11.718 28.463 1.00 84.75 705 ASP A CA 1
ATOM 5530 C C . ASP A 1 705 ? 15.797 -11.384 28.348 1.00 84.75 705 ASP A C 1
ATOM 5532 O O . ASP A 1 705 ? 16.225 -10.228 28.432 1.00 84.75 705 ASP A O 1
ATOM 5536 N N . ARG A 1 706 ? 16.605 -12.423 28.148 1.00 92.25 706 ARG A N 1
ATOM 5537 C CA . ARG A 1 706 ? 18.018 -12.358 27.778 1.00 92.25 706 ARG A CA 1
ATOM 5538 C C . ARG A 1 706 ? 18.259 -13.280 26.587 1.00 92.25 706 ARG A C 1
ATOM 5540 O O . ARG A 1 706 ? 17.449 -14.169 26.346 1.00 92.25 706 ARG A O 1
ATOM 5547 N N . TYR A 1 707 ? 19.372 -13.071 25.896 1.00 94.56 707 TYR A N 1
ATOM 5548 C CA . TYR A 1 707 ? 19.717 -13.772 24.656 1.00 94.56 707 TYR A CA 1
ATOM 5549 C C . TYR A 1 707 ? 21.184 -14.199 24.735 1.00 94.56 707 TYR A C 1
ATOM 5551 O O . TYR A 1 707 ? 22.028 -13.369 25.087 1.00 94.56 707 TYR A O 1
ATOM 5559 N N . CYS A 1 708 ? 21.492 -15.481 24.553 1.00 96.62 708 CYS A N 1
ATOM 5560 C CA . CYS A 1 708 ? 22.844 -15.988 24.755 1.00 96.62 708 CYS A CA 1
ATOM 5561 C C . CYS A 1 708 ? 23.723 -15.681 23.545 1.00 96.62 708 CYS A C 1
ATOM 5563 O O . CYS A 1 708 ? 23.551 -16.289 22.512 1.00 96.62 708 CYS A O 1
ATOM 5565 N N . TYR A 1 709 ? 24.696 -14.782 23.702 1.00 97.12 709 TYR A N 1
ATOM 5566 C CA . TYR A 1 709 ? 25.764 -14.633 22.717 1.00 97.12 709 TYR A CA 1
ATOM 5567 C C . TYR A 1 709 ? 26.920 -15.554 23.081 1.00 97.12 709 TYR A C 1
ATOM 5569 O O . TYR A 1 709 ? 27.552 -15.350 24.131 1.00 97.12 709 TYR A O 1
ATOM 5577 N N . ASP A 1 710 ? 27.213 -16.534 22.231 1.00 96.62 710 ASP A N 1
ATOM 5578 C CA . ASP A 1 710 ? 28.205 -17.566 22.507 1.00 96.62 710 ASP A CA 1
ATOM 5579 C C . ASP A 1 710 ? 29.327 -17.686 21.465 1.00 96.62 710 ASP A C 1
ATOM 5581 O O . ASP A 1 710 ? 29.198 -17.435 20.272 1.00 96.62 710 ASP A O 1
ATOM 5585 N N . ILE A 1 711 ? 30.518 -18.056 21.927 1.00 95.50 711 ILE A N 1
ATOM 5586 C CA . ILE A 1 711 ? 31.677 -18.241 21.061 1.00 95.50 711 ILE A CA 1
ATOM 5587 C C . ILE A 1 711 ? 32.460 -19.500 21.425 1.00 95.50 711 ILE A C 1
ATOM 5589 O O . ILE A 1 711 ? 32.514 -19.952 22.572 1.00 95.50 711 ILE A O 1
ATOM 5593 N N . LEU A 1 712 ? 33.124 -20.022 20.400 1.00 93.00 712 LEU A N 1
ATOM 5594 C CA . LEU A 1 712 ? 34.043 -21.157 20.426 1.00 93.00 712 LEU A CA 1
ATOM 5595 C C . LEU A 1 712 ? 35.474 -20.671 20.087 1.00 93.00 712 LEU A C 1
ATOM 5597 O O . LEU A 1 712 ? 35.626 -19.510 19.684 1.00 93.00 712 LEU A O 1
ATOM 5601 N N . PRO A 1 713 ? 36.515 -21.520 20.213 1.00 90.81 713 PRO A N 1
ATOM 5602 C CA . PRO A 1 713 ? 37.858 -21.270 19.674 1.00 90.81 713 PRO A CA 1
ATOM 5603 C C . PRO A 1 713 ? 37.897 -20.734 18.233 1.00 90.81 713 PRO A C 1
ATOM 5605 O O . PRO A 1 713 ? 36.909 -20.831 17.501 1.00 90.81 713 PRO A O 1
ATOM 5608 N N . PHE A 1 714 ? 39.018 -20.120 17.824 1.00 82.00 714 PHE A N 1
ATOM 5609 C CA . PHE A 1 714 ? 39.241 -19.673 16.429 1.00 82.00 714 PHE A CA 1
ATOM 5610 C C . PHE A 1 714 ? 39.086 -20.763 15.370 1.00 82.00 714 PHE A C 1
ATOM 5612 O O . PHE A 1 714 ? 39.457 -21.92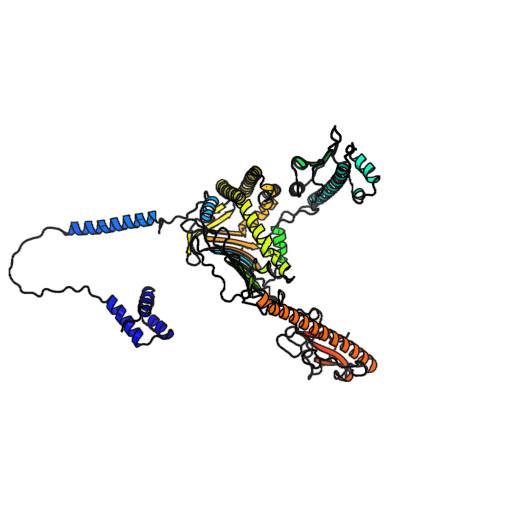7 15.633 1.00 82.00 714 PHE A O 1
#

Secondary structure (DSSP, 8-state):
-PPPHHHHHHHHHHHHTT--HHHHHHHHHHTT--HHHHHHHHHHHHHHH------------------------HHHHHHHHHHHHHHHHHHHHHHHHHTT-GGG---S--TTTHHHHHHHHHTT-SEEEEEEEEEEEEEEPPTT-----------HHHHHHHHHHHHHHHHHHHHHHHHHHHHHTTTS-PPPSSHHHHHHHHHTS--GGGGG---B-TTT-PBPEEEE-TTSS-EEEEEE-S-HHHHHHHHTSTT--TTTEEEETTEEEE-TTS-S-----SSPPPPHHHHHHHHHHT--TT-EEEEEEEEEEETTSSS--EEEEEEEEEE-SS-EEEEEEEEEEETTEEEEEEEE--HHHHGGGGGGTT-EEEE-TTGGGS---TTGGGGHIIIIIHHHHHHHHHHHHHHHHHHHHHHHHHHHHTT-EEESS--EEEEETTEEEEEEEEEE-HHHHHHHHHHHHHHHHTTTTTTT-TTT--HHHHHHHTSHHHHHHHHHHHHHEEEEEEE-TT--EEEEEEEEEE---TT-GGGTTEEEEEEEEEEEESTTS----PPPTTEEEHHHHHHHHHHHHHHHHHHHHHHHHHHHHHHHHHHHHHHHHHHHSS--SSGGGGTTTTSSS----TTT-PPPEEEEEEETTEEEEEEEEEEES-TT-TTGGGS---BTTTTBT----SS-EE-TTT--B--TTS-TT--TT-EEEEE---

Foldseek 3Di:
DPQDPVLLVQQVVCVVVVDDLVVSVVVCVVVPDDPVSSVVSVVVVVVVVPPDPDDDDDDDDDDDDDDDDDDDPPVVVVVVVVVVVVCCCVVVVVVCCVVCHDPSPDAPDDLLCQLLLQLVQQVPFQWWKKKWKKKKFKDFDDPPDDFQDDPPDPDPVNLVLLLQLQLVLQLQLLLLVLQLVVLVVPVPDFDDADPVVSLVVLVVDPDPSSVSHDQARPPPRDGFDKHADPVRNKIKTKDFGDDLQSVLQLCVDDPDDCVQWPDDPRITIHMNSGHSPGGGDSGDDDPPSNVVLVVFLPAQNGWIKMKMKMKTWRNPDPDIWMKMKIWIWIDRPVDTWIWIKIWTDDPLKIKIATQGGDCVPQVLCVLRHGAIAIDHLVVLVPDPDDPSPVCVCSNPVVVVVVVVCVVCVPVVSVLSSVLSNLCSVLSQKDFPDRWDWDQDPNATKIKGWIDGDLVSPLVSLVVSLVVCVVVVNCSVCVVSNSPSVSVVSVDPSVVSVVVQCRVFKIWMWIAHSSSHTAKIKIKGKHQHDCVSVSQNRIIMIMMIMMGIRCGPHDDDRDDDPRHDYCVVCVCSSVVSVVVVVVLLVLQVVQVVLQVLLLQLQVVVCVVVVAGDQDSCVSPDPSPVDRDARPPPRHHWQKKFKDDPNGRPKMKTKFWGQDLPPPLLVPAQQAFLCVRPRQPDPDPIHIDNVRTFGQAQCADRVRHHNTGIRMHMHD

Organism: NCBI:txid1798364

Radius of gyration: 39.97 Å; chains: 1; bounding box: 146×75×90 Å

Sequence (714 aa):
MNPNTELLKFIQQSLSAGKSKDEVIKALKDTGWQDADIAAGFSEIEKTSTAPVQPQPAQFQQPGQFQQQPRSYKKLIISISAGIVVVALLGGGAYAYFMKLGPFAHAPYAEDNLMSGILLAASKIDTSSYSISASVSVGKRDADAEPFSSKLTLGNAAREMYKNDSARAQNAGAILQYLQTLGYSQKTNPYPATAKQLLVDAGKQKYYYTSKLSITDPKTEEEYGYRRSGDGKNFELTINFETDNAIVQLKKIYNFKPEATRIEGKRVTFTKDSSSYLYISSEPPKPFLVSLQEMVNYAPPEMNVSFSASAQTDWEKETADWKFNGDATGDLGDLTYKLNADALKKDGIYYLRVNNIPSIFLGFIGNIKGQWIKIDPNAATSSEDASYGDFSYFTNEVPDAEKKYKENRRELLELIQKAATIADEEKLFAFENAPRSENVEGRSLYRYDLKIRKEAVALFYERLIKEADKKSLTTDYSLIADRGYLEYLKSPEFNEAFDYYDKNAKLTLWADANGYPAIITYTIRAVPSDSATTLKDKQINIVFKVVISDINKEVKIDAPKDSKTFYEISDEISGGALSIARMKARDARRMADLSQLRLAFELYYDEKNGYPAKLSDVSPKYSQTLPTDPTTKAQYYYTYHTLKNSRDSYHLGASLESRDSVGLANDKDCNSKTDKGCGAKGSGAWSSTAGFDGDDSRGCGGEIDRYCYDILPF

pLDDT: mean 81.56, std 15.56, range [23.73, 97.69]